Protein AF-0000000080715717 (afdb_homodimer)

InterPro domains:
  IPR001732 UDP-glucose/GDP-mannose dehydrogenase, N-terminal [PF03721] (61-166)
  IPR008927 6-phosphogluconate dehydrogenase-like, C-terminal domain superfamily [SSF48179] (192-290)
  IPR014026 UDP-glucose/GDP-mannose dehydrogenase, dimerisation [PF00984] (193-289)
  IPR036291 NAD(P)-binding domain superfamily [SSF51735] (10-169)

pLDDT: mean 89.58, std 15.0, range [27.06, 98.71]

Radius of gyration: 29.13 Å; Cα contacts (8 Å, |Δi|>4): 1159; chains: 2; bounding box: 49×92×68 Å

Organism: Ectocarpus siliculosus (NCBI:txid2880)

Secondary structure (DSSP, 8-state):
--PPPEEEEE--SHHHHHHHHHHHHTT-EEEEE-S-HHHHHHHHHTT-EEE-GGG--TT---SEEEE-----EETTTTEE--HHHHTTHHHHHHHHHH--SSPPEEEE-S---TTHHHHHHHHHHTT--S--EEEE------STTHHHHHHS-S-EEEE--TT-HHHHHHHHHHHHGGGTT-GGGEEEE-HHHHHHHHHHHHHHHHHHHHHHHHHHHHHHHH-TTS-HHHHHHHHHHHSTTTS-TTSS--TT----TTTHHHHHHHHHHHSPTT-HHHHHHHHHHHHHHHHHT-GGG-----S------GGGG--/--PPPEEEEE--SHHHHHHHHHHHHTT-EEEEE-S-HHHHHHHHHTT-EEE-GGG--TT---SEEEE-----EETTTTEE--HHHHTTHHHHHHHHHH--SSPPEEEE-S---TTHHHHHHHHHHTT--S--EEEE------STTHHHHHHS-S-EEEE--TT-HHHHHHHHHHHHGGGTT-GGGEEEE-HHHHHHHHHHHHHHHHHHHHHHHHHHHHHHHH-TTS-HHHHHHHHHHHSTTTS-TTSS--TT----TTTHHHHHHHHHHHSPTT-HHHHHHHHHHHHHHHHHT-GGG-----S------GGGG--

Solvent-accessible surface area (backbone atoms only — not comparable to full-atom values): 33068 Å² total; per-residue (Å²): 120,85,74,67,61,32,34,31,33,38,24,45,51,75,68,26,34,22,40,50,51,28,41,43,72,74,64,31,51,57,42,35,24,33,87,49,65,72,51,31,52,53,35,43,74,72,71,37,51,45,34,44,68,92,62,61,66,83,80,48,58,41,34,32,38,38,33,32,44,69,46,55,57,34,79,92,73,36,35,60,37,56,65,53,60,61,65,45,45,68,59,52,52,52,41,58,71,44,38,80,72,61,68,28,35,40,29,45,32,41,82,51,64,62,56,45,68,61,53,50,48,52,59,49,52,74,73,46,88,70,73,66,45,64,35,31,34,61,77,89,63,47,85,90,46,28,51,60,31,47,44,49,40,86,61,45,50,35,7,33,58,92,84,37,58,65,59,52,51,55,51,48,58,58,52,26,67,40,45,77,64,41,66,89,35,56,46,66,38,44,41,50,39,36,31,41,32,50,36,49,33,42,27,48,44,42,38,41,19,22,49,28,33,39,50,36,52,49,30,45,72,76,40,68,83,40,56,40,57,61,35,48,52,50,27,58,64,51,36,65,23,62,45,24,70,46,35,42,51,50,47,35,47,56,79,59,77,83,57,38,72,35,32,36,44,27,53,26,57,70,33,55,89,91,34,71,54,22,58,37,48,44,28,33,58,52,41,31,50,48,48,65,72,34,68,90,59,44,47,83,77,81,54,89,64,41,63,75,59,70,76,70,60,65,107,120,86,73,68,62,31,34,30,34,38,26,46,50,74,68,27,34,23,40,51,52,25,41,42,71,74,64,31,50,57,43,35,24,33,89,49,65,70,51,29,52,52,34,43,75,70,70,37,51,43,34,43,69,92,62,59,66,83,81,50,58,41,34,33,37,37,35,32,44,68,45,54,57,35,80,91,74,35,34,59,38,57,64,52,61,60,64,44,47,67,59,50,51,51,41,57,70,44,37,82,73,62,69,27,34,41,29,44,32,41,81,50,64,62,58,46,69,60,54,52,46,52,58,51,54,74,74,45,88,70,74,66,46,64,34,32,34,60,77,88,62,48,85,92,46,29,52,60,32,48,45,49,40,86,60,44,49,34,7,32,57,93,84,38,58,66,60,52,51,54,52,48,60,57,51,27,67,39,44,78,63,41,65,89,35,55,46,64,38,43,40,51,38,36,31,41,32,51,37,50,27,41,27,49,43,42,38,39,18,20,48,29,33,40,48,36,53,49,31,46,72,76,40,68,83,40,57,40,58,61,36,49,50,51,26,54,63,59,31,59,31,67,39,23,70,48,36,44,51,53,47,34,49,54,79,57,79,83,54,38,72,34,33,36,43,27,52,27,58,70,33,54,88,92,34,72,54,22,58,37,48,45,28,34,57,53,41,32,52,49,50,65,73,32,68,90,59,44,48,83,77,78,53,88,65,39,65,73,60,73,76,68,60,65,105

Sequence (630 aa):
MPGKENVVQIGCGVVGGAYAKAYVHHGFSLTGFDVVPAIIDKMNDAGVKCFHPDDCPSDLNADIVLLSVPTPLIKETQRLDMKYVWSTIPLVVKLIEQSSGLTPILVIRSTVPPGTTLKWEAEVRAKTDKPFQVAFQPEFLRAVSCEEDARAPWQIVFGCAKDADDTRARMSNCFLDFVGRDENKLTVLTIAEAEFMKLVHNYANGLKISFANCIYGLAHELDPSIDAQKVLYLVSSTAECFLSRKYGLRVGAPYGGVCLPKDVPELTSLAPEGSVFREFLSGTGKINEWITNTPSLKVELTESPNWVSPSELNVMPGKENVVQIGCGVVGGAYAKAYVHHGFSLTGFDVVPAIIDKMNDAGVKCFHPDDCPSDLNADIVLLSVPTPLIKETQRLDMKYVWSTIPLVVKLIEQSSGLTPILVIRSTVPPGTTLKWEAEVRAKTDKPFQVAFQPEFLRAVSCEEDARAPWQIVFGCAKDADDTRARMSNCFLDFVGRDENKLTVLTIAEAEFMKLVHNYANGLKISFANCIYGLAHELDPSIDAQKVLYLVSSTAECFLSRKYGLRVGAPYGGVCLPKDVPELTSLAPEGSVFREFLSGTGKINEWITNTPSLKVELTESPNWVSPSELNV

Foldseek 3Di:
DPAAFAEEFEDCPLQRVLLQVLLVVLPHHYEYEDQDVVSCVVSVVVVHHYDHLVPDDLQDAHQEYEYDDAQDADPVVRFTRCVRVLVCLVSVLSNQVNHDDHAHEYEYAYQDAFPVQVVSVVVSVVVDVGDHFYKYWYDDADSVCSNVCSNAPQATEMAGDPPPVVVVVSVLVSCCSSHVVPCLRYAYHHRRCNSVVVVVVVVVVVLVVVVLVLQQVLCCVQPVVDDSVVVVVVCVVPCVCPVHQFPDPDPLAADDDDDCVVVLVVSLVSDDPPDPSNVSSVVNVVVSVVSVVVNVSHDPCPDSPTDDDPVVSRD/DPAAFAEEFEDCPLQRVLLQVLLVVLPHHYEYEDQDVVSCVVSVVVVHHYDHLVPDDLQDAHQEYEYDDAQDADPVVRFTRCVRVLVCLVSVLSNQVNHDDHAHEYEYAYQDAFPVQVVSVVVSVVVDVGDHFYKYWYADADSVCSNVCSNAPQATEMAGDPPPVVVVVSVLVSCCSSHVVPCLRYAYHHRRCNSVVVVVVVVVVVLVVVVLVLQQVLCCVQPVVDDSVVVVVVCVVVCVCVPPQFPDPDPLAADDDDDCVVVLVVSLVSDDPPDPSNVSSVVNVVVSVVSVVVNVSHDPCPDSSTDDDSVVSRD

Nearest PDB structures (foldseek):
  2qg4-assembly1_B  TM=6.933E-01  e=2.776E-15  Homo sapiens
  5tjh-assembly1_D  TM=6.771E-01  e=3.969E-15  Homo sapiens
  2o3j-assembly1_A  TM=6.839E-01  e=1.161E-14  Caenorhabditis elegans
  6c4k-assembly1_A  TM=6.533E-01  e=1.660E-14  Homo sapiens
  6c4j-assembly1_A  TM=6.561E-01  e=2.031E-13  Homo sapiens

Structure (mmCIF, N/CA/C/O backbone):
data_AF-0000000080715717-model_v1
#
loop_
_entity.id
_entity.type
_entity.pdbx_description
1 polymer 'GDP-mannose 6-dehydrogenase'
#
loop_
_atom_site.group_PDB
_atom_site.id
_atom_site.type_symbol
_atom_site.label_atom_id
_atom_site.label_alt_id
_atom_site.label_comp_id
_atom_site.label_asym_id
_atom_site.label_entity_id
_atom_site.label_seq_id
_atom_site.pdbx_PDB_ins_code
_atom_site.Cartn_x
_atom_site.Cartn_y
_atom_site.Cartn_z
_atom_site.occupancy
_atom_site.B_iso_or_equiv
_atom_site.auth_seq_id
_atom_site.auth_comp_id
_atom_site.auth_asym_id
_atom_site.auth_atom_id
_atom_site.pdbx_PDB_model_num
ATOM 1 N N . MET A 1 1 ? -5.004 -22.735 -41.155 1 36.05 1 MET A N 1
ATOM 2 C CA . MET A 1 1 ? -4.404 -22.18 -39.945 1 36.05 1 MET A CA 1
ATOM 3 C C . MET A 1 1 ? -4.014 -23.288 -38.973 1 36.05 1 MET A C 1
ATOM 5 O O . MET A 1 1 ? -4.749 -24.263 -38.81 1 36.05 1 MET A O 1
ATOM 9 N N . PRO A 1 2 ? -2.777 -23.551 -38.878 1 49.92 2 PRO A N 1
ATOM 10 C CA . PRO A 1 2 ? -2.471 -24.694 -38.015 1 49.92 2 PRO A CA 1
ATOM 11 C C . PRO A 1 2 ? -3.409 -24.795 -36.814 1 49.92 2 PRO A C 1
ATOM 13 O O . PRO A 1 2 ? -3.905 -23.776 -36.326 1 49.92 2 PRO A O 1
ATOM 16 N N . GLY A 1 3 ? -4.011 -25.9 -36.706 1 66.18 3 GLY A N 1
ATOM 17 C CA . GLY A 1 3 ? -5.025 -26.138 -35.691 1 66.18 3 GLY A CA 1
ATOM 18 C C . GLY A 1 3 ? -4.562 -25.785 -34.291 1 66.18 3 GLY A C 1
ATOM 19 O O . GLY A 1 3 ? -3.36 -25.695 -34.033 1 66.18 3 GLY A O 1
ATOM 20 N N . LYS A 1 4 ? -5.432 -25.253 -33.471 1 84.87 4 LYS A N 1
ATOM 21 C CA . LYS A 1 4 ? -5.111 -24.894 -32.092 1 84.87 4 LYS A CA 1
ATOM 22 C C . LYS A 1 4 ? -4.582 -26.099 -31.319 1 84.87 4 LYS A C 1
ATOM 24 O O . LYS A 1 4 ? -4.929 -27.241 -31.625 1 84.87 4 LYS A O 1
ATOM 29 N N . GLU A 1 5 ? -3.689 -25.887 -30.528 1 90.13 5 GLU A N 1
ATOM 30 C CA . GLU A 1 5 ? -3.044 -26.908 -29.708 1 90.13 5 GLU A CA 1
ATOM 31 C C . GLU A 1 5 ? -4.054 -27.608 -28.803 1 90.13 5 GLU A C 1
ATOM 33 O O . GLU A 1 5 ? -5.048 -27.007 -28.391 1 90.13 5 GLU A O 1
ATOM 38 N N . ASN A 1 6 ? -3.834 -28.925 -28.641 1 94.94 6 ASN A N 1
ATOM 39 C CA . ASN A 1 6 ? -4.64 -29.703 -27.706 1 94.94 6 ASN A CA 1
ATOM 40 C C . ASN A 1 6 ? -4.272 -29.395 -26.257 1 94.94 6 ASN A C 1
ATOM 42 O O . ASN A 1 6 ? -3.121 -29.571 -25.854 1 94.94 6 ASN A O 1
ATOM 46 N N . VAL A 1 7 ? -5.285 -29 -25.454 1 97.04 7 VAL A N 1
ATOM 47 C CA . VAL A 1 7 ? -5.032 -28.571 -24.083 1 97.04 7 VAL A CA 1
ATOM 48 C C . VAL A 1 7 ? -5.626 -29.584 -23.107 1 97.04 7 VAL A C 1
ATOM 50 O O . VAL A 1 7 ? -6.722 -30.103 -23.331 1 97.04 7 VAL A O 1
ATOM 53 N N . VAL A 1 8 ? -4.919 -29.903 -22.108 1 98.02 8 VAL A N 1
ATOM 54 C CA . VAL A 1 8 ? -5.402 -30.732 -21.009 1 98.02 8 VAL A CA 1
ATOM 55 C C . VAL A 1 8 ? -5.417 -29.919 -19.717 1 98.02 8 VAL A C 1
ATOM 57 O O . VAL A 1 8 ? -4.454 -29.214 -19.408 1 98.02 8 VAL A O 1
ATOM 60 N N . GLN A 1 9 ? -6.495 -29.982 -19.016 1 98.39 9 GLN A N 1
ATOM 61 C CA . GLN A 1 9 ? -6.644 -29.315 -17.727 1 98.39 9 GLN A CA 1
ATOM 62 C C . GLN A 1 9 ? -6.703 -30.328 -16.587 1 98.39 9 GLN A C 1
ATOM 64 O O . GLN A 1 9 ? -7.609 -31.163 -16.537 1 98.39 9 GLN A O 1
ATOM 69 N N . ILE A 1 10 ? -5.718 -30.3 -15.726 1 98.6 10 ILE A N 1
ATOM 70 C CA . ILE A 1 10 ? -5.732 -31.121 -14.521 1 98.6 10 ILE A CA 1
ATOM 71 C C . ILE A 1 10 ? -6.19 -30.283 -13.33 1 98.6 10 ILE A C 1
ATOM 73 O O . ILE A 1 10 ? -5.507 -29.339 -12.927 1 98.6 10 ILE A O 1
ATOM 77 N N . GLY A 1 11 ? -7.224 -30.658 -12.65 1 98.17 11 GLY A N 1
ATOM 78 C CA . GLY A 1 11 ? -7.911 -29.815 -11.686 1 98.17 11 GLY A CA 1
ATOM 79 C C . GLY A 1 11 ? -8.941 -28.9 -12.321 1 98.17 11 GLY A C 1
ATOM 80 O O . GLY A 1 11 ? -8.587 -27.938 -13.006 1 98.17 11 GLY A O 1
ATOM 81 N N . CYS A 1 12 ? -10.188 -29.213 -12.103 1 97.31 12 CYS A N 1
ATOM 82 C CA . CYS A 1 12 ? -11.263 -28.462 -12.742 1 97.31 12 CYS A CA 1
ATOM 83 C C . CYS A 1 12 ? -12.17 -27.816 -11.701 1 97.31 12 CYS A C 1
ATOM 85 O O . CYS A 1 12 ? -13.384 -27.736 -11.894 1 97.31 12 CYS A O 1
ATOM 87 N N . GLY A 1 13 ? -11.522 -27.456 -10.607 1 92.39 13 GLY A N 1
ATOM 88 C CA . GLY A 1 13 ? -12.256 -26.677 -9.622 1 92.39 13 GLY A CA 1
ATOM 89 C C . GLY A 1 13 ? -12.621 -25.288 -10.112 1 92.39 13 GLY A C 1
ATOM 90 O O . GLY A 1 13 ? -12.811 -25.078 -11.312 1 92.39 13 GLY A O 1
ATOM 91 N N . VAL A 1 14 ? -12.715 -24.371 -9.257 1 87.81 14 VAL A N 1
ATOM 92 C CA . VAL A 1 14 ? -13.19 -23.028 -9.572 1 87.81 14 VAL A CA 1
ATOM 93 C C . VAL A 1 14 ? -12.285 -22.395 -10.627 1 87.81 14 VAL A C 1
ATOM 95 O O . VAL A 1 14 ? -12.755 -21.977 -11.688 1 87.81 14 VAL A O 1
ATOM 98 N N . VAL A 1 15 ? -11.009 -22.414 -10.302 1 89.89 15 VAL A N 1
ATOM 99 C CA . VAL A 1 15 ? -10.062 -21.774 -11.208 1 89.89 15 VAL A CA 1
ATOM 100 C C . VAL A 1 15 ? -9.874 -22.637 -12.454 1 89.89 15 VAL A C 1
ATOM 102 O O . VAL A 1 15 ? -10.012 -22.152 -13.579 1 89.89 15 VAL A O 1
ATOM 105 N N . GLY A 1 16 ? -9.611 -23.917 -12.254 1 94.67 16 GLY A N 1
ATOM 106 C CA . GLY A 1 16 ? -9.362 -24.812 -13.373 1 94.67 16 GLY A CA 1
ATOM 107 C C . GLY A 1 16 ? -10.562 -24.973 -14.287 1 94.67 16 GLY A C 1
ATOM 108 O O . GLY A 1 16 ? -10.413 -25.046 -15.508 1 94.67 16 GLY A O 1
ATOM 109 N N . GLY A 1 17 ? -11.711 -25.051 -13.655 1 94.68 17 GLY A N 1
ATOM 110 C CA . GLY A 1 17 ? -12.929 -25.151 -14.444 1 94.68 17 GLY A CA 1
ATOM 111 C C . GLY A 1 17 ? -13.205 -23.912 -15.274 1 94.68 17 GLY A C 1
ATOM 112 O O . GLY A 1 17 ? -13.627 -24.013 -16.428 1 94.68 17 GLY A O 1
ATOM 113 N N . ALA A 1 18 ? -12.982 -22.766 -14.703 1 93.26 18 ALA A N 1
ATOM 114 C CA . ALA A 1 18 ? -13.171 -21.51 -15.424 1 93.26 18 ALA A CA 1
ATOM 115 C C . ALA A 1 18 ? -12.244 -21.427 -16.634 1 93.26 18 ALA A C 1
ATOM 117 O O . ALA A 1 18 ? -12.674 -21.059 -17.729 1 93.26 18 ALA A O 1
ATOM 118 N N . TYR A 1 19 ? -11.051 -21.829 -16.4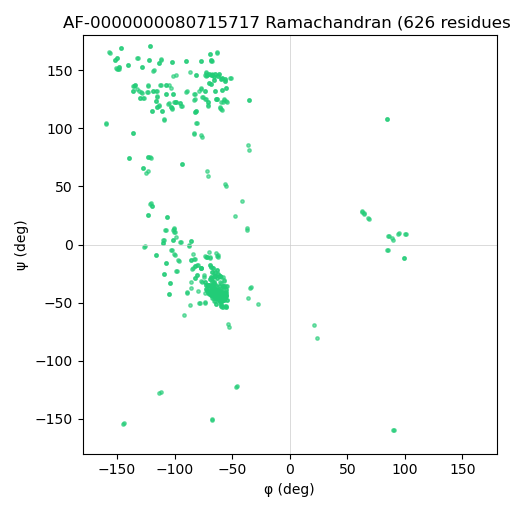43 1 93.67 19 TYR A N 1
ATOM 119 C CA . TYR A 1 19 ? -10.091 -21.757 -17.539 1 93.67 19 TYR A CA 1
ATOM 120 C C . TYR A 1 19 ? -10.384 -22.82 -18.592 1 93.67 19 TYR A C 1
ATOM 122 O O . TYR A 1 19 ? -10.198 -22.585 -19.788 1 93.67 19 TYR A O 1
ATOM 130 N N . ALA A 1 20 ? -10.772 -23.985 -18.167 1 95.92 20 ALA A N 1
ATOM 131 C CA . ALA A 1 20 ? -11.163 -25.019 -19.122 1 95.92 20 ALA A CA 1
ATOM 132 C C . ALA A 1 20 ? -12.25 -24.511 -20.065 1 95.92 20 ALA A C 1
ATOM 134 O O . ALA A 1 20 ? -12.132 -24.642 -21.286 1 95.92 20 ALA A O 1
ATOM 135 N N . LYS A 1 21 ? -13.229 -23.918 -19.489 1 95.05 21 LYS A N 1
ATOM 136 C CA . LYS A 1 21 ? -14.324 -23.368 -20.282 1 95.05 21 LYS A CA 1
ATOM 137 C C . LYS A 1 21 ? -13.833 -22.249 -21.196 1 95.05 21 LYS A C 1
ATOM 139 O O . LYS A 1 21 ? -14.288 -22.125 -22.335 1 95.05 21 LYS A O 1
ATOM 144 N N . ALA A 1 22 ? -12.95 -21.424 -20.691 1 94.19 22 ALA A N 1
ATOM 145 C CA . ALA A 1 22 ? -12.401 -20.326 -21.482 1 94.19 22 ALA A CA 1
ATOM 146 C C . ALA A 1 22 ? -11.642 -20.852 -22.697 1 94.19 22 ALA A C 1
ATOM 148 O O . ALA A 1 22 ? -11.756 -20.301 -23.795 1 94.19 22 ALA A O 1
ATOM 149 N N . TYR A 1 23 ? -10.843 -21.893 -22.499 1 95.12 23 TYR A N 1
ATOM 150 C CA . TYR A 1 23 ? -10.105 -22.486 -23.609 1 95.12 23 TYR A CA 1
ATOM 151 C C . TYR A 1 23 ? -11.056 -23.012 -24.677 1 95.12 23 TYR A C 1
ATOM 153 O O . TYR A 1 23 ? -10.852 -22.775 -25.87 1 95.12 23 TYR A O 1
ATOM 161 N N . VAL A 1 24 ? -12.063 -23.69 -24.262 1 94.76 24 VAL A N 1
ATOM 162 C CA . VAL A 1 24 ? -13.062 -24.197 -25.197 1 94.76 24 VAL A CA 1
ATOM 163 C C . VAL A 1 24 ? -13.719 -23.032 -25.934 1 94.76 24 VAL A C 1
ATOM 165 O O . VAL A 1 24 ? -13.897 -23.082 -27.153 1 94.76 24 VAL A O 1
ATOM 168 N N . HIS A 1 25 ? -14.064 -22.044 -25.19 1 92.96 25 HIS A N 1
ATOM 169 C CA . HIS A 1 25 ? -14.677 -20.855 -25.772 1 92.96 25 HIS A CA 1
ATOM 170 C C . HIS A 1 25 ? -13.801 -20.267 -26.873 1 92.96 25 HIS A C 1
ATOM 172 O O . HIS A 1 25 ? -14.311 -19.782 -27.885 1 92.96 25 HIS A O 1
ATOM 178 N N . HIS A 1 26 ? -12.53 -20.288 -26.665 1 93.7 26 HIS A N 1
ATOM 179 C CA . HIS A 1 26 ? -11.602 -19.698 -27.623 1 93.7 26 HIS A CA 1
ATOM 180 C C . HIS A 1 26 ? -11.239 -20.691 -28.722 1 93.7 26 HIS A C 1
ATOM 182 O O . HIS A 1 26 ? -10.339 -20.434 -29.524 1 93.7 26 HIS A O 1
ATOM 188 N N . GLY A 1 27 ? -11.814 -21.883 -28.731 1 93.42 27 GLY A N 1
ATOM 189 C CA . GLY A 1 27 ? -11.721 -22.789 -29.865 1 93.42 27 GLY A CA 1
ATOM 190 C C . GLY A 1 27 ? -10.684 -23.88 -29.673 1 93.42 27 GLY A C 1
ATOM 191 O O . GLY A 1 27 ? -10.369 -24.616 -30.611 1 93.42 27 GLY A O 1
ATOM 192 N N . PHE A 1 28 ? -10.15 -23.996 -28.485 1 94.99 28 PHE A N 1
ATOM 193 C CA . PHE A 1 28 ? -9.185 -25.058 -28.226 1 94.99 28 PHE A CA 1
ATOM 194 C C . PHE A 1 28 ? -9.895 -26.379 -27.953 1 94.99 28 PHE A C 1
ATOM 196 O O . PHE A 1 28 ? -11.01 -26.394 -27.428 1 94.99 28 PHE A O 1
ATOM 203 N N . SER A 1 29 ? -9.254 -27.437 -28.392 1 94.91 29 SER A N 1
ATOM 204 C CA . SER A 1 29 ? -9.659 -28.745 -27.886 1 94.91 29 SER A CA 1
ATOM 205 C C . SER A 1 29 ? -9.149 -28.971 -26.467 1 94.91 29 SER A C 1
ATOM 207 O O . SER A 1 29 ? -7.959 -28.796 -26.195 1 94.91 29 SER A O 1
ATOM 209 N N . LEU A 1 30 ? -10.08 -29.323 -25.578 1 96.74 30 LEU A N 1
ATOM 210 C CA . LEU A 1 30 ? -9.674 -29.425 -24.18 1 96.74 30 LEU A CA 1
ATOM 211 C C . LEU A 1 30 ? -10.249 -30.683 -23.538 1 96.74 30 LEU A C 1
ATOM 213 O O . LEU A 1 30 ? -11.419 -31.013 -23.747 1 96.74 30 LEU A O 1
ATOM 217 N N . THR A 1 31 ? -9.46 -31.427 -22.865 1 98.02 31 THR A N 1
ATOM 218 C CA . THR A 1 31 ? -9.859 -32.531 -21.998 1 98.02 31 THR A CA 1
ATOM 219 C C . THR A 1 31 ? -9.506 -32.231 -20.544 1 98.02 31 THR A C 1
ATOM 221 O O . THR A 1 31 ? -8.375 -31.844 -20.241 1 98.02 31 THR A O 1
ATOM 224 N N . GLY A 1 32 ? -10.454 -32.342 -19.675 1 98.49 32 GLY A N 1
ATOM 225 C CA . GLY A 1 32 ? -10.225 -32.075 -18.264 1 98.49 32 GLY A CA 1
ATOM 226 C C . GLY A 1 32 ? -10.079 -33.337 -17.434 1 98.49 32 GLY A C 1
ATOM 227 O O . GLY A 1 32 ? -10.545 -34.406 -17.833 1 98.49 32 GLY A O 1
ATOM 228 N N . PHE A 1 33 ? -9.428 -33.206 -16.318 1 98.71 33 PHE A N 1
ATOM 229 C CA . PHE A 1 33 ? -9.315 -34.274 -15.331 1 98.71 33 PHE A CA 1
ATOM 230 C C . PHE A 1 33 ? -9.57 -33.742 -13.926 1 98.71 33 PHE A C 1
ATOM 232 O O . PHE A 1 33 ? -9.107 -32.655 -13.574 1 98.71 33 PHE A O 1
ATOM 239 N N . ASP A 1 34 ? -10.306 -34.466 -13.138 1 98.49 34 ASP A N 1
ATOM 240 C CA . ASP A 1 34 ? -10.518 -34.176 -11.723 1 98.49 34 ASP A CA 1
ATOM 241 C C . ASP A 1 34 ? -10.79 -35.455 -10.935 1 98.49 34 ASP A C 1
ATOM 243 O O . ASP A 1 34 ? -11.173 -36.475 -11.51 1 98.49 34 ASP A O 1
ATOM 247 N N . VAL A 1 35 ? -10.566 -35.381 -9.649 1 97.78 35 VAL A N 1
ATOM 248 C CA . VAL A 1 35 ? -10.735 -36.574 -8.826 1 97.78 35 VAL A CA 1
ATOM 249 C C . VAL A 1 35 ? -12.119 -36.567 -8.183 1 97.78 35 VAL A C 1
ATOM 251 O O . VAL A 1 35 ? -12.57 -37.585 -7.652 1 97.78 35 VAL A O 1
ATOM 254 N N . VAL A 1 36 ? -12.795 -35.417 -8.222 1 97.62 36 VAL A N 1
ATOM 255 C CA . VAL A 1 36 ? -14.099 -35.267 -7.584 1 97.62 36 VAL A CA 1
ATOM 256 C C . VAL A 1 36 ? -15.206 -35.536 -8.601 1 97.62 36 VAL A C 1
ATOM 258 O O . VAL A 1 36 ? -15.407 -34.751 -9.531 1 97.62 36 VAL A O 1
ATOM 261 N N . PRO A 1 37 ? -16.024 -36.472 -8.418 1 97.8 37 PRO A N 1
ATOM 262 C CA . PRO A 1 37 ? -17.052 -36.85 -9.39 1 97.8 37 PRO A CA 1
ATOM 263 C C . PRO A 1 37 ? -18.025 -35.713 -9.693 1 97.8 37 PRO A C 1
ATOM 265 O O . PRO A 1 37 ? -18.398 -35.506 -10.85 1 97.8 37 PRO A O 1
ATOM 268 N N . ALA A 1 38 ? -18.388 -35.008 -8.636 1 97.85 38 ALA A N 1
ATOM 269 C CA . ALA A 1 38 ? -19.345 -33.922 -8.831 1 97.85 38 ALA A CA 1
ATOM 270 C C . ALA A 1 38 ? -18.79 -32.867 -9.784 1 97.85 38 ALA A C 1
ATOM 272 O O . ALA A 1 38 ? -19.539 -32.269 -10.561 1 97.85 38 ALA A O 1
ATOM 273 N N . ILE A 1 39 ? -17.522 -32.632 -9.722 1 97.61 39 ILE A N 1
ATOM 274 C CA . ILE A 1 39 ? -16.876 -31.666 -10.605 1 97.61 39 ILE A CA 1
ATOM 275 C C . ILE A 1 39 ? -16.835 -32.216 -12.029 1 97.61 39 ILE A C 1
ATOM 277 O O . ILE A 1 39 ? -17.118 -31.494 -12.988 1 97.61 39 ILE A O 1
ATOM 281 N N . ILE A 1 40 ? -16.536 -33.45 -12.199 1 97.9 40 ILE A N 1
ATOM 282 C CA . ILE A 1 40 ? -16.49 -34.106 -13.502 1 97.9 40 ILE A CA 1
ATOM 283 C C . ILE A 1 40 ? -17.854 -34.001 -14.181 1 97.9 40 ILE A C 1
ATOM 285 O O . ILE A 1 40 ? -17.945 -33.608 -15.346 1 97.9 40 ILE A O 1
ATOM 289 N N . ASP A 1 41 ? -18.888 -34.277 -13.4 1 97.79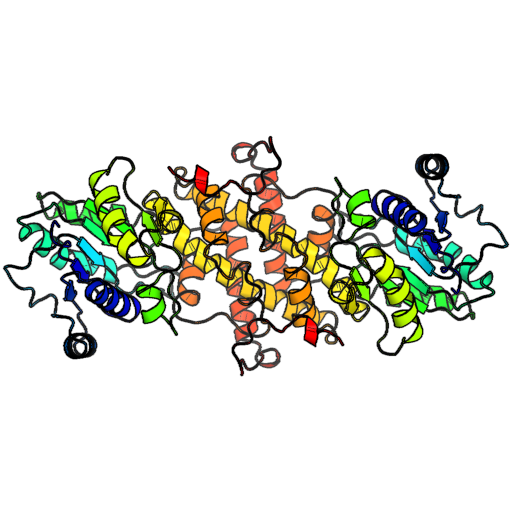 41 ASP A N 1
ATOM 290 C CA . ASP A 1 41 ? -20.245 -34.215 -13.935 1 97.79 41 ASP A CA 1
ATOM 291 C C . ASP A 1 41 ? -20.591 -32.799 -14.389 1 97.79 41 ASP A C 1
ATOM 293 O O . ASP A 1 41 ? -21.147 -32.607 -15.473 1 97.79 41 ASP A O 1
ATOM 297 N N . LYS A 1 42 ? -20.27 -31.874 -13.547 1 96.84 42 LYS A N 1
ATOM 298 C CA . LYS A 1 42 ? -20.556 -30.476 -13.858 1 96.84 42 LYS A CA 1
ATOM 299 C C . LYS A 1 42 ? -19.853 -30.043 -15.141 1 96.84 42 LYS A C 1
ATOM 301 O O . LYS A 1 42 ? -20.432 -29.329 -15.962 1 96.84 42 LYS A O 1
ATOM 306 N N . MET A 1 43 ? -18.63 -30.445 -15.313 1 97.33 43 MET A N 1
ATOM 307 C CA . MET A 1 43 ? -17.861 -30.091 -16.503 1 97.33 43 MET A CA 1
ATOM 308 C C . MET A 1 43 ? -18.458 -30.737 -17.749 1 97.33 43 MET A C 1
ATOM 310 O O . MET A 1 43 ? -18.614 -30.08 -18.78 1 97.33 43 MET A O 1
ATOM 314 N N . ASN A 1 44 ? -18.811 -31.954 -17.658 1 97.33 44 ASN A N 1
ATOM 315 C CA . ASN A 1 44 ? -19.413 -32.651 -18.79 1 97.33 44 ASN A CA 1
ATOM 316 C C . ASN A 1 44 ? -20.756 -32.038 -19.176 1 97.33 44 ASN A C 1
ATOM 318 O O . ASN A 1 44 ? -21.057 -31.889 -20.361 1 97.33 44 ASN A O 1
ATOM 322 N N . ASP A 1 45 ? -21.481 -31.674 -18.17 1 96.74 45 ASP A N 1
ATOM 323 C CA . ASP A 1 45 ? -22.762 -31.016 -18.413 1 96.74 45 ASP A CA 1
ATOM 324 C C . ASP A 1 45 ? -22.565 -29.678 -19.121 1 96.74 45 ASP A C 1
ATOM 326 O O . ASP A 1 45 ? -23.427 -29.244 -19.889 1 96.74 45 ASP A O 1
ATOM 330 N N . ALA A 1 46 ? -21.414 -29.099 -18.85 1 94.44 46 ALA A N 1
ATOM 331 C CA . ALA A 1 46 ? -21.119 -27.792 -19.431 1 94.44 46 ALA A CA 1
ATOM 332 C C . ALA A 1 46 ? -20.474 -27.936 -20.806 1 94.44 46 ALA A C 1
ATOM 334 O O . ALA A 1 46 ? -20.086 -26.941 -21.424 1 94.44 46 ALA A O 1
ATOM 335 N N . GLY A 1 47 ? -20.257 -29.214 -21.256 1 94.17 47 GLY A N 1
ATOM 336 C CA . GLY A 1 47 ? -19.736 -29.445 -22.594 1 94.17 47 GLY A CA 1
ATOM 337 C C . GLY A 1 47 ? -18.229 -29.608 -22.628 1 94.17 47 GLY A C 1
ATOM 338 O O . GLY A 1 47 ? -17.622 -29.602 -23.701 1 94.17 47 GLY A O 1
ATOM 339 N N . VAL A 1 48 ? -17.59 -29.72 -21.508 1 95.33 48 VAL A N 1
ATOM 340 C CA . VAL A 1 48 ? -16.153 -29.957 -21.428 1 95.33 48 VAL A CA 1
ATOM 341 C C . VAL A 1 48 ? -15.888 -31.424 -21.096 1 95.33 48 VAL A C 1
ATOM 343 O O . VAL A 1 48 ? -16.321 -31.918 -20.052 1 95.33 48 VAL A O 1
ATOM 346 N N . LYS A 1 49 ? -15.242 -32.139 -21.973 1 96.77 49 LYS A N 1
ATOM 347 C CA . LYS A 1 49 ? -14.897 -33.534 -21.716 1 96.77 49 LYS A CA 1
ATOM 348 C C . LYS A 1 49 ? -14.009 -33.662 -20.482 1 96.77 49 LYS A C 1
ATOM 350 O O . LYS A 1 49 ? -12.901 -33.122 -20.449 1 96.77 49 LYS A O 1
ATOM 355 N N . CYS A 1 50 ? -14.463 -34.305 -19.481 1 98.08 50 CYS A N 1
ATOM 356 C CA . CYS A 1 50 ? -13.732 -34.407 -18.223 1 98.08 50 CYS A CA 1
ATOM 357 C C . CYS A 1 50 ? -13.767 -35.832 -17.686 1 98.08 50 CYS A C 1
ATOM 359 O O . CYS A 1 50 ? -14.808 -36.49 -17.727 1 98.08 50 CYS A O 1
ATOM 361 N N . PHE A 1 51 ? -12.65 -36.295 -17.216 1 98.34 51 PHE A N 1
ATOM 362 C CA . PHE A 1 51 ? -12.499 -37.669 -16.752 1 98.34 51 PHE A CA 1
ATOM 363 C C . PHE A 1 51 ? -11.8 -37.711 -15.399 1 98.34 51 PHE A C 1
ATOM 365 O O . PHE A 1 51 ? -11.215 -36.716 -14.966 1 98.34 51 PHE A O 1
ATOM 372 N N . HIS A 1 52 ? -11.998 -38.838 -14.766 1 98.39 52 HIS A N 1
ATOM 373 C CA . HIS A 1 52 ? -11.068 -39.169 -13.693 1 98.39 52 HIS A CA 1
ATOM 374 C C . HIS A 1 52 ? -9.689 -39.513 -14.245 1 98.39 52 HIS A C 1
ATOM 376 O O . HIS A 1 52 ? -9.577 -40.144 -15.298 1 98.39 52 HIS A O 1
ATOM 382 N N . PRO A 1 53 ? -8.609 -39.175 -13.472 1 97.78 53 PRO A N 1
ATOM 383 C CA . PRO A 1 53 ? -7.261 -39.464 -13.967 1 97.78 53 PRO A CA 1
ATOM 384 C C . PRO A 1 53 ? -7.054 -40.943 -14.285 1 97.78 53 PRO A C 1
ATOM 386 O O . PRO A 1 53 ? -6.319 -41.28 -15.216 1 97.78 53 PRO A O 1
ATOM 389 N N . ASP A 1 54 ? -7.696 -41.812 -13.605 1 96.45 54 ASP A N 1
ATOM 390 C CA . ASP A 1 54 ? -7.58 -43.252 -13.811 1 96.45 54 ASP A CA 1
ATOM 391 C C . ASP A 1 54 ? -8.207 -43.668 -15.14 1 96.45 54 ASP A C 1
ATOM 393 O O . ASP A 1 54 ? -7.961 -44.773 -15.629 1 96.45 54 ASP A O 1
ATOM 397 N N . ASP A 1 55 ? -9.025 -42.816 -15.694 1 96.93 55 ASP A N 1
ATOM 398 C CA . ASP A 1 55 ? -9.741 -43.133 -16.926 1 96.93 55 ASP A CA 1
ATOM 399 C C . ASP A 1 55 ? -9.162 -42.365 -18.112 1 96.93 55 ASP A C 1
ATOM 401 O O . ASP A 1 55 ? -9.874 -42.066 -19.072 1 96.93 55 ASP A O 1
ATOM 405 N N . CYS A 1 56 ? -7.963 -41.981 -18.017 1 96.84 56 CYS A N 1
ATOM 406 C CA . CYS A 1 56 ? -7.3 -41.24 -19.084 1 96.84 56 CYS A CA 1
ATOM 407 C C . CYS A 1 56 ? -7.329 -42.023 -20.391 1 96.84 56 CYS A C 1
ATOM 409 O O . CYS A 1 56 ? -6.844 -43.155 -20.453 1 96.84 56 CYS A O 1
ATOM 411 N N . PRO A 1 57 ? -7.86 -41.39 -21.441 1 96.05 57 PRO A N 1
ATOM 412 C CA . PRO A 1 57 ? -7.867 -42.078 -22.735 1 96.05 57 PRO A CA 1
ATOM 413 C C . PRO A 1 57 ? -6.462 -42.39 -23.244 1 96.05 57 PRO A C 1
ATOM 415 O O . PRO A 1 57 ? -5.55 -41.575 -23.089 1 96.05 57 PRO A O 1
ATOM 418 N N . SER A 1 58 ? -6.258 -43.471 -23.94 1 92.37 58 SER A N 1
ATOM 419 C CA . SER A 1 58 ? -4.954 -43.949 -24.386 1 92.37 58 SER A CA 1
ATOM 420 C C . SER A 1 58 ? -4.451 -43.147 -25.582 1 92.37 58 SER A C 1
ATOM 422 O O . SER A 1 58 ? -3.249 -43.115 -25.853 1 92.37 58 SER A O 1
ATOM 424 N N . ASP A 1 59 ? -5.318 -42.468 -26.29 1 91.93 59 ASP A N 1
ATOM 425 C CA . ASP A 1 59 ? -4.918 -41.774 -27.51 1 91.93 59 ASP A CA 1
ATOM 426 C C . ASP A 1 59 ? -4.915 -40.261 -27.305 1 91.93 59 ASP A C 1
ATOM 428 O O . ASP A 1 59 ? -4.88 -39.498 -28.273 1 91.93 59 ASP A O 1
ATOM 432 N N . LEU A 1 60 ? -5.009 -39.93 -26.072 1 94.61 60 LEU A N 1
ATOM 433 C CA . LEU A 1 60 ? -5.054 -38.496 -25.805 1 94.61 60 LEU A CA 1
ATOM 434 C C . LEU A 1 60 ? -3.695 -37.853 -26.064 1 94.61 60 LEU A C 1
ATOM 436 O O . LEU A 1 60 ? -2.689 -38.26 -25.478 1 94.61 60 LEU A O 1
ATOM 440 N N . ASN A 1 61 ? -3.652 -36.918 -26.986 1 94.63 61 ASN A N 1
ATOM 441 C CA . ASN A 1 61 ? -2.466 -36.112 -27.256 1 94.63 61 ASN A CA 1
ATOM 442 C C . ASN A 1 61 ? -2.557 -34.741 -26.593 1 94.63 61 ASN A C 1
ATOM 444 O O . ASN A 1 61 ? -3.492 -33.982 -26.853 1 94.63 61 ASN A O 1
ATOM 448 N N . ALA A 1 62 ? -1.601 -34.441 -25.766 1 95.23 62 ALA A N 1
ATOM 449 C CA . ALA A 1 62 ? -1.596 -33.179 -25.031 1 95.23 62 ALA A CA 1
ATOM 450 C C . ALA A 1 62 ? -0.441 -32.288 -25.478 1 95.23 62 ALA A C 1
ATOM 452 O O . ALA A 1 62 ? 0.727 -32.664 -25.353 1 95.23 62 ALA A O 1
ATOM 453 N N . ASP A 1 63 ? -0.776 -31.148 -25.983 1 96.82 63 ASP A N 1
ATOM 454 C CA . ASP A 1 63 ? 0.244 -30.173 -26.356 1 96.82 63 ASP A CA 1
ATOM 455 C C . ASP A 1 63 ? 0.588 -29.261 -25.181 1 96.82 63 ASP A C 1
ATOM 457 O O . ASP A 1 63 ? 1.755 -28.92 -24.974 1 96.82 63 ASP A O 1
ATOM 461 N N . ILE A 1 64 ? -0.429 -28.862 -24.468 1 97.32 64 ILE A N 1
ATOM 462 C CA . ILE A 1 64 ? -0.296 -28.027 -23.279 1 97.32 64 ILE A CA 1
ATOM 463 C C . ILE A 1 64 ? -1.084 -28.644 -22.125 1 97.32 64 ILE A C 1
ATOM 465 O O . ILE A 1 64 ? -2.259 -28.983 -22.278 1 97.32 64 ILE A O 1
ATOM 469 N N . VAL A 1 65 ? -0.42 -28.852 -21.006 1 98.17 65 VAL A N 1
ATOM 470 C CA . VAL A 1 65 ? -1.049 -29.416 -19.817 1 98.17 65 VAL A CA 1
ATOM 471 C C . VAL A 1 65 ? -1.052 -28.382 -18.694 1 98.17 65 VAL A C 1
ATOM 473 O O . VAL A 1 65 ? 0.008 -27.963 -18.224 1 98.17 65 VAL A O 1
ATOM 476 N N . LEU A 1 66 ? -2.222 -28.008 -18.263 1 97.99 66 LEU A N 1
ATOM 477 C CA . LEU A 1 66 ? -2.398 -27.021 -17.203 1 97.99 66 LEU A CA 1
ATOM 478 C C . LEU A 1 66 ? -2.722 -27.699 -15.877 1 97.99 66 LEU A C 1
ATOM 480 O O . LEU A 1 66 ? -3.599 -28.563 -15.814 1 97.99 66 LEU A O 1
ATOM 484 N N . LEU A 1 67 ? -2.026 -27.358 -14.87 1 98.31 67 LEU A N 1
ATOM 485 C CA . LEU A 1 67 ? -2.247 -27.914 -13.54 1 98.31 67 LEU A CA 1
ATOM 486 C C . LEU A 1 67 ? -2.843 -26.867 -12.605 1 98.31 67 LEU A C 1
ATOM 488 O O . LEU A 1 67 ? -2.171 -25.901 -12.238 1 98.31 67 LEU A O 1
ATOM 492 N N . SER A 1 68 ? -4.07 -26.98 -12.266 1 96.93 68 SER A N 1
ATOM 493 C CA . SER A 1 68 ? -4.78 -26.12 -11.326 1 96.93 68 SER A CA 1
ATOM 494 C C . SER A 1 68 ? -5.342 -26.922 -10.157 1 96.93 68 SER A C 1
ATOM 496 O O . SER A 1 68 ? -6.551 -27.149 -10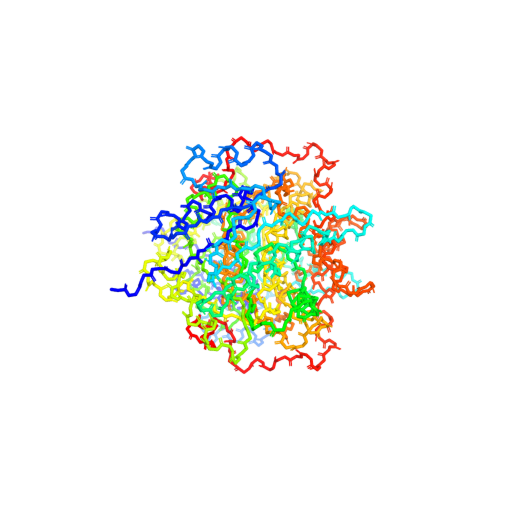.077 1 96.93 68 SER A O 1
ATOM 498 N N . VAL A 1 69 ? -4.518 -27.321 -9.238 1 97.11 69 VAL A N 1
ATOM 499 C CA . VAL A 1 69 ? -4.921 -28.113 -8.081 1 97.11 69 VAL A CA 1
ATOM 500 C C . VAL A 1 69 ? -4.779 -27.28 -6.809 1 97.11 69 VAL A C 1
ATOM 502 O O . VAL A 1 69 ? -4.098 -26.251 -6.807 1 97.11 69 VAL A O 1
ATOM 505 N N . PRO A 1 70 ? -5.45 -27.641 -5.771 1 95.4 70 PRO A N 1
ATOM 506 C CA . PRO A 1 70 ? -5.423 -26.829 -4.553 1 95.4 70 PRO A CA 1
ATOM 507 C C . PRO A 1 70 ? -4.056 -26.833 -3.872 1 95.4 70 PRO A C 1
ATOM 509 O O . PRO A 1 70 ? -3.325 -27.823 -3.953 1 95.4 70 PRO A O 1
ATOM 512 N N . THR A 1 71 ? -3.713 -25.779 -3.285 1 96.7 71 THR A N 1
ATOM 513 C CA . THR A 1 71 ? -2.565 -25.618 -2.399 1 96.7 71 THR A CA 1
ATOM 514 C C . THR A 1 71 ? -2.991 -25.004 -1.069 1 96.7 71 THR A C 1
ATOM 516 O O . THR A 1 71 ? -2.592 -23.885 -0.74 1 96.7 71 THR A O 1
ATOM 519 N N . PRO A 1 72 ? -3.778 -25.737 -0.31 1 96.41 72 PRO A N 1
ATOM 520 C CA . PRO A 1 72 ? -4.302 -25.201 0.949 1 96.41 72 PRO A CA 1
ATOM 521 C C . PRO A 1 72 ? -3.201 -24.891 1.961 1 96.41 72 PRO A C 1
ATOM 523 O O . PRO A 1 72 ? -2.061 -25.33 1.793 1 96.41 72 PRO A O 1
ATOM 526 N N . LEU A 1 73 ? -3.546 -24.15 2.957 1 96.44 73 LEU A N 1
ATOM 527 C CA . LEU A 1 73 ? -2.612 -23.791 4.018 1 96.44 73 LEU A CA 1
ATOM 528 C C . LEU A 1 73 ? -2.515 -24.904 5.056 1 96.44 73 LEU A C 1
ATOM 530 O O . LEU A 1 73 ? -3.536 -25.431 5.505 1 96.44 73 LEU A O 1
ATOM 534 N N . ILE A 1 74 ? -1.324 -25.276 5.353 1 97.12 74 ILE A N 1
ATOM 535 C CA . ILE A 1 74 ? -1.095 -26.119 6.521 1 97.12 74 ILE A CA 1
ATOM 536 C C . ILE A 1 74 ? -1.046 -25.256 7.779 1 97.12 74 ILE A C 1
ATOM 538 O O . ILE A 1 74 ? -0.108 -24.477 7.969 1 97.12 74 ILE A O 1
ATOM 542 N N . LYS A 1 75 ? -1.949 -25.393 8.648 1 93.28 75 LYS A N 1
ATOM 543 C CA . LYS A 1 75 ? -2.127 -24.512 9.798 1 93.28 75 LYS A CA 1
ATOM 544 C C . LYS A 1 75 ? -0.898 -24.533 10.702 1 93.28 75 LYS A C 1
ATOM 546 O O . LYS A 1 75 ? -0.467 -23.489 11.197 1 93.28 75 LYS A O 1
ATOM 551 N N . GLU A 1 76 ? -0.308 -25.69 10.869 1 94.45 76 GLU A N 1
ATOM 552 C CA . GLU A 1 76 ? 0.794 -25.872 11.81 1 94.45 76 GLU A CA 1
ATOM 553 C C . GLU A 1 76 ? 2.048 -25.141 11.339 1 94.45 76 GLU A C 1
ATOM 555 O O . GLU A 1 76 ? 2.767 -24.549 12.145 1 94.45 76 GLU A O 1
ATOM 560 N N . THR A 1 77 ? 2.259 -25.12 10.059 1 94.83 77 THR A N 1
ATOM 561 C CA . THR A 1 77 ? 3.508 -24.569 9.547 1 94.83 77 THR A CA 1
ATOM 562 C C . THR A 1 77 ? 3.27 -23.215 8.883 1 94.83 77 THR A C 1
ATOM 564 O O . THR A 1 77 ? 4.219 -22.476 8.612 1 94.83 77 THR A O 1
ATOM 567 N N . GLN A 1 78 ? 2.027 -22.906 8.585 1 96.09 78 GLN A N 1
ATOM 568 C CA . GLN A 1 78 ? 1.656 -21.679 7.888 1 96.09 78 GLN A CA 1
ATOM 569 C C . GLN A 1 78 ? 2.262 -21.636 6.488 1 96.09 78 GLN A C 1
ATOM 571 O O . GLN A 1 78 ? 2.641 -20.569 6.002 1 96.09 78 GLN A O 1
ATOM 576 N N . ARG A 1 79 ? 2.465 -22.9 5.953 1 97.62 79 ARG A N 1
ATOM 577 C CA . ARG A 1 79 ? 2.963 -23.071 4.592 1 97.62 79 ARG A CA 1
ATOM 578 C C . ARG A 1 79 ? 1.903 -23.702 3.697 1 97.62 79 ARG A C 1
ATOM 580 O O . ARG A 1 79 ? 0.979 -24.357 4.185 1 97.62 79 ARG A O 1
ATOM 587 N N . LEU A 1 80 ? 2.036 -23.467 2.384 1 98.06 80 LEU A N 1
ATOM 588 C CA . LEU A 1 80 ? 1.134 -24.113 1.436 1 98.06 80 LEU A CA 1
ATOM 589 C C . LEU A 1 80 ? 1.392 -25.614 1.376 1 98.06 80 LEU A C 1
ATOM 591 O O . LEU A 1 80 ? 2.545 -26.052 1.397 1 98.06 80 LEU A O 1
ATOM 595 N N . ASP A 1 81 ? 0.362 -26.368 1.336 1 97.61 81 ASP A N 1
ATOM 596 C CA . ASP A 1 81 ? 0.441 -27.814 1.157 1 97.61 81 ASP A CA 1
ATOM 597 C C . ASP A 1 81 ? 0.62 -28.176 -0.315 1 97.61 81 ASP A C 1
ATOM 599 O O . ASP A 1 81 ? -0.311 -28.037 -1.112 1 97.61 81 ASP A O 1
ATOM 603 N N . MET A 1 82 ? 1.766 -28.761 -0.663 1 97.52 82 MET A N 1
ATOM 604 C CA . MET A 1 82 ? 2.111 -29.022 -2.057 1 97.52 82 MET A CA 1
ATOM 605 C C . MET A 1 82 ? 1.724 -30.442 -2.457 1 97.52 82 MET A C 1
ATOM 607 O O . MET A 1 82 ? 1.929 -30.846 -3.603 1 97.52 82 MET A O 1
ATOM 611 N N . LYS A 1 83 ? 1.125 -31.192 -1.596 1 97.77 83 LYS A N 1
ATOM 612 C CA . LYS A 1 83 ? 0.851 -32.604 -1.844 1 97.77 83 LYS A CA 1
ATOM 613 C C . LYS A 1 83 ? 0.006 -32.787 -3.102 1 97.77 83 LYS A C 1
ATOM 615 O O . LYS A 1 83 ? 0.202 -33.743 -3.854 1 97.77 83 LYS A O 1
ATOM 620 N N . TYR A 1 84 ? -0.911 -31.908 -3.354 1 97.64 84 TYR A N 1
ATOM 621 C CA . TYR A 1 84 ? -1.794 -32.051 -4.506 1 97.64 84 TYR A CA 1
ATOM 622 C C . TYR A 1 84 ? -1.051 -31.751 -5.803 1 97.64 84 TYR A C 1
ATOM 624 O O . TYR A 1 84 ? -1.346 -32.34 -6.845 1 97.64 84 TYR A O 1
ATOM 632 N N . VAL A 1 85 ? -0.097 -30.847 -5.741 1 98.42 85 VAL A N 1
ATOM 633 C CA . VAL A 1 85 ? 0.746 -30.56 -6.898 1 98.42 85 VAL A CA 1
ATOM 634 C C . VAL A 1 85 ? 1.574 -31.793 -7.253 1 98.42 85 VAL A C 1
ATOM 636 O O . VAL A 1 85 ? 1.629 -32.197 -8.417 1 98.42 85 VAL A O 1
ATOM 639 N N . TRP A 1 86 ? 2.129 -32.437 -6.251 1 98.42 86 TRP A N 1
ATOM 640 C CA . TRP A 1 86 ? 2.947 -33.626 -6.459 1 98.42 86 TRP A CA 1
ATOM 641 C C . TRP A 1 86 ? 2.099 -34.79 -6.96 1 98.42 86 TRP A C 1
ATOM 643 O O . TRP A 1 86 ? 2.566 -35.61 -7.754 1 98.42 86 TR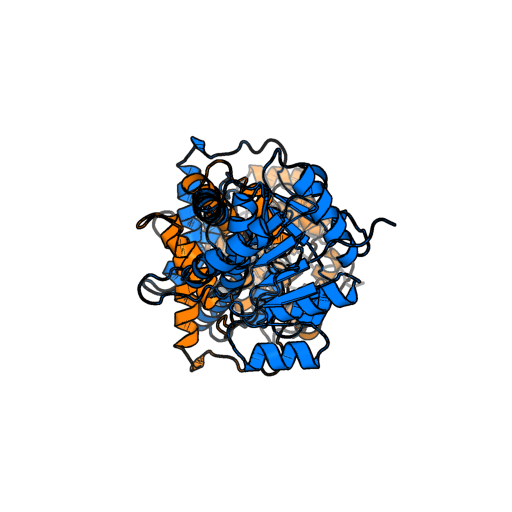P A O 1
ATOM 653 N N . SER A 1 87 ? 0.904 -34.847 -6.564 1 98.18 87 SER A N 1
ATOM 654 C CA . SER A 1 87 ? 0.022 -35.961 -6.899 1 98.18 87 SER A CA 1
ATOM 655 C C . SER A 1 87 ? -0.332 -35.96 -8.382 1 98.18 87 SER A C 1
ATOM 657 O O . SER A 1 87 ? -0.864 -36.944 -8.9 1 98.18 87 SER A O 1
ATOM 659 N N . THR A 1 88 ? -0.042 -34.936 -9.096 1 98.45 88 THR A N 1
ATOM 660 C CA . THR A 1 88 ? -0.37 -34.841 -10.514 1 98.45 88 THR A CA 1
ATOM 661 C C . THR A 1 88 ? 0.643 -35.61 -11.356 1 98.45 88 THR A C 1
ATOM 663 O O . THR A 1 88 ? 0.402 -35.878 -12.535 1 98.45 88 THR A O 1
ATOM 666 N N . ILE A 1 89 ? 1.804 -35.944 -10.842 1 98.58 89 ILE A N 1
ATOM 667 C CA . ILE A 1 89 ? 2.982 -36.401 -11.57 1 98.58 89 ILE A CA 1
ATOM 668 C C . ILE A 1 89 ? 2.66 -37.693 -12.317 1 98.58 89 ILE A C 1
ATOM 670 O O . ILE A 1 89 ? 2.977 -37.829 -13.501 1 98.58 89 ILE A O 1
ATOM 674 N N . PRO A 1 90 ? 1.93 -38.698 -11.738 1 98.15 90 PRO A N 1
ATOM 675 C CA . PRO A 1 90 ? 1.657 -39.924 -12.491 1 98.15 90 PRO A CA 1
ATOM 676 C C . PRO A 1 90 ? 0.863 -39.666 -13.769 1 98.15 90 PRO A C 1
ATOM 678 O O . PRO A 1 90 ? 1.188 -40.218 -14.824 1 98.15 90 PRO A O 1
ATOM 681 N N . LEU A 1 91 ? -0.156 -38.846 -13.669 1 98.51 91 LEU A N 1
ATOM 682 C CA . LEU A 1 91 ? -0.952 -38.536 -14.851 1 98.51 91 LEU A CA 1
ATOM 683 C C . LEU A 1 91 ? -0.122 -37.778 -15.882 1 98.51 91 LEU A C 1
ATOM 685 O O . LEU A 1 91 ? -0.215 -38.048 -17.081 1 98.51 91 LEU A O 1
ATOM 689 N N . VAL A 1 92 ? 0.68 -36.834 -15.46 1 98.54 92 VAL A N 1
ATOM 690 C CA . VAL A 1 92 ? 1.507 -36.016 -16.342 1 98.54 92 VAL A CA 1
ATOM 691 C C . VAL A 1 92 ? 2.492 -36.904 -17.098 1 98.54 92 VAL A C 1
ATOM 693 O O . VAL A 1 92 ? 2.669 -36.754 -18.309 1 98.54 92 VAL A O 1
ATOM 696 N N . VAL A 1 93 ? 3.136 -37.836 -16.384 1 98.28 93 VAL A N 1
ATOM 697 C CA . VAL A 1 93 ? 4.085 -38.754 -17.006 1 98.28 93 VAL A CA 1
ATOM 698 C C . VAL A 1 93 ? 3.377 -39.586 -18.072 1 98.28 93 VAL A C 1
ATOM 700 O O . VAL A 1 93 ? 3.9 -39.77 -19.174 1 98.28 93 VAL A O 1
ATOM 703 N N . LYS A 1 94 ? 2.193 -40.054 -17.721 1 97.98 94 LYS A N 1
ATOM 704 C CA . LYS A 1 94 ? 1.403 -40.818 -18.682 1 97.98 94 LYS A CA 1
ATOM 705 C C . LYS A 1 94 ? 1.125 -39.999 -19.939 1 97.98 94 LYS A C 1
ATOM 707 O O . LYS A 1 94 ? 1.274 -40.497 -21.057 1 97.98 94 LYS A O 1
ATOM 712 N N . LEU A 1 95 ? 0.733 -38.758 -19.797 1 97.89 95 LEU A N 1
ATOM 713 C CA . LEU A 1 95 ? 0.42 -37.879 -20.919 1 97.89 95 LEU A CA 1
ATOM 714 C C . LEU A 1 95 ? 1.656 -37.632 -21.777 1 97.89 95 LEU A C 1
ATOM 716 O O . LEU A 1 95 ? 1.562 -37.567 -23.005 1 97.89 95 LEU A O 1
ATOM 720 N N . ILE A 1 96 ? 2.833 -37.414 -21.112 1 97.89 96 ILE A N 1
ATOM 721 C CA . ILE A 1 96 ? 4.087 -37.22 -21.831 1 97.89 96 ILE A CA 1
ATOM 722 C C . ILE A 1 96 ? 4.399 -38.458 -22.668 1 97.89 96 ILE A C 1
ATOM 724 O O . ILE A 1 96 ? 4.732 -38.349 -23.851 1 97.89 96 ILE A O 1
ATOM 728 N N . GLU A 1 97 ? 4.169 -39.638 -22.057 1 96.62 97 GLU A N 1
ATOM 729 C CA . GLU A 1 97 ? 4.484 -40.898 -22.723 1 96.62 97 GLU A CA 1
ATOM 730 C C . GLU A 1 97 ? 3.573 -41.13 -23.925 1 96.62 97 GLU A C 1
ATOM 732 O O . GLU A 1 97 ? 3.987 -41.733 -24.917 1 96.62 97 GLU A O 1
ATOM 737 N N . GLN A 1 98 ? 2.4 -40.595 -23.85 1 95.24 98 GLN A N 1
ATOM 738 C CA . GLN A 1 98 ? 1.416 -40.775 -24.913 1 95.24 98 GLN A CA 1
ATOM 739 C C . GLN A 1 98 ? 1.598 -39.735 -26.014 1 95.24 98 GLN A C 1
ATOM 741 O O . GLN A 1 98 ? 1.037 -39.872 -27.103 1 95.24 98 GLN A O 1
ATOM 746 N N . SER A 1 99 ? 2.364 -38.735 -25.729 1 91.77 99 SER A N 1
ATOM 747 C CA . SER A 1 99 ? 2.483 -37.623 -26.667 1 91.77 99 SER A CA 1
ATOM 748 C C . SER A 1 99 ? 3.131 -38.069 -27.973 1 91.77 99 SER A C 1
ATOM 750 O O . SER A 1 99 ? 4.131 -38.789 -27.962 1 91.77 99 SER A O 1
ATOM 752 N N . SER A 1 100 ? 2.605 -37.737 -29.113 1 87.75 100 SER A N 1
ATOM 753 C CA . SER A 1 100 ? 3.134 -38.095 -30.424 1 87.75 100 SER A CA 1
ATOM 754 C C . SER A 1 100 ? 3.324 -36.861 -31.3 1 87.75 100 SER A C 1
ATOM 756 O O . SER A 1 100 ? 3.895 -36.949 -32.389 1 87.75 100 SER A O 1
ATOM 758 N N . GLY A 1 101 ? 3.01 -35.696 -30.919 1 85.22 101 GLY A N 1
ATOM 759 C CA . GLY A 1 101 ? 3.118 -34.452 -31.664 1 85.22 101 GLY A CA 1
ATOM 760 C C . GLY A 1 101 ? 4.161 -33.506 -31.099 1 85.22 101 GLY A C 1
ATOM 761 O O . GLY A 1 101 ? 5.315 -33.892 -30.904 1 85.22 101 GLY A O 1
ATOM 762 N N . LEU A 1 102 ? 3.76 -32.38 -30.867 1 90.17 102 LEU A N 1
ATOM 763 C CA . LEU A 1 102 ? 4.615 -31.354 -30.28 1 90.17 102 LEU A CA 1
ATOM 764 C C . LEU A 1 102 ? 5.078 -31.764 -28.886 1 90.17 102 LEU A C 1
ATOM 766 O O . LEU A 1 102 ? 4.379 -32.502 -28.187 1 90.17 102 LEU A O 1
ATOM 770 N N . THR A 1 103 ? 6.299 -31.373 -28.576 1 95.64 103 THR A N 1
ATOM 771 C CA . THR A 1 103 ? 6.753 -31.561 -27.202 1 95.64 103 THR A CA 1
ATOM 772 C C . THR A 1 103 ? 5.789 -30.903 -26.22 1 95.64 103 THR A C 1
ATOM 774 O O . THR A 1 103 ? 5.504 -29.708 -26.327 1 95.64 103 THR A O 1
ATOM 777 N N . PRO A 1 104 ? 5.257 -31.625 -25.294 1 97.71 104 PRO A N 1
ATOM 778 C CA . PRO A 1 104 ? 4.273 -31.044 -24.378 1 97.71 104 PRO A CA 1
ATOM 779 C C . PRO A 1 104 ? 4.87 -29.964 -23.479 1 97.71 104 PRO A C 1
ATOM 781 O O . PRO A 1 104 ? 6.024 -30.073 -23.059 1 97.71 104 PRO A O 1
ATOM 784 N N . ILE A 1 105 ? 4.091 -28.948 -23.264 1 98.25 105 ILE A N 1
ATOM 785 C CA . ILE A 1 105 ? 4.402 -27.929 -22.268 1 98.25 105 ILE A CA 1
ATOM 786 C C . ILE A 1 105 ? 3.544 -28.145 -21.023 1 98.25 105 ILE A C 1
ATOM 788 O O . ILE A 1 105 ? 2.314 -28.134 -21.101 1 98.25 105 ILE A O 1
ATOM 792 N N . LEU A 1 106 ? 4.186 -28.396 -19.92 1 98.55 106 LEU A N 1
ATOM 793 C CA . LEU A 1 106 ? 3.518 -28.573 -18.635 1 98.55 106 LEU A CA 1
ATOM 794 C C . LEU A 1 106 ? 3.503 -27.268 -17.846 1 98.55 106 LEU A C 1
ATOM 796 O O . LEU A 1 106 ? 4.56 -26.705 -17.55 1 98.55 106 LEU A O 1
ATOM 800 N N . VAL A 1 107 ? 2.315 -26.775 -17.484 1 98.46 107 VAL A N 1
ATOM 801 C CA . VAL A 1 107 ? 2.17 -25.451 -16.888 1 98.46 107 VAL A CA 1
ATOM 802 C C . VAL A 1 107 ? 1.558 -25.575 -15.495 1 98.46 107 VAL A C 1
ATOM 804 O O . VAL A 1 107 ? 0.405 -25.987 -15.351 1 98.46 107 VAL A O 1
ATOM 807 N N . ILE A 1 108 ? 2.284 -25.23 -14.503 1 98.5 108 ILE A N 1
ATOM 808 C CA . ILE A 1 108 ? 1.706 -25.133 -13.168 1 98.5 108 ILE A CA 1
ATOM 809 C C . ILE A 1 108 ? 1.02 -23.779 -12.999 1 98.5 108 ILE A C 1
ATOM 811 O O . ILE A 1 108 ? 1.637 -22.733 -13.214 1 98.5 108 ILE A O 1
ATOM 815 N N . ARG A 1 109 ? -0.227 -23.818 -12.643 1 96.61 109 ARG A N 1
ATOM 816 C CA . ARG A 1 109 ? -1.009 -22.604 -12.429 1 96.61 109 ARG A CA 1
ATOM 817 C C . ARG A 1 109 ? -1.3 -22.396 -10.946 1 96.61 109 ARG A C 1
ATOM 819 O O . ARG A 1 109 ? -1.561 -21.272 -10.512 1 96.61 109 ARG A O 1
ATOM 826 N N . SER A 1 110 ? -1.3 -23.459 -10.206 1 96.64 110 SER A N 1
ATOM 827 C CA . SER A 1 110 ? -1.496 -23.373 -8.763 1 96.64 110 SER A CA 1
ATOM 828 C C . SER A 1 110 ? -0.469 -22.448 -8.12 1 96.64 110 SER A C 1
ATOM 830 O O . SER A 1 110 ? 0.684 -22.395 -8.552 1 96.64 110 SER A O 1
ATOM 832 N N . THR A 1 111 ? -0.938 -21.681 -7.15 1 96.06 111 THR A N 1
ATOM 833 C CA . THR A 1 111 ? 0.001 -20.84 -6.416 1 96.06 111 THR A CA 1
ATOM 834 C C . THR A 1 111 ? 1.016 -21.694 -5.662 1 96.06 111 THR A C 1
ATOM 836 O O . THR A 1 111 ? 0.64 -22.564 -4.874 1 96.06 111 THR A O 1
ATOM 839 N N . VAL A 1 112 ? 2.286 -21.454 -5.883 1 97.85 112 VAL A N 1
ATOM 840 C CA . VAL A 1 112 ? 3.353 -22.227 -5.254 1 97.85 112 VAL A CA 1
ATOM 841 C C . VAL A 1 112 ? 4.501 -21.299 -4.863 1 97.85 112 VAL A C 1
ATOM 843 O O . VAL A 1 112 ? 4.646 -20.21 -5.423 1 97.85 112 VAL A O 1
ATOM 846 N N . PRO A 1 113 ? 5.297 -21.668 -3.863 1 97.37 113 PRO A N 1
ATOM 847 C CA . PRO A 1 113 ? 6.488 -20.877 -3.548 1 97.37 113 PRO A CA 1
ATOM 848 C C . PRO A 1 113 ? 7.553 -20.953 -4.64 1 97.37 113 PRO A C 1
ATOM 850 O O . PRO A 1 113 ? 7.578 -21.911 -5.417 1 97.37 113 PRO A O 1
ATOM 853 N N . PRO A 1 114 ? 8.435 -19.972 -4.676 1 97.31 114 PRO A N 1
ATOM 854 C CA . PRO A 1 114 ? 9.504 -19.982 -5.678 1 97.31 114 PRO A CA 1
ATOM 855 C C . PRO A 1 114 ? 10.334 -21.263 -5.643 1 97.31 114 PRO A C 1
ATOM 857 O O . PRO A 1 114 ? 10.681 -21.749 -4.564 1 97.31 114 PRO A O 1
ATOM 860 N N . GLY A 1 115 ? 10.598 -21.826 -6.827 1 96.79 115 GLY A N 1
ATOM 861 C CA . GLY A 1 115 ? 11.416 -23.022 -6.943 1 96.79 115 GLY A CA 1
ATOM 862 C C . GLY A 1 115 ? 10.6 -24.293 -7.082 1 96.79 115 GLY A C 1
ATOM 863 O O . GLY A 1 115 ? 11.137 -25.348 -7.426 1 96.79 115 GLY A O 1
ATOM 864 N N . THR A 1 116 ? 9.347 -24.236 -6.864 1 97.83 116 THR A N 1
ATOM 865 C CA . THR A 1 116 ? 8.497 -25.422 -6.853 1 97.83 116 THR A CA 1
ATOM 866 C C . THR A 1 116 ? 8.376 -26.013 -8.254 1 97.83 116 THR A C 1
ATOM 86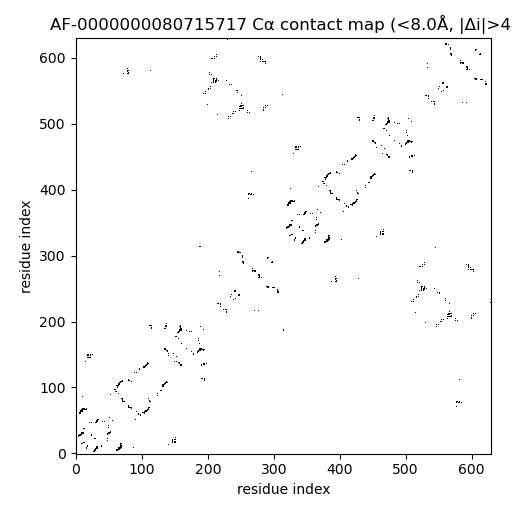8 O O . THR A 1 116 ? 8.469 -27.229 -8.431 1 97.83 116 THR A O 1
ATOM 871 N N . THR A 1 117 ? 8.186 -25.182 -9.217 1 98.22 117 THR A N 1
ATOM 872 C CA . THR A 1 117 ? 8.019 -25.665 -10.583 1 98.22 117 THR A CA 1
ATOM 873 C C . THR A 1 117 ? 9.249 -26.45 -11.033 1 98.22 117 THR A C 1
ATOM 875 O O . THR A 1 117 ? 9.124 -27.526 -11.622 1 98.22 117 THR A O 1
ATOM 878 N N . LEU A 1 118 ? 10.407 -25.954 -10.735 1 97.64 118 LEU A N 1
ATOM 879 C CA . LEU A 1 118 ? 11.638 -26.617 -11.152 1 97.64 118 LEU A CA 1
ATOM 880 C C . LEU A 1 118 ? 11.842 -27.917 -10.382 1 97.64 118 LEU A C 1
ATOM 882 O O . LEU A 1 118 ? 12.335 -28.902 -10.937 1 97.64 118 LEU A O 1
ATOM 886 N N . LYS A 1 119 ? 11.507 -27.906 -9.1 1 98.23 119 LYS A N 1
ATOM 887 C CA . LYS A 1 119 ? 11.574 -29.142 -8.325 1 98.23 119 LYS A CA 1
ATOM 888 C C . LYS A 1 119 ? 10.6 -30.184 -8.867 1 98.23 119 LYS A C 1
ATOM 890 O O . LYS A 1 119 ? 10.932 -31.368 -8.952 1 98.23 119 LYS A O 1
ATOM 895 N N . TRP A 1 120 ? 9.426 -29.731 -9.151 1 98.68 120 TRP A N 1
ATOM 896 C CA . TRP A 1 120 ? 8.403 -30.589 -9.738 1 98.68 120 TRP A CA 1
ATOM 897 C C . TRP A 1 120 ? 8.87 -31.159 -11.073 1 98.68 120 TRP A C 1
ATOM 899 O O . TRP A 1 120 ? 8.713 -32.354 -11.334 1 98.68 120 TRP A O 1
ATOM 909 N N . GLU A 1 121 ? 9.454 -30.342 -11.905 1 98.53 121 GLU A N 1
ATOM 910 C CA . GLU A 1 121 ? 10.023 -30.773 -13.179 1 98.53 121 GLU A CA 1
ATOM 911 C C . GLU A 1 121 ? 11.048 -31.885 -12.977 1 98.53 121 GLU A C 1
ATOM 913 O O . GLU A 1 121 ? 11.074 -32.858 -13.735 1 98.53 121 GLU A O 1
ATOM 918 N N . ALA A 1 122 ? 11.926 -31.691 -12.003 1 98.57 122 ALA A N 1
ATOM 919 C CA . ALA A 1 122 ? 12.971 -32.674 -11.731 1 98.57 122 ALA A CA 1
ATOM 920 C C . ALA A 1 122 ? 12.37 -34.034 -11.389 1 98.57 122 ALA A C 1
ATOM 922 O O . ALA A 1 122 ? 12.89 -35.073 -11.804 1 98.57 122 ALA A O 1
ATOM 923 N N . GLU A 1 123 ? 11.325 -34.02 -10.651 1 98.64 123 GLU A N 1
ATOM 924 C CA . GLU A 1 123 ? 10.653 -35.265 -10.288 1 98.64 123 GLU A CA 1
ATOM 925 C C . GLU A 1 123 ? 10.049 -35.944 -11.513 1 98.64 123 GLU A C 1
ATOM 927 O O . GLU A 1 123 ? 10.067 -37.172 -11.62 1 98.64 123 GLU A O 1
ATOM 932 N N . VAL A 1 124 ? 9.45 -35.163 -12.418 1 98.71 124 VAL A N 1
ATOM 933 C CA . VAL A 1 124 ? 8.885 -35.702 -13.651 1 98.71 124 VAL A CA 1
ATOM 934 C C . VAL A 1 124 ? 9.999 -36.278 -14.522 1 98.71 124 VAL A C 1
ATOM 936 O O . VAL A 1 124 ? 9.863 -37.375 -15.069 1 98.71 124 VAL A O 1
ATOM 939 N N . ARG A 1 125 ? 11.09 -35.547 -14.648 1 98.42 125 ARG A N 1
ATOM 940 C CA . ARG A 1 125 ? 12.214 -35.963 -15.479 1 98.42 125 ARG A CA 1
ATOM 941 C C . ARG A 1 125 ? 12.798 -37.284 -14.99 1 98.42 125 ARG A C 1
ATOM 943 O O . ARG A 1 125 ? 13.323 -38.068 -15.783 1 98.42 125 ARG A O 1
ATOM 950 N N . ALA A 1 126 ? 12.664 -37.558 -13.741 1 98.45 126 ALA A N 1
ATOM 951 C CA . ALA A 1 126 ? 13.174 -38.798 -13.16 1 98.45 126 ALA A CA 1
ATOM 952 C C . ALA A 1 126 ? 12.321 -39.992 -13.58 1 98.45 126 ALA A C 1
ATOM 954 O O . ALA A 1 126 ? 12.739 -41.143 -13.434 1 98.45 126 ALA A O 1
ATOM 955 N N . LYS A 1 127 ? 11.195 -39.738 -14.183 1 98.35 127 LYS A N 1
ATOM 956 C CA . LYS A 1 127 ? 10.242 -40.819 -14.423 1 98.35 127 LYS A CA 1
ATOM 957 C C . LYS A 1 127 ? 10.04 -41.051 -15.918 1 98.35 127 LYS A C 1
ATOM 959 O O . LYS A 1 127 ? 9.338 -41.983 -16.317 1 98.35 127 LYS A O 1
ATOM 964 N N . THR A 1 128 ? 10.576 -40.16 -16.734 1 97.84 128 THR A N 1
ATOM 965 C CA . THR A 1 128 ? 10.436 -40.323 -18.177 1 97.84 128 THR A CA 1
ATOM 966 C C . THR A 1 128 ? 11.649 -39.752 -18.906 1 97.84 128 THR A C 1
ATOM 968 O O . THR A 1 128 ? 12.25 -38.776 -18.452 1 97.84 128 THR A O 1
ATOM 971 N N . ASP A 1 129 ? 11.979 -40.292 -20.069 1 96.57 129 ASP A N 1
ATOM 972 C CA . ASP A 1 129 ? 13.073 -39.809 -20.907 1 96.57 129 ASP A CA 1
ATOM 973 C C . ASP A 1 129 ? 12.544 -38.985 -22.079 1 96.57 129 ASP A C 1
ATOM 975 O O . ASP A 1 129 ? 13.322 -38.387 -22.825 1 96.57 129 ASP A O 1
ATOM 979 N N . LYS A 1 130 ? 11.268 -38.942 -22.183 1 97.2 130 LYS A N 1
ATOM 980 C CA . LYS A 1 130 ? 10.679 -38.164 -23.268 1 97.2 130 LYS A CA 1
ATOM 981 C C . LYS A 1 130 ? 10.796 -36.666 -22.997 1 97.2 130 LYS A C 1
ATOM 983 O O . LYS A 1 130 ? 10.688 -36.228 -21.85 1 97.2 130 LYS A O 1
ATOM 988 N N . PRO A 1 131 ? 10.973 -35.954 -24.04 1 96.9 131 PRO A N 1
ATOM 989 C CA . PRO A 1 131 ? 11.145 -34.513 -23.845 1 96.9 131 PRO A CA 1
ATOM 990 C C . PRO A 1 131 ? 9.848 -33.811 -23.45 1 96.9 131 PRO A C 1
ATOM 992 O O . PRO A 1 131 ? 8.769 -34.199 -23.906 1 96.9 131 PRO A O 1
ATOM 995 N N . PHE A 1 132 ? 9.957 -32.854 -22.684 1 97.9 132 PHE A N 1
ATOM 996 C CA . PHE A 1 132 ? 8.882 -31.937 -22.323 1 97.9 132 PHE A CA 1
ATOM 997 C C . PHE A 1 132 ? 9.445 -30.601 -21.854 1 97.9 132 PHE A C 1
ATOM 999 O O . PHE A 1 132 ? 10.652 -30.473 -21.634 1 97.9 132 PHE A O 1
ATOM 1006 N N . GLN A 1 133 ? 8.58 -29.59 -21.782 1 97.71 133 GLN A N 1
ATOM 1007 C CA . GLN A 1 133 ? 8.913 -28.26 -21.281 1 97.71 133 GLN A CA 1
ATOM 1008 C C . GLN A 1 133 ? 8.013 -27.872 -20.111 1 97.71 133 GLN A C 1
ATOM 1010 O O . GLN A 1 133 ? 6.957 -28.475 -19.907 1 97.71 133 GLN A O 1
ATOM 1015 N N . VAL A 1 134 ? 8.519 -26.904 -19.328 1 98.33 134 VAL A N 1
ATOM 1016 C CA . VAL A 1 134 ? 7.71 -26.486 -18.189 1 98.33 134 VAL A CA 1
ATOM 1017 C C . VAL A 1 134 ? 7.551 -24.967 -18.196 1 98.33 134 VAL A C 1
ATOM 1019 O O . VAL A 1 134 ? 8.396 -24.251 -18.737 1 98.33 134 VAL A O 1
ATOM 1022 N N . ALA A 1 135 ? 6.484 -24.509 -17.629 1 98.42 135 ALA A N 1
ATOM 1023 C CA . ALA A 1 135 ? 6.187 -23.095 -17.413 1 98.42 135 ALA A CA 1
ATOM 1024 C C . ALA A 1 135 ? 5.332 -22.898 -16.165 1 98.42 135 ALA A C 1
ATOM 1026 O O . ALA A 1 135 ? 4.827 -23.867 -15.591 1 98.42 135 ALA A O 1
ATOM 1027 N N . PHE A 1 136 ? 5.337 -21.739 -15.67 1 98.35 136 PHE A N 1
ATOM 1028 C CA . PHE A 1 136 ? 4.463 -21.335 -14.575 1 98.35 136 PHE A CA 1
ATOM 1029 C C . PHE A 1 136 ? 3.55 -20.193 -15.005 1 98.35 136 PHE A C 1
ATOM 1031 O O . PHE A 1 136 ? 4.005 -19.221 -15.611 1 98.35 136 PHE A O 1
ATOM 1038 N N . GLN A 1 137 ? 2.26 -20.33 -14.714 1 96.57 137 GLN A N 1
ATOM 1039 C CA . GLN A 1 137 ? 1.304 -19.299 -15.103 1 96.57 137 GLN A CA 1
ATOM 1040 C C . GLN A 1 137 ? 0.326 -19 -13.97 1 96.57 137 GLN A C 1
ATOM 1042 O O . GLN A 1 137 ? -0.734 -19.623 -13.879 1 96.57 137 GLN A O 1
ATOM 1047 N N . PRO A 1 138 ? 0.639 -17.972 -13.221 1 93.19 138 PRO A N 1
ATOM 1048 C CA . PRO A 1 138 ? -0.321 -17.592 -12.183 1 93.19 138 PRO A CA 1
ATOM 1049 C C . PRO A 1 138 ? -1.616 -17.022 -12.756 1 93.19 138 PRO A C 1
ATOM 1051 O O . PRO A 1 138 ? -1.652 -16.61 -13.919 1 93.19 138 PRO A O 1
ATOM 1054 N N . GLU A 1 139 ? -2.631 -17.067 -11.991 1 84.71 139 GLU A N 1
ATOM 1055 C CA . GLU A 1 139 ? -3.923 -16.519 -12.391 1 84.71 139 GLU A CA 1
ATOM 1056 C C . GLU A 1 139 ? -4.35 -15.382 -11.468 1 84.71 139 GLU A C 1
ATOM 1058 O O . GLU A 1 139 ? -3.939 -15.33 -10.307 1 84.71 139 GLU A O 1
ATOM 1063 N N . PHE A 1 140 ? -5.108 -14.451 -12.041 1 79.27 140 PHE A N 1
ATOM 1064 C CA . PHE A 1 140 ? -5.62 -13.308 -11.296 1 79.27 140 PHE A CA 1
ATOM 1065 C C . PHE A 1 140 ? -7.138 -13.225 -11.407 1 79.27 140 PHE A C 1
ATOM 1067 O O . PHE A 1 140 ? -7.672 -12.279 -11.991 1 79.27 140 PHE A O 1
ATOM 1074 N N . LEU A 1 141 ? -7.742 -14.254 -10.927 1 73.56 141 LEU A N 1
ATOM 1075 C CA . LEU A 1 141 ? -9.195 -14.273 -11.048 1 73.56 141 LEU A CA 1
ATOM 1076 C C . LEU A 1 141 ? -9.855 -13.832 -9.746 1 73.56 141 LEU A C 1
ATOM 1078 O O . LEU A 1 141 ? -9.325 -14.082 -8.661 1 73.56 141 LEU A O 1
ATOM 1082 N N . ARG A 1 142 ? -10.975 -13.163 -9.918 1 67.57 142 ARG A N 1
ATOM 1083 C CA . ARG A 1 142 ? -11.875 -12.903 -8.798 1 67.57 142 ARG A CA 1
ATOM 1084 C C . ARG A 1 142 ? -12.904 -14.019 -8.653 1 67.57 142 ARG A C 1
ATOM 1086 O O . ARG A 1 142 ? -13.488 -14.465 -9.643 1 67.57 142 ARG A O 1
ATOM 1093 N N . ALA A 1 143 ? -13.075 -14.514 -7.496 1 62.3 143 ALA A N 1
ATOM 1094 C CA . ALA A 1 143 ? -13.927 -15.677 -7.26 1 62.3 143 ALA A CA 1
ATOM 1095 C C . ALA A 1 143 ? -15.332 -15.45 -7.811 1 62.3 143 ALA A C 1
ATOM 1097 O O . ALA A 1 143 ? -15.909 -16.338 -8.442 1 62.3 143 ALA A O 1
ATOM 1098 N N . VAL A 1 144 ? -15.84 -14.201 -7.722 1 62.82 144 VAL A N 1
ATOM 1099 C CA . VAL A 1 144 ? -17.215 -13.892 -8.1 1 62.82 144 VAL A CA 1
ATOM 1100 C C . VAL A 1 144 ? -17.333 -13.834 -9.622 1 62.82 144 VAL A C 1
ATOM 1102 O O . VAL A 1 144 ? -18.348 -14.245 -10.188 1 62.82 144 VAL A O 1
ATOM 1105 N N . SER A 1 145 ? -16.323 -13.436 -10.311 1 71.49 145 SER A N 1
ATOM 1106 C CA . SER A 1 145 ? -16.367 -13.25 -11.757 1 71.49 145 SER A CA 1
ATOM 1107 C C . SER A 1 145 ? -15.329 -14.119 -12.458 1 71.49 145 SER A C 1
ATOM 1109 O O . SER A 1 145 ? -14.807 -13.744 -13.511 1 71.49 145 SER A O 1
ATOM 1111 N N . CYS A 1 146 ? -15.117 -15.294 -11.903 1 77.5 146 CYS A N 1
ATOM 1112 C CA . CYS A 1 146 ? -13.973 -16.096 -12.319 1 77.5 146 CYS A CA 1
ATOM 1113 C C . CYS A 1 146 ? -14.092 -16.496 -13.785 1 77.5 146 CYS A C 1
ATOM 1115 O O . CYS A 1 146 ? -13.098 -16.502 -14.514 1 77.5 146 CYS A O 1
ATOM 1117 N N . GLU A 1 147 ? -15.291 -16.838 -14.283 1 84.46 147 GLU A N 1
ATOM 1118 C CA . GLU A 1 147 ? -15.433 -17.28 -15.667 1 84.46 147 GLU A CA 1
ATOM 1119 C C . GLU A 1 147 ? -15.213 -16.126 -16.641 1 84.46 147 GLU A C 1
ATOM 1121 O O . GLU A 1 147 ? -14.553 -16.292 -17.668 1 84.46 147 GLU A O 1
ATOM 1126 N N . GLU A 1 148 ? -15.758 -15.004 -16.302 1 84.71 148 GLU A N 1
ATOM 1127 C CA . GLU A 1 148 ? -15.555 -13.821 -17.133 1 84.71 148 GLU A CA 1
ATOM 1128 C C . GLU A 1 148 ? -14.089 -13.395 -17.139 1 84.71 148 GLU A C 1
ATOM 1130 O O . GLU A 1 148 ? -13.535 -13.076 -18.193 1 84.71 148 GLU A O 1
ATOM 1135 N N . ASP A 1 149 ? -13.461 -13.477 -15.98 1 84 149 ASP A N 1
ATOM 1136 C CA . ASP A 1 149 ? -12.06 -13.089 -15.851 1 84 149 ASP A CA 1
ATOM 1137 C C . ASP A 1 149 ? -11.153 -14.036 -16.635 1 84 149 ASP A C 1
ATOM 1139 O O . ASP A 1 149 ? -10.16 -13.606 -17.224 1 84 149 ASP A O 1
ATOM 1143 N N . ALA A 1 150 ? -11.542 -15.296 -16.622 1 88.71 150 ALA A N 1
ATOM 1144 C CA . ALA A 1 150 ? -10.733 -16.287 -17.326 1 88.71 150 ALA A CA 1
ATOM 1145 C C . ALA A 1 150 ? -10.857 -16.123 -18.838 1 88.71 150 ALA A C 1
ATOM 1147 O O . ALA A 1 150 ? -9.887 -16.326 -19.573 1 88.71 150 ALA A O 1
ATOM 1148 N N . ARG A 1 151 ? -12.015 -15.754 -19.274 1 90.42 151 ARG A N 1
ATOM 1149 C CA . ARG A 1 151 ? -12.281 -15.614 -20.702 1 90.42 151 ARG A CA 1
ATOM 1150 C C . ARG A 1 151 ? -11.585 -14.382 -21.27 1 90.42 151 ARG A C 1
ATOM 1152 O O . ARG A 1 151 ? -11.182 -14.372 -22.435 1 90.42 151 ARG A O 1
ATOM 1159 N N . ALA A 1 152 ? -11.567 -13.394 -20.388 1 88.71 152 ALA A N 1
ATOM 1160 C CA . ALA A 1 152 ? -10.976 -12.133 -20.83 1 88.71 152 ALA A CA 1
ATOM 1161 C C . ALA A 1 152 ? -10.125 -11.51 -19.727 1 88.71 152 ALA A C 1
ATOM 1163 O O . ALA A 1 152 ? -10.501 -10.49 -19.146 1 88.71 152 ALA A O 1
ATOM 1164 N N . PRO A 1 153 ? -8.965 -12.146 -19.567 1 86.79 153 PRO A N 1
ATOM 1165 C CA . PRO A 1 153 ? -8.106 -11.608 -18.509 1 86.79 153 PRO A CA 1
ATOM 1166 C C . PRO A 1 153 ? -7.579 -10.211 -18.83 1 86.79 153 PRO A C 1
ATOM 1168 O O . PRO A 1 153 ? -7.363 -9.882 -19.999 1 86.79 153 PRO A O 1
ATOM 1171 N N . TRP A 1 154 ? -7.442 -9.42 -17.798 1 80.05 154 TRP A N 1
ATOM 1172 C CA . TRP A 1 154 ? -6.933 -8.067 -17.998 1 80.05 154 TRP A CA 1
ATOM 1173 C C . TRP A 1 154 ? -5.432 -8.084 -18.265 1 80.05 154 TRP A C 1
ATOM 1175 O O . TRP A 1 154 ? -4.897 -7.171 -18.898 1 80.05 154 TRP A O 1
ATOM 1185 N N . GLN A 1 155 ? -4.82 -9.111 -17.719 1 84.33 155 GLN A N 1
ATOM 1186 C CA . GLN A 1 155 ? -3.39 -9.321 -17.921 1 84.33 155 GLN A CA 1
ATOM 1187 C C . GLN A 1 155 ? -3.039 -10.805 -17.867 1 84.33 155 GLN A C 1
ATOM 1189 O O . GLN A 1 155 ? -3.698 -11.58 -17.171 1 84.33 155 GLN A O 1
ATOM 1194 N N . ILE A 1 156 ? -1.985 -11.156 -18.589 1 90.4 156 ILE A N 1
ATOM 1195 C CA . ILE A 1 156 ? -1.47 -12.52 -18.577 1 90.4 156 ILE A CA 1
ATOM 1196 C C . ILE A 1 156 ? 0.022 -12.506 -18.253 1 90.4 156 ILE A C 1
ATOM 1198 O O . ILE A 1 156 ? 0.785 -11.739 -18.845 1 90.4 156 ILE A O 1
ATOM 1202 N N . VAL A 1 157 ? 0.344 -13.254 -17.269 1 92.71 157 VAL A N 1
ATOM 1203 C CA . VAL A 1 157 ? 1.743 -13.429 -16.892 1 92.71 157 VAL A CA 1
ATOM 1204 C C . VAL A 1 157 ? 2.102 -14.913 -16.914 1 92.71 157 VAL A C 1
ATOM 1206 O O . VAL A 1 157 ? 1.31 -15.756 -16.488 1 92.71 157 VAL A O 1
ATOM 1209 N N . PHE A 1 158 ? 3.274 -15.251 -17.465 1 95.62 158 PHE A N 1
ATOM 1210 C CA . PHE A 1 158 ? 3.769 -16.608 -17.271 1 95.62 158 PHE A CA 1
ATOM 1211 C C . PHE A 1 158 ? 5.293 -16.629 -17.232 1 95.62 158 PHE A C 1
ATOM 1213 O O . PHE A 1 158 ? 5.943 -15.682 -17.681 1 95.62 158 PHE A O 1
ATOM 1220 N N . GLY A 1 159 ? 5.762 -17.606 -16.543 1 97.26 159 GLY A N 1
ATOM 1221 C CA . GLY A 1 159 ? 7.197 -17.811 -16.427 1 97.26 159 GLY A CA 1
ATOM 1222 C C . GLY A 1 159 ? 7.696 -19.001 -17.225 1 97.26 159 GLY A C 1
ATOM 1223 O O . GLY A 1 159 ? 7.042 -20.045 -17.268 1 97.26 159 GLY A O 1
ATOM 1224 N N . CYS A 1 160 ? 8.826 -18.868 -17.919 1 97.22 160 CYS A N 1
ATOM 1225 C CA . CYS A 1 160 ? 9.521 -19.97 -18.575 1 97.22 160 CYS A CA 1
ATOM 1226 C C . CYS A 1 160 ? 11.029 -19.75 -18.558 1 97.22 160 CYS A C 1
ATOM 1228 O O . CYS A 1 160 ? 11.504 -18.706 -18.107 1 97.22 160 CYS A O 1
ATOM 1230 N N . ALA A 1 161 ? 11.751 -20.761 -18.922 1 94.15 161 ALA A N 1
ATOM 1231 C CA . ALA A 1 161 ? 13.207 -20.648 -18.969 1 94.15 161 ALA A CA 1
ATOM 1232 C C . ALA A 1 161 ? 13.645 -19.646 -20.034 1 94.15 161 ALA A C 1
ATOM 1234 O O . ALA A 1 161 ? 12.981 -19.494 -21.062 1 94.15 161 ALA A O 1
ATOM 1235 N N . LYS A 1 162 ? 14.766 -18.95 -19.742 1 88.32 162 LYS A N 1
ATOM 1236 C CA . LYS A 1 162 ? 15.264 -17.899 -20.624 1 88.32 162 LYS A CA 1
ATOM 1237 C C . LYS A 1 162 ? 15.525 -18.437 -22.028 1 88.32 162 LYS A C 1
ATOM 1239 O O . LYS A 1 162 ? 15.285 -17.743 -23.018 1 88.32 162 LYS A O 1
ATOM 1244 N N . ASP A 1 163 ? 15.96 -19.612 -22.175 1 90.26 163 ASP A N 1
ATOM 1245 C CA . ASP A 1 163 ? 16.34 -20.16 -23.474 1 90.26 163 ASP A CA 1
ATOM 1246 C C . ASP A 1 163 ? 15.24 -21.059 -24.034 1 90.26 163 ASP A C 1
ATOM 1248 O O . ASP A 1 163 ? 15.465 -21.799 -24.993 1 90.26 163 ASP A O 1
ATOM 1252 N N . ALA A 1 164 ? 14.09 -20.96 -23.437 1 93.37 164 ALA A N 1
ATOM 1253 C CA . ALA A 1 164 ? 12.979 -21.795 -23.887 1 93.37 164 ALA A CA 1
ATOM 1254 C C . ALA A 1 164 ? 12.117 -21.057 -24.907 1 93.37 164 ALA A C 1
ATOM 1256 O O . ALA A 1 164 ? 10.928 -20.827 -24.674 1 93.37 164 ALA A O 1
ATOM 1257 N N . ASP A 1 165 ? 12.618 -20.818 -26.067 1 94.83 165 ASP A N 1
ATOM 1258 C CA . ASP A 1 165 ? 11.973 -20.013 -27.1 1 94.83 165 ASP A CA 1
ATOM 1259 C C . ASP A 1 165 ? 10.678 -20.667 -27.577 1 94.83 165 ASP A C 1
ATOM 1261 O O . ASP A 1 165 ? 9.683 -19.982 -27.822 1 94.83 165 ASP A O 1
ATOM 1265 N N . ASP A 1 166 ? 10.77 -21.952 -27.722 1 95.65 166 ASP A N 1
ATOM 1266 C CA . ASP A 1 166 ? 9.587 -22.677 -28.176 1 95.65 166 ASP A CA 1
ATOM 1267 C C . ASP A 1 166 ? 8.44 -22.537 -27.177 1 95.65 166 ASP A C 1
ATOM 1269 O O . ASP A 1 166 ? 7.305 -22.252 -27.564 1 95.65 166 ASP A O 1
ATOM 1273 N N . THR A 1 167 ? 8.746 -22.746 -25.923 1 96.61 167 THR A N 1
ATOM 1274 C CA . THR A 1 167 ? 7.752 -22.581 -24.869 1 96.61 167 THR A CA 1
ATOM 1275 C C . THR A 1 167 ? 7.17 -21.17 -24.89 1 96.61 167 THR A C 1
ATOM 1277 O O . THR A 1 167 ? 5.951 -20.995 -24.833 1 96.61 167 THR A O 1
ATOM 1280 N N . ARG A 1 168 ? 8.023 -20.218 -24.968 1 96.56 168 ARG A N 1
ATOM 1281 C CA . ARG A 1 168 ? 7.614 -18.817 -24.997 1 96.56 168 ARG A CA 1
ATOM 1282 C C . ARG A 1 168 ? 6.677 -18.545 -26.169 1 96.56 168 ARG A C 1
ATOM 1284 O O . ARG A 1 168 ? 5.626 -17.923 -25.999 1 96.56 168 ARG A O 1
ATOM 1291 N N . ALA A 1 169 ? 7.042 -18.994 -27.31 1 95.89 169 ALA A N 1
ATOM 1292 C CA . ALA A 1 169 ? 6.268 -18.742 -28.522 1 95.89 169 ALA A CA 1
ATOM 1293 C C . ALA A 1 169 ? 4.901 -19.417 -28.451 1 95.89 169 ALA A C 1
ATOM 1295 O O . ALA A 1 169 ? 3.876 -18.79 -28.727 1 95.89 169 ALA A O 1
ATOM 1296 N N . ARG A 1 170 ? 4.905 -20.64 -28.093 1 95.66 170 ARG A N 1
ATOM 1297 C CA . ARG A 1 170 ? 3.67 -21.418 -28.079 1 95.66 170 ARG A CA 1
ATOM 1298 C C . ARG A 1 170 ? 2.709 -20.9 -27.014 1 95.66 170 ARG A C 1
ATOM 1300 O O . ARG A 1 170 ? 1.519 -20.718 -27.28 1 95.66 170 ARG A O 1
ATOM 1307 N N . MET A 1 171 ? 3.198 -20.589 -25.839 1 95.36 171 MET A N 1
ATOM 1308 C CA . MET A 1 171 ? 2.351 -20.051 -24.778 1 95.36 171 MET A CA 1
ATOM 1309 C C . MET A 1 171 ? 1.842 -18.66 -25.141 1 95.36 171 MET A C 1
ATOM 1311 O O . MET A 1 171 ? 0.671 -18.347 -24.924 1 95.36 171 MET A O 1
ATOM 1315 N N . SER A 1 172 ? 2.711 -17.847 -25.679 1 94.39 172 SER A N 1
ATOM 1316 C CA . SER A 1 172 ? 2.3 -16.511 -26.096 1 94.39 172 SER A CA 1
ATOM 1317 C C . SER A 1 172 ? 1.182 -16.574 -27.132 1 94.39 172 SER A C 1
ATOM 1319 O O . SER A 1 172 ? 0.191 -15.849 -27.028 1 94.39 172 SER A O 1
ATOM 1321 N N . ASN A 1 173 ? 1.376 -17.476 -28.058 1 93.58 173 ASN A N 1
ATOM 1322 C CA . ASN A 1 173 ? 0.368 -17.61 -29.104 1 93.58 173 ASN A CA 1
ATOM 1323 C C . ASN A 1 173 ? -0.978 -18.046 -28.533 1 93.58 173 ASN A C 1
ATOM 1325 O O . ASN A 1 173 ? -2.025 -17.543 -28.947 1 93.58 173 ASN A O 1
ATOM 1329 N N . CYS A 1 174 ? -0.941 -18.898 -27.67 1 92.13 174 CYS A N 1
ATOM 1330 C CA . CYS A 1 174 ? -2.152 -19.388 -27.022 1 92.13 174 CYS A CA 1
ATOM 1331 C C . CYS A 1 174 ? -2.836 -18.279 -26.232 1 92.13 174 CYS A C 1
ATOM 1333 O O . CYS A 1 174 ? -4.035 -18.043 -26.394 1 92.13 174 CYS A O 1
ATOM 1335 N N . PHE A 1 175 ? -2.079 -17.516 -25.445 1 90.59 175 PHE A N 1
ATOM 1336 C CA . PHE A 1 175 ? -2.653 -16.571 -24.495 1 90.59 175 PHE A CA 1
ATOM 1337 C C . PHE A 1 175 ? -3.055 -15.278 -25.193 1 90.59 175 PHE A C 1
ATOM 1339 O O . PHE A 1 175 ? -3.927 -14.551 -24.712 1 90.59 175 PHE A O 1
ATOM 1346 N N . LEU A 1 176 ? -2.417 -14.997 -26.25 1 90.68 176 LEU A N 1
ATOM 1347 C CA . LEU A 1 176 ? -2.795 -13.802 -26.995 1 90.68 176 LEU A CA 1
ATOM 1348 C C . LEU A 1 176 ? -4.231 -13.909 -27.5 1 90.68 176 LEU A C 1
ATOM 1350 O O . LEU A 1 176 ? -4.909 -12.894 -27.673 1 90.68 176 LEU A O 1
ATOM 1354 N N . ASP A 1 177 ? -4.712 -15.099 -27.671 1 89.06 177 ASP A N 1
ATOM 1355 C CA . ASP A 1 177 ? -6.104 -15.305 -28.057 1 89.06 177 ASP A CA 1
ATOM 1356 C C . ASP A 1 177 ? -7.054 -14.822 -26.963 1 89.06 177 ASP A C 1
ATOM 1358 O O . ASP A 1 177 ? -8.188 -14.43 -27.247 1 89.06 177 ASP A O 1
ATOM 1362 N N . PHE A 1 178 ? -6.567 -14.853 -25.788 1 90.55 178 PHE A N 1
ATOM 1363 C CA . PHE A 1 178 ? -7.407 -14.519 -24.644 1 90.55 178 PHE A CA 1
ATOM 1364 C C . PHE A 1 178 ? -7.498 -13.008 -24.462 1 90.55 178 PHE A C 1
ATOM 1366 O O . PHE A 1 178 ? -8.39 -12.514 -23.77 1 90.55 178 PHE A O 1
ATOM 1373 N N . VAL A 1 179 ? -6.556 -12.295 -25.074 1 88.36 179 VAL A N 1
ATOM 1374 C CA . VAL A 1 179 ? -6.501 -10.859 -24.818 1 88.36 179 VAL A CA 1
ATOM 1375 C C . VAL A 1 179 ? -6.617 -10.095 -26.135 1 88.36 179 VAL A C 1
ATOM 1377 O O . VAL A 1 179 ? -6.042 -9.014 -26.285 1 88.36 179 VAL A O 1
ATOM 1380 N N . GLY A 1 180 ? -7.226 -10.683 -27.109 1 87.99 180 GLY A N 1
ATOM 1381 C CA . GLY A 1 180 ? -7.473 -10.036 -28.388 1 87.99 180 GLY A CA 1
ATOM 1382 C C . GLY A 1 180 ? -6.2 -9.704 -29.144 1 87.99 180 GLY A C 1
ATOM 1383 O O . GLY A 1 180 ? -6.118 -8.669 -29.808 1 87.99 180 GLY A O 1
ATOM 1384 N N . ARG A 1 181 ? -5.216 -10.43 -28.888 1 85.92 181 ARG A N 1
ATOM 1385 C CA . ARG A 1 181 ? -3.915 -10.323 -29.54 1 85.92 181 ARG A CA 1
ATOM 1386 C C . ARG A 1 181 ? -3.211 -9.029 -29.149 1 85.92 181 ARG A C 1
ATOM 1388 O O . ARG A 1 181 ? -2.401 -8.501 -29.913 1 85.92 181 ARG A O 1
ATOM 1395 N N . ASP A 1 182 ? -3.589 -8.473 -28.038 1 90.37 182 ASP A N 1
ATOM 1396 C CA . ASP A 1 182 ? -2.905 -7.312 -27.477 1 90.37 182 ASP A CA 1
ATOM 1397 C C . ASP A 1 182 ? -1.641 -7.729 -26.728 1 90.37 182 ASP A C 1
ATOM 1399 O O . ASP A 1 182 ? -1.71 -8.164 -25.577 1 90.37 182 ASP A O 1
ATOM 1403 N N . GLU A 1 183 ? -0.579 -7.523 -27.276 1 89.38 183 GLU A N 1
ATOM 1404 C CA . GLU A 1 183 ? 0.708 -7.946 -26.731 1 89.38 183 GLU A CA 1
ATOM 1405 C C . GLU A 1 183 ? 1.038 -7.191 -25.447 1 89.38 183 GLU A C 1
ATOM 1407 O O . GLU A 1 183 ? 1.836 -7.661 -24.632 1 89.38 183 GLU A O 1
ATOM 1412 N N . ASN A 1 184 ? 0.403 -6.076 -25.255 1 85.18 184 ASN A N 1
ATOM 1413 C CA . ASN A 1 184 ? 0.665 -5.267 -24.069 1 85.18 184 ASN A CA 1
ATOM 1414 C C . ASN A 1 184 ? 0.091 -5.913 -22.811 1 85.18 184 ASN A C 1
ATOM 1416 O O . ASN A 1 184 ? 0.442 -5.527 -21.695 1 85.18 184 ASN A O 1
ATOM 1420 N N . LYS A 1 185 ? -0.682 -6.899 -22.984 1 87.59 185 LYS A N 1
ATOM 1421 C CA . LYS A 1 185 ? -1.324 -7.557 -21.85 1 87.59 185 LYS A CA 1
ATOM 1422 C C . LYS A 1 185 ? -0.607 -8.855 -21.49 1 87.59 185 LYS A C 1
ATOM 1424 O O . LYS A 1 185 ? -1.036 -9.577 -20.588 1 87.59 185 LYS A O 1
ATOM 1429 N N . LEU A 1 186 ? 0.491 -9.141 -22.166 1 91.05 186 LEU A N 1
ATOM 1430 C CA . LEU A 1 186 ? 1.252 -10.365 -21.942 1 91.05 186 LEU A CA 1
ATOM 1431 C C . LEU A 1 186 ? 2.649 -10.049 -21.418 1 91.05 186 LEU A C 1
ATOM 1433 O O . LEU A 1 186 ? 3.386 -9.273 -22.032 1 91.05 186 LEU A O 1
ATOM 1437 N N . THR A 1 187 ? 2.985 -10.597 -20.295 1 91.66 187 THR A N 1
ATOM 1438 C CA . THR A 1 187 ? 4.324 -10.448 -19.736 1 91.66 187 THR A CA 1
ATOM 1439 C C . THR A 1 187 ? 4.963 -11.812 -19.491 1 91.66 187 THR A C 1
ATOM 1441 O O . THR A 1 187 ? 4.339 -12.699 -18.906 1 91.66 187 THR A O 1
ATOM 1444 N N . VAL A 1 188 ? 6.174 -11.954 -19.937 1 93.9 188 VAL A N 1
ATOM 1445 C CA . VAL A 1 188 ? 6.918 -13.195 -19.743 1 93.9 188 VAL A CA 1
ATOM 1446 C C . VAL A 1 188 ? 8.015 -12.983 -18.702 1 93.9 188 VAL A C 1
ATOM 1448 O O . VAL A 1 188 ? 8.779 -12.019 -18.784 1 93.9 188 VAL A O 1
ATOM 1451 N N . LEU A 1 189 ? 8.077 -13.821 -17.75 1 95.24 189 LEU A N 1
ATOM 1452 C CA . LEU A 1 189 ? 9.048 -13.802 -16.662 1 95.24 189 LEU A CA 1
ATOM 1453 C C . LEU A 1 189 ? 9.849 -15.1 -16.626 1 95.24 189 LEU A C 1
ATOM 1455 O O . LEU A 1 189 ? 9.609 -16.005 -17.428 1 95.24 189 LEU A O 1
ATOM 1459 N N . THR A 1 190 ? 10.891 -15.072 -15.773 1 96.66 190 THR A N 1
ATOM 1460 C CA . THR A 1 190 ? 11.424 -16.376 -15.394 1 96.66 190 THR A CA 1
ATOM 1461 C C . THR A 1 190 ? 10.431 -17.131 -14.515 1 96.66 190 THR A C 1
ATOM 1463 O O . THR A 1 190 ? 9.494 -16.538 -13.977 1 96.66 190 THR A O 1
ATOM 1466 N N . ILE A 1 191 ? 10.636 -18.374 -14.384 1 97.63 191 ILE A N 1
ATOM 1467 C CA . ILE A 1 191 ? 9.73 -19.194 -13.586 1 97.63 191 ILE A CA 1
ATOM 1468 C C . ILE A 1 191 ? 9.743 -18.716 -12.136 1 97.63 191 ILE A C 1
ATOM 1470 O O . ILE A 1 191 ? 8.687 -18.494 -11.539 1 97.63 191 ILE A O 1
ATOM 1474 N N . ALA A 1 192 ? 10.87 -18.475 -11.587 1 97.19 192 ALA A N 1
ATOM 1475 C CA . ALA A 1 192 ? 11.001 -18.039 -10.199 1 97.19 192 ALA A CA 1
ATOM 1476 C C . ALA A 1 192 ? 10.336 -16.682 -9.985 1 97.19 192 ALA A C 1
ATOM 1478 O O . ALA A 1 192 ? 9.664 -16.465 -8.974 1 97.19 192 ALA A O 1
ATOM 1479 N N . GLU A 1 193 ? 10.499 -15.765 -10.925 1 96.5 193 GLU A N 1
ATOM 1480 C CA . GLU A 1 193 ? 9.878 -14.446 -10.843 1 96.5 193 GLU A CA 1
ATOM 1481 C C . GLU A 1 193 ? 8.356 -14.552 -10.829 1 96.5 193 GLU A C 1
ATOM 1483 O O . GLU A 1 193 ? 7.688 -13.874 -10.046 1 96.5 193 GLU A O 1
ATOM 1488 N N . ALA A 1 194 ? 7.868 -15.375 -11.68 1 96.84 194 ALA A N 1
ATOM 1489 C CA . ALA A 1 194 ? 6.418 -15.515 -11.787 1 96.84 194 ALA A CA 1
ATOM 1490 C C . ALA A 1 194 ? 5.83 -16.121 -10.516 1 96.84 194 ALA A C 1
ATOM 1492 O O . ALA A 1 194 ? 4.782 -15.681 -10.038 1 96.84 194 ALA A O 1
ATOM 1493 N N . GLU A 1 195 ? 6.481 -17.164 -9.991 1 97.9 195 GLU A N 1
ATOM 1494 C CA . GLU A 1 195 ? 6.049 -17.774 -8.737 1 97.9 195 GLU A CA 1
ATOM 1495 C C . GLU A 1 195 ? 6.048 -16.756 -7.6 1 97.9 195 GLU A C 1
ATOM 1497 O O . GLU A 1 195 ? 5.075 -16.658 -6.849 1 97.9 195 GLU A O 1
ATOM 1502 N N . PHE A 1 196 ? 7.077 -15.992 -7.521 1 97.8 196 PHE A N 1
ATOM 1503 C CA . PHE A 1 196 ? 7.233 -14.993 -6.471 1 97.8 196 PHE A CA 1
ATOM 1504 C C . PHE A 1 196 ? 6.219 -13.868 -6.639 1 97.8 196 PHE A C 1
ATOM 1506 O O . PHE A 1 196 ? 5.618 -13.417 -5.662 1 97.8 196 PHE A O 1
ATOM 1513 N N . MET A 1 197 ? 6.048 -13.436 -7.86 1 95.03 197 MET A N 1
ATOM 1514 C CA . MET A 1 197 ? 5.154 -12.328 -8.187 1 95.03 197 MET A CA 1
ATOM 1515 C C . MET A 1 197 ? 3.739 -12.606 -7.69 1 95.03 197 MET A C 1
ATOM 1517 O O . MET A 1 197 ? 3.084 -11.719 -7.14 1 95.03 197 MET A O 1
ATOM 1521 N N . LYS A 1 198 ? 3.262 -13.776 -7.841 1 95.12 198 LYS A N 1
ATOM 1522 C CA . LYS A 1 198 ? 1.907 -14.119 -7.419 1 95.12 198 LYS A CA 1
ATOM 1523 C C . LYS A 1 198 ? 1.755 -13.996 -5.906 1 95.12 198 LYS A C 1
ATOM 1525 O O . LYS A 1 198 ? 0.76 -13.456 -5.419 1 95.12 198 LYS A O 1
ATOM 1530 N N . LEU A 1 199 ? 2.703 -14.521 -5.155 1 96.43 199 LEU A N 1
ATOM 1531 C CA . LEU A 1 199 ? 2.656 -14.44 -3.699 1 96.43 199 LEU A CA 1
ATOM 1532 C C . LEU A 1 199 ? 2.742 -12.99 -3.233 1 96.43 199 LEU A C 1
ATOM 1534 O O . LEU A 1 199 ? 2.018 -12.583 -2.322 1 96.43 199 LEU A O 1
ATOM 1538 N N . VAL A 1 200 ? 3.594 -12.208 -3.89 1 95.42 200 VAL A N 1
ATOM 1539 C CA . VAL A 1 200 ? 3.731 -10.799 -3.538 1 95.42 200 VAL A CA 1
ATOM 1540 C C . VAL A 1 200 ? 2.433 -10.059 -3.851 1 95.42 200 VAL A C 1
ATOM 1542 O O . VAL A 1 200 ? 2.001 -9.197 -3.082 1 95.42 200 VAL A O 1
ATOM 1545 N N . HIS A 1 201 ? 1.871 -10.386 -4.973 1 91.84 201 HIS A N 1
ATOM 1546 C CA . HIS A 1 201 ? 0.605 -9.783 -5.375 1 91.84 201 HIS A CA 1
ATOM 1547 C C . HIS A 1 201 ? -0.465 -9.985 -4.307 1 91.84 201 HIS A C 1
ATOM 1549 O O . HIS A 1 201 ? -1.107 -9.024 -3.877 1 91.84 201 HIS A O 1
ATOM 1555 N N . ASN A 1 202 ? -0.676 -11.187 -3.91 1 91.62 202 ASN A N 1
ATOM 1556 C CA . ASN A 1 202 ? -1.703 -11.486 -2.917 1 91.62 202 ASN A CA 1
ATOM 1557 C C . ASN A 1 202 ? -1.356 -10.89 -1.556 1 91.62 202 ASN A C 1
ATOM 1559 O O . ASN A 1 202 ? -2.24 -10.423 -0.835 1 91.62 202 ASN A O 1
ATOM 1563 N N . TYR A 1 203 ? -0.108 -10.869 -1.188 1 94.18 203 TYR A N 1
ATOM 1564 C CA . TYR A 1 203 ? 0.295 -10.243 0.066 1 94.18 203 TYR A CA 1
ATOM 1565 C C . TYR A 1 203 ? -0.003 -8.748 0.051 1 94.18 203 TYR A C 1
ATOM 1567 O O . TYR A 1 203 ? -0.473 -8.192 1.046 1 94.18 203 TYR A O 1
ATOM 1575 N N . ALA A 1 204 ? 0.362 -8.126 -1.054 1 91.52 204 ALA A N 1
ATOM 1576 C CA . ALA A 1 204 ? 0.121 -6.69 -1.171 1 91.52 204 ALA A CA 1
ATOM 1577 C C . ALA A 1 204 ? -1.353 -6.362 -0.952 1 91.52 204 ALA A C 1
ATOM 1579 O O . ALA A 1 204 ? -1.684 -5.363 -0.308 1 91.52 204 ALA A O 1
ATOM 1580 N N . ASN A 1 205 ? -2.251 -7.135 -1.466 1 88.76 205 ASN A N 1
ATOM 1581 C CA . ASN A 1 205 ? -3.679 -6.947 -1.231 1 88.76 205 ASN A CA 1
ATOM 1582 C C . ASN A 1 205 ? -4.028 -7.097 0.247 1 88.76 205 ASN A C 1
ATOM 1584 O O . ASN A 1 205 ? -4.776 -6.287 0.798 1 88.76 205 ASN A O 1
ATOM 1588 N N . GLY A 1 206 ? -3.483 -8.129 0.86 1 91.92 206 GLY A N 1
ATOM 1589 C CA . GLY A 1 206 ? -3.693 -8.312 2.288 1 91.92 206 GLY A CA 1
ATOM 1590 C C . GLY A 1 206 ? -3.146 -7.17 3.122 1 91.92 206 GLY A C 1
ATOM 1591 O O . GLY A 1 206 ? -3.771 -6.753 4.1 1 91.92 206 GLY A O 1
ATOM 1592 N N . LEU A 1 207 ? -1.96 -6.699 2.735 1 93.39 207 LEU A N 1
ATOM 1593 C CA . LEU A 1 207 ? -1.326 -5.587 3.434 1 93.39 207 LEU A CA 1
ATOM 1594 C C . LEU A 1 207 ? -2.199 -4.338 3.375 1 93.39 207 LEU A C 1
ATOM 1596 O O . LEU A 1 207 ? -2.352 -3.634 4.376 1 93.39 207 LEU A O 1
ATOM 1600 N N . LYS A 1 208 ? -2.723 -4.083 2.249 1 89.75 208 LYS A N 1
ATOM 1601 C CA . LYS A 1 208 ? -3.573 -2.91 2.071 1 89.75 208 LYS A CA 1
ATOM 1602 C C . LYS A 1 208 ? -4.79 -2.967 2.99 1 89.75 208 LYS A C 1
ATOM 1604 O O . LYS A 1 208 ? -5.114 -1.986 3.661 1 89.75 208 LYS A O 1
ATOM 1609 N N . ILE A 1 209 ? -5.462 -4.055 3.043 1 90.8 209 ILE A N 1
ATOM 1610 C CA . ILE A 1 209 ? -6.644 -4.237 3.878 1 90.8 209 ILE A CA 1
ATOM 1611 C C . ILE A 1 209 ? -6.26 -4.112 5.351 1 90.8 209 ILE A C 1
ATOM 1613 O O . ILE A 1 209 ? -6.946 -3.437 6.123 1 90.8 209 ILE A O 1
ATOM 1617 N N . SER A 1 210 ? -5.172 -4.746 5.715 1 94.87 210 SER A N 1
ATOM 1618 C CA . SER A 1 210 ? -4.729 -4.71 7.105 1 94.87 210 SER A CA 1
ATOM 1619 C C . SER A 1 210 ? -4.276 -3.31 7.504 1 94.87 210 SER A C 1
ATOM 1621 O O . SER A 1 210 ? -4.48 -2.887 8.644 1 94.87 210 SER A O 1
ATOM 1623 N N . PHE A 1 211 ? -3.623 -2.586 6.598 1 94.28 211 PHE A N 1
ATOM 1624 C CA . PHE A 1 211 ? -3.266 -1.199 6.869 1 94.28 211 PHE A CA 1
ATOM 1625 C C . PHE A 1 211 ? -4.512 -0.363 7.14 1 94.28 211 PHE A C 1
ATOM 1627 O O . PHE A 1 211 ? -4.557 0.398 8.109 1 94.28 211 PHE A O 1
ATOM 1634 N N . ALA A 1 212 ? -5.487 -0.513 6.273 1 92.96 212 ALA A N 1
ATOM 1635 C CA . ALA A 1 212 ? -6.74 0.21 6.477 1 92.96 212 ALA A CA 1
ATOM 1636 C C . ALA A 1 212 ? -7.323 -0.081 7.856 1 92.96 212 ALA A C 1
ATOM 1638 O O . ALA A 1 212 ? -7.738 0.837 8.568 1 92.96 212 ALA A O 1
ATOM 1639 N N . ASN A 1 213 ? -7.306 -1.313 8.254 1 95.75 213 ASN A N 1
ATOM 1640 C CA . ASN A 1 213 ? -7.872 -1.697 9.543 1 95.75 213 ASN A CA 1
ATOM 1641 C C . ASN A 1 213 ? -7.009 -1.208 10.702 1 95.75 213 ASN A C 1
ATOM 1643 O O . ASN A 1 213 ? -7.527 -0.869 11.767 1 95.75 213 ASN A O 1
ATOM 1647 N N . CYS A 1 214 ? -5.711 -1.208 10.483 1 97.62 214 CYS A N 1
ATOM 1648 C CA . CYS A 1 214 ? -4.822 -0.651 11.496 1 97.62 214 CYS A CA 1
ATOM 1649 C C . CYS A 1 214 ? -5.137 0.818 11.751 1 97.62 214 CYS A C 1
ATOM 1651 O O . CYS A 1 214 ? -5.281 1.236 12.901 1 97.62 214 CYS A O 1
ATOM 1653 N N . ILE A 1 215 ? -5.272 1.551 10.657 1 96.78 215 ILE A N 1
ATOM 1654 C CA . ILE A 1 215 ? -5.582 2.973 10.755 1 96.78 215 ILE A CA 1
ATOM 1655 C C . ILE A 1 215 ? -6.949 3.159 11.41 1 96.78 215 ILE A C 1
ATOM 1657 O O . ILE A 1 215 ? -7.135 4.065 12.226 1 96.78 215 ILE A O 1
ATOM 1661 N N . TYR A 1 216 ? -7.892 2.297 11.072 1 96.72 216 TYR A N 1
ATOM 1662 C CA . TYR A 1 216 ? -9.227 2.317 11.659 1 96.72 216 TYR A CA 1
ATOM 1663 C C . TYR A 1 216 ? -9.162 2.122 13.169 1 96.72 216 TYR A C 1
ATOM 1665 O O . TYR A 1 216 ? -9.738 2.905 13.928 1 96.72 216 TYR A O 1
ATOM 1673 N N . GLY A 1 217 ? -8.478 1.12 13.602 1 97.38 217 GLY A N 1
ATOM 1674 C CA . GLY A 1 217 ? -8.323 0.862 15.024 1 97.38 217 GLY A CA 1
ATOM 1675 C C . GLY A 1 217 ? -7.605 1.977 15.759 1 97.38 217 GLY A C 1
ATOM 1676 O O . GLY A 1 217 ? -8.022 2.381 16.847 1 97.38 217 GLY A O 1
ATOM 1677 N N . LEU A 1 218 ? -6.521 2.454 15.172 1 98.05 218 LEU A N 1
ATOM 1678 C CA . LEU A 1 218 ? -5.737 3.516 15.792 1 98.05 218 LEU A CA 1
ATOM 1679 C C . LEU A 1 218 ? -6.564 4.788 15.939 1 98.05 218 LEU A C 1
ATOM 1681 O O . LEU A 1 218 ? -6.521 5.446 16.981 1 98.05 218 LEU A O 1
ATOM 1685 N N . ALA A 1 219 ? -7.286 5.142 14.865 1 97.51 219 ALA A N 1
ATOM 1686 C CA . ALA A 1 219 ? -8.161 6.309 14.938 1 97.51 219 ALA A CA 1
ATOM 1687 C C . ALA A 1 219 ? -9.147 6.183 16.096 1 97.51 219 ALA A C 1
ATOM 1689 O O . ALA A 1 219 ? -9.352 7.137 16.851 1 97.51 219 ALA A O 1
ATOM 1690 N N . HIS A 1 220 ? -9.706 5.016 16.221 1 95.7 220 HIS A N 1
ATOM 1691 C CA . HIS A 1 220 ? -10.68 4.764 17.277 1 95.7 220 HIS A CA 1
ATOM 1692 C C . HIS A 1 220 ? -10.057 4.95 18.657 1 95.7 220 HIS A C 1
ATOM 1694 O O . HIS A 1 220 ? -10.701 5.478 19.567 1 95.7 220 HIS A O 1
ATOM 1700 N N . GLU A 1 221 ? -8.852 4.516 18.837 1 95.16 221 GLU A N 1
ATOM 1701 C CA . GLU A 1 221 ? -8.143 4.643 20.106 1 95.16 221 GLU A CA 1
ATOM 1702 C C . GLU A 1 221 ? -7.824 6.103 20.417 1 95.16 221 GLU A C 1
ATOM 1704 O O . GLU A 1 221 ? -7.904 6.529 21.571 1 95.16 221 GLU A O 1
ATOM 1709 N N . LEU A 1 222 ? -7.447 6.857 19.42 1 95.46 222 LEU A N 1
ATOM 1710 C CA . LEU A 1 222 ? -7.002 8.234 19.607 1 95.46 222 LEU A CA 1
ATOM 1711 C C . LEU A 1 222 ? -8.191 9.169 19.8 1 95.46 222 LEU A C 1
ATOM 1713 O O . LEU A 1 222 ? -8.195 9.994 20.715 1 95.46 222 LEU A O 1
ATOM 1717 N N . ASP A 1 223 ? -9.13 9.066 18.913 1 95.46 223 ASP A N 1
ATOM 1718 C CA . ASP A 1 223 ? -10.341 9.88 18.874 1 95.46 223 ASP A CA 1
ATOM 1719 C C . ASP A 1 223 ? -11.434 9.201 18.052 1 95.46 223 ASP A C 1
ATOM 1721 O O . ASP A 1 223 ? -11.411 9.247 16.82 1 95.46 223 ASP A O 1
ATOM 1725 N N . PRO A 1 224 ? -12.399 8.649 18.739 1 93.68 224 PRO A N 1
ATOM 1726 C CA . PRO A 1 224 ? -13.419 7.863 18.041 1 93.68 224 PRO A CA 1
ATOM 1727 C C . PRO A 1 224 ? -14.238 8.699 17.059 1 93.68 224 PRO A C 1
ATOM 1729 O O . PRO A 1 224 ? -14.994 8.148 16.255 1 93.68 224 PRO A O 1
ATOM 1732 N N . SER A 1 225 ? -14.094 10.002 17.099 1 93.73 225 SER A N 1
ATOM 1733 C CA . SER A 1 225 ? -14.853 10.843 16.18 1 93.73 225 SER A CA 1
ATOM 1734 C C . SER A 1 225 ? -14.171 10.929 14.818 1 93.73 225 SER A C 1
ATOM 1736 O O . SER A 1 225 ? -14.768 11.397 13.847 1 93.73 225 SER A O 1
ATOM 1738 N N . ILE A 1 226 ? -12.951 10.479 14.77 1 96.13 226 ILE A N 1
ATOM 1739 C CA . ILE A 1 226 ? -12.231 10.485 13.501 1 96.13 226 ILE A CA 1
ATOM 1740 C C . ILE A 1 226 ? -12.816 9.426 12.57 1 96.13 226 ILE A C 1
ATOM 1742 O O . ILE A 1 226 ? -12.897 8.25 12.931 1 96.13 226 ILE A O 1
ATOM 1746 N N . ASP A 1 227 ? -13.245 9.83 11.44 1 93.96 227 ASP A N 1
ATOM 1747 C CA . ASP A 1 227 ? -13.714 8.92 10.4 1 93.96 227 ASP A CA 1
ATOM 1748 C C . ASP A 1 227 ? -12.546 8.369 9.584 1 93.96 227 ASP A C 1
ATOM 1750 O O . ASP A 1 227 ? -12.129 8.98 8.598 1 93.96 227 ASP A O 1
ATOM 1754 N N . ALA A 1 228 ? -12.103 7.217 9.964 1 93.69 228 ALA A N 1
ATOM 1755 C CA . ALA A 1 228 ? -10.922 6.622 9.344 1 93.69 228 ALA A CA 1
ATOM 1756 C C . ALA A 1 228 ? -11.17 6.318 7.87 1 93.69 228 ALA A C 1
ATOM 1758 O O . ALA A 1 228 ? -10.25 6.393 7.051 1 93.69 228 ALA A O 1
ATOM 1759 N N . GLN A 1 229 ? -12.409 5.921 7.494 1 90.57 229 GLN A N 1
ATOM 1760 C CA . GLN A 1 229 ? -12.736 5.647 6.099 1 90.57 229 GLN A CA 1
ATOM 1761 C C . GLN A 1 229 ? -12.514 6.88 5.229 1 90.57 229 GLN A C 1
ATOM 1763 O O . GLN A 1 229 ? -11.932 6.786 4.146 1 90.57 229 GLN A O 1
ATOM 1768 N N . LYS A 1 230 ? -12.954 7.957 5.745 1 88.82 230 LYS A N 1
ATOM 1769 C CA . LYS A 1 230 ? -12.772 9.221 5.036 1 88.82 230 LYS A CA 1
ATOM 1770 C C . LYS A 1 230 ? -11.292 9.576 4.917 1 88.82 230 LYS A C 1
ATOM 1772 O O . LYS A 1 230 ? -10.827 9.968 3.845 1 88.82 230 LYS A O 1
ATOM 1777 N N . VAL A 1 231 ? -10.593 9.416 5.961 1 91.53 231 VAL A N 1
ATOM 1778 C CA . VAL A 1 231 ? -9.163 9.702 5.993 1 91.53 231 VAL A CA 1
ATOM 1779 C C . VAL A 1 231 ? -8.442 8.85 4.95 1 91.53 231 VAL A C 1
ATOM 1781 O O . VAL A 1 231 ? -7.655 9.367 4.153 1 91.53 231 VAL A O 1
ATOM 1784 N N . LEU A 1 232 ? -8.75 7.588 4.891 1 89.37 232 LEU A N 1
ATOM 1785 C CA . LEU A 1 232 ? -8.065 6.662 3.997 1 89.37 232 LEU A CA 1
ATOM 1786 C C . LEU A 1 232 ? -8.405 6.961 2.54 1 89.37 232 LEU A C 1
ATOM 1788 O O . LEU A 1 232 ? -7.556 6.818 1.658 1 89.37 232 LEU A O 1
ATOM 1792 N N . TYR A 1 233 ? -9.559 7.353 2.333 1 84.02 233 TYR A N 1
ATOM 1793 C CA . TYR A 1 233 ? -9.946 7.742 0.982 1 84.02 233 TYR A CA 1
ATOM 1794 C C . TYR A 1 233 ? -9.127 8.934 0.502 1 84.02 233 TYR A C 1
ATOM 1796 O O . TYR A 1 233 ? -8.633 8.942 -0.628 1 84.02 233 TYR A O 1
ATOM 1804 N N . LEU A 1 234 ? -8.991 9.883 1.32 1 84.53 234 LEU A N 1
ATOM 1805 C CA . LEU A 1 234 ? -8.224 11.071 0.96 1 84.53 234 LEU A CA 1
ATOM 1806 C C . LEU A 1 234 ? -6.747 10.732 0.784 1 84.53 234 LEU A C 1
ATOM 1808 O O . LEU A 1 234 ? -6.105 11.205 -0.156 1 84.53 234 LEU A O 1
ATOM 1812 N N . VAL A 1 235 ? -6.282 9.931 1.679 1 87.1 235 VAL A N 1
ATOM 1813 C CA . VAL A 1 235 ? -4.892 9.495 1.599 1 87.1 235 VAL A CA 1
ATOM 1814 C C . VAL A 1 235 ? -4.656 8.761 0.281 1 87.1 235 VAL A C 1
ATOM 1816 O O . VAL A 1 235 ? -3.632 8.965 -0.376 1 87.1 235 VAL A O 1
ATOM 1819 N N . SER A 1 236 ? -5.571 7.926 -0.101 1 79.89 236 SER A N 1
ATOM 1820 C CA . SER A 1 236 ? -5.432 7.15 -1.329 1 79.89 236 SER A CA 1
ATOM 1821 C C . SER A 1 236 ? -5.432 8.054 -2.557 1 79.89 236 SER A C 1
ATOM 1823 O O . SER A 1 236 ? -4.884 7.691 -3.601 1 79.89 236 SER A O 1
ATOM 1825 N N . SER A 1 237 ? -6.015 9.244 -2.455 1 73.48 237 SER A N 1
ATOM 1826 C CA . SER A 1 237 ? -6.104 10.174 -3.576 1 73.48 237 SER A CA 1
ATOM 1827 C C . SER A 1 237 ? -4.851 11.037 -3.679 1 73.48 237 SER A C 1
ATOM 1829 O O . SER A 1 237 ? -4.559 11.593 -4.74 1 73.48 237 SER A O 1
ATOM 1831 N N . THR A 1 238 ? -4.229 11.342 -2.522 1 63.99 238 THR A N 1
ATOM 1832 C CA . THR A 1 238 ? -3.075 12.233 -2.471 1 63.99 238 THR A CA 1
ATOM 1833 C C . THR A 1 238 ? -1.776 11.441 -2.583 1 63.99 238 THR A C 1
ATOM 1835 O O . THR A 1 238 ? -0.793 11.926 -3.148 1 63.99 238 THR A O 1
ATOM 1838 N N . ALA A 1 239 ? -1.935 10.707 -1.505 1 56.29 239 ALA A N 1
ATOM 1839 C CA . ALA A 1 239 ? -0.715 9.906 -1.432 1 56.29 239 ALA A CA 1
ATOM 1840 C C . ALA A 1 239 ? -0.306 9.402 -2.813 1 56.29 239 ALA A C 1
ATOM 1842 O O . ALA A 1 239 ? -1.061 8.677 -3.465 1 56.29 239 ALA A O 1
ATOM 1843 N N . GLU A 1 240 ? -0.754 10.896 -3.836 1 50.27 240 GLU A N 1
ATOM 1844 C CA . GLU A 1 240 ? -0.533 10.89 -5.279 1 50.27 240 GLU A CA 1
ATOM 1845 C C . GLU A 1 240 ? -0.501 9.466 -5.826 1 50.27 240 GLU A C 1
ATOM 1847 O O . GLU A 1 240 ? -1.158 9.164 -6.825 1 50.27 240 GLU A O 1
ATOM 1852 N N . CYS A 1 241 ? 1.073 8.657 -5.593 1 44.85 241 CYS A N 1
ATOM 1853 C CA . CYS A 1 241 ? 1.761 7.42 -5.942 1 44.85 241 CYS A CA 1
ATOM 1854 C C . CYS A 1 241 ? 1.224 6.249 -5.129 1 44.85 241 CYS A C 1
ATOM 1856 O O . CYS A 1 241 ? 1.66 5.11 -5.309 1 44.85 241 CYS A O 1
ATOM 1858 N N . PHE A 1 242 ? 0.977 6.509 -3.779 1 43.54 242 PHE A N 1
ATOM 1859 C CA . PHE A 1 242 ? 0.955 5.265 -3.019 1 43.54 242 PHE A CA 1
ATOM 1860 C C . PHE A 1 242 ? 0.539 4.096 -3.904 1 43.54 242 PHE A C 1
ATOM 1862 O O . PHE A 1 242 ? 1.171 3.039 -3.883 1 43.54 242 PHE A O 1
ATOM 1869 N N . LEU A 1 243 ? -0.581 4.561 -4.458 1 51.27 243 LEU A N 1
ATOM 1870 C CA . LEU A 1 243 ? -1.157 3.54 -5.327 1 51.27 243 LEU A CA 1
ATOM 1871 C C . LEU A 1 243 ? -0.843 3.83 -6.79 1 51.27 243 LEU A C 1
ATOM 1873 O O . LEU A 1 243 ? -1.414 3.207 -7.688 1 51.27 243 LEU A O 1
ATOM 1877 N N . SER A 1 244 ? 0.239 4.916 -6.566 1 57.94 244 SER A N 1
ATOM 1878 C CA . SER A 1 244 ? 0.82 5.257 -7.86 1 57.94 244 SER A CA 1
ATOM 1879 C C . SER A 1 244 ? 1.974 4.324 -8.212 1 57.94 244 SER A C 1
ATOM 1881 O O . SER A 1 244 ? 2.774 3.963 -7.346 1 57.94 244 SER A O 1
ATOM 1883 N N . ARG A 1 245 ? 2.081 4.141 -9.3 1 62.64 245 ARG A N 1
ATOM 1884 C CA . ARG A 1 245 ? 3.126 3.273 -9.833 1 62.64 245 ARG A CA 1
ATOM 1885 C C . ARG A 1 245 ? 4.436 4.034 -10.002 1 62.64 245 ARG A C 1
ATOM 1887 O O . ARG A 1 245 ? 5.491 3.428 -10.204 1 62.64 245 ARG A O 1
ATOM 1894 N N . LYS A 1 246 ? 4.304 5.334 -9.791 1 63.23 246 LYS A N 1
ATOM 1895 C CA . LYS A 1 246 ? 5.477 6.138 -10.12 1 63.23 246 LYS A CA 1
ATOM 1896 C C . LYS A 1 246 ? 6.27 6.493 -8.865 1 63.23 246 LYS A C 1
ATOM 1898 O O . LYS A 1 246 ? 7.395 6.988 -8.955 1 63.23 246 LYS A O 1
ATOM 1903 N N . TYR A 1 247 ? 5.616 6.148 -7.753 1 70.04 247 TYR A N 1
ATOM 1904 C CA . TYR A 1 247 ? 6.284 6.541 -6.518 1 70.04 247 TYR A CA 1
ATOM 1905 C C . TYR A 1 247 ? 6.333 5.381 -5.531 1 70.04 247 TYR A C 1
ATOM 1907 O O . TYR A 1 247 ? 5.359 4.638 -5.388 1 70.04 247 TYR A O 1
ATOM 1915 N N . GLY A 1 248 ? 7.51 5.203 -4.97 1 75.07 248 GLY A N 1
ATOM 1916 C CA . GLY A 1 248 ? 7.612 4.391 -3.768 1 75.07 248 GLY A CA 1
ATOM 1917 C C . GLY A 1 248 ? 7.825 2.917 -4.06 1 75.07 248 GLY A C 1
ATOM 1918 O O . GLY A 1 248 ? 7.808 2.089 -3.147 1 75.07 248 GLY A O 1
ATOM 1919 N N . LEU A 1 249 ? 7.995 2.612 -5.327 1 81.18 249 LEU A N 1
ATOM 1920 C CA . LEU A 1 249 ? 8.136 1.196 -5.649 1 81.18 249 LEU A CA 1
ATOM 1921 C C . LEU A 1 249 ? 9.563 0.877 -6.082 1 81.18 249 LEU A C 1
ATOM 1923 O O . LEU A 1 249 ? 9.888 -0.28 -6.36 1 81.18 249 LEU A O 1
ATOM 1927 N N . ARG A 1 250 ? 10.371 1.859 -6.071 1 84.68 250 ARG A N 1
ATOM 1928 C CA . ARG A 1 250 ? 11.772 1.615 -6.398 1 84.68 250 ARG A CA 1
ATOM 1929 C C . ARG A 1 250 ? 12.484 0.895 -5.258 1 84.68 250 ARG A C 1
ATOM 1931 O O . ARG A 1 250 ? 12.395 1.313 -4.102 1 84.68 250 ARG A O 1
ATOM 1938 N N . VAL A 1 251 ? 13.168 -0.093 -5.614 1 91.14 251 VAL A N 1
ATOM 1939 C CA . VAL A 1 251 ? 13.804 -0.906 -4.582 1 91.14 251 VAL A CA 1
ATOM 1940 C C . VAL A 1 251 ? 15.202 -0.368 -4.288 1 91.14 251 VAL A C 1
ATOM 1942 O O . VAL A 1 251 ? 15.792 0.332 -5.115 1 91.14 251 VAL A O 1
ATOM 1945 N N . GLY A 1 252 ? 15.713 -0.687 -3.118 1 92.36 252 GLY A N 1
ATOM 1946 C CA . GLY A 1 252 ? 17.112 -0.476 -2.783 1 92.36 252 GLY A CA 1
ATOM 1947 C C . GLY A 1 252 ? 17.397 0.92 -2.263 1 92.36 252 GLY A C 1
ATOM 1948 O O . GLY A 1 252 ? 18.557 1.313 -2.126 1 92.36 252 GLY A O 1
ATOM 1949 N N . ALA A 1 253 ? 16.367 1.661 -2.051 1 90.18 253 ALA A N 1
ATOM 1950 C CA . ALA A 1 253 ? 16.559 3.006 -1.513 1 90.18 253 ALA A CA 1
ATOM 1951 C C . ALA A 1 253 ? 15.679 3.238 -0.289 1 90.18 253 ALA A C 1
ATOM 1953 O O . ALA A 1 253 ? 14.475 2.972 -0.322 1 90.18 253 ALA A O 1
ATOM 1954 N N . PRO A 1 254 ? 16.332 3.736 0.734 1 91.67 254 PRO A N 1
ATOM 1955 C CA . PRO A 1 254 ? 15.511 4.106 1.889 1 91.67 254 PRO A CA 1
ATOM 1956 C C . PRO A 1 254 ? 14.678 5.362 1.643 1 91.67 254 PRO A C 1
ATOM 1958 O O . PRO A 1 254 ? 15.041 6.194 0.807 1 91.67 254 PRO A O 1
ATOM 1961 N N . TYR A 1 255 ? 13.536 5.37 2.261 1 88.79 255 TYR A N 1
ATOM 1962 C CA . TYR A 1 255 ? 12.885 6.675 2.24 1 88.79 255 TYR A CA 1
ATOM 1963 C C . TYR A 1 255 ? 13.688 7.699 3.033 1 88.79 255 TYR A C 1
ATOM 1965 O O . TYR A 1 255 ? 14.338 7.355 4.024 1 88.79 255 TYR A O 1
ATOM 1973 N N . GLY A 1 256 ? 13.689 8.864 2.604 1 85.96 256 GLY A N 1
ATOM 1974 C CA . GLY A 1 256 ? 14.361 10.003 3.207 1 85.96 256 GLY A CA 1
ATOM 1975 C C . GLY A 1 256 ? 13.595 11.303 3.044 1 85.96 256 GLY A C 1
ATOM 1976 O O . GLY A 1 256 ? 12.363 11.31 3.071 1 85.96 256 GLY A O 1
ATOM 1977 N N . GLY A 1 257 ? 14.317 12.378 3.069 1 79.56 257 GLY A N 1
ATOM 1978 C CA . GLY A 1 257 ? 13.677 13.68 2.962 1 79.56 257 GLY A CA 1
ATOM 1979 C C . GLY A 1 257 ? 13.305 14.274 4.308 1 79.56 257 GLY A C 1
ATOM 1980 O O . GLY A 1 257 ? 13.824 13.852 5.343 1 79.56 257 GLY A O 1
ATOM 1981 N N . VAL A 1 258 ? 12.375 15.215 4.226 1 80.33 258 VAL A N 1
ATOM 1982 C CA . VAL A 1 258 ? 12.16 16.032 5.416 1 80.33 258 VAL A CA 1
ATOM 1983 C C . VAL A 1 258 ? 10.957 15.505 6.194 1 80.33 258 VAL A C 1
ATOM 1985 O O . VAL A 1 258 ? 10.897 15.633 7.42 1 80.33 258 VAL A O 1
ATOM 1988 N N . CYS A 1 259 ? 10.082 14.8 5.534 1 87.28 259 CYS A N 1
ATOM 1989 C CA . CYS A 1 259 ? 8.804 14.523 6.178 1 87.28 259 CYS A CA 1
ATOM 1990 C C . CYS A 1 259 ? 8.741 13.08 6.667 1 87.28 259 CYS A C 1
ATOM 1992 O O . CYS A 1 259 ? 8.334 12.822 7.801 1 87.28 259 CYS A O 1
ATOM 1994 N N . LEU A 1 260 ? 9.201 12.112 5.895 1 91.55 260 LEU A N 1
ATOM 1995 C CA . LEU A 1 260 ? 8.934 10.712 6.205 1 91.55 260 LEU A CA 1
ATOM 1996 C C . LEU A 1 260 ? 9.741 10.261 7.419 1 91.55 260 LEU A C 1
ATOM 1998 O O . LEU A 1 260 ? 9.212 9.585 8.304 1 91.55 260 LEU A O 1
ATOM 2002 N N . PRO A 1 261 ? 11.058 10.714 7.559 1 93.52 261 PRO A N 1
ATOM 2003 C CA . PRO A 1 261 ? 11.852 10.259 8.702 1 93.52 261 PRO A CA 1
ATOM 2004 C C . PRO A 1 261 ? 11.268 10.704 10.041 1 93.52 261 PRO A C 1
ATOM 2006 O O . PRO A 1 261 ? 11.543 10.088 11.074 1 93.52 261 PRO A O 1
ATOM 2009 N N . LYS A 1 262 ? 10.464 11.746 10.021 1 95.21 262 LYS A N 1
ATOM 2010 C CA . LYS A 1 262 ? 9.922 12.2 11.298 1 95.21 262 LYS A CA 1
ATOM 2011 C C . LYS A 1 262 ? 8.461 11.788 11.453 1 95.21 262 LYS A C 1
ATOM 2013 O O . LYS A 1 262 ? 8.011 11.483 12.56 1 95.21 262 LYS A O 1
ATOM 2018 N N . ASP A 1 263 ? 7.686 11.736 10.377 1 96.04 263 ASP A N 1
ATOM 2019 C CA . ASP A 1 263 ? 6.251 11.496 10.482 1 96.04 263 ASP A CA 1
ATOM 2020 C C . ASP A 1 263 ? 5.952 10.005 10.624 1 96.04 263 ASP A C 1
ATOM 2022 O O . ASP A 1 263 ? 4.945 9.622 11.222 1 96.04 263 ASP A O 1
ATOM 2026 N N . VAL A 1 264 ? 6.819 9.083 10.059 1 96.86 264 VAL A N 1
ATOM 2027 C CA . VAL A 1 264 ? 6.633 7.643 10.203 1 96.86 264 VAL A CA 1
ATOM 2028 C C . VAL A 1 264 ? 6.766 7.249 11.672 1 96.86 264 VAL A C 1
ATOM 2030 O O . VAL A 1 264 ? 5.85 6.658 12.248 1 96.86 264 VAL A O 1
ATOM 2033 N N . PRO A 1 265 ? 7.862 7.68 12.323 1 98.13 265 PRO A N 1
ATOM 2034 C CA . PRO A 1 265 ? 7.926 7.35 13.749 1 98.13 265 PRO A CA 1
ATOM 2035 C C . PRO A 1 265 ? 6.839 8.047 14.565 1 98.13 265 PRO A C 1
ATOM 2037 O O . PRO A 1 265 ? 6.372 7.504 15.569 1 98.13 265 PRO A O 1
ATOM 2040 N N . GLU A 1 266 ? 6.42 9.245 14.203 1 98.43 266 GLU A N 1
ATOM 2041 C CA . GLU A 1 266 ? 5.362 9.941 14.929 1 98.43 266 GLU A CA 1
ATOM 2042 C C . GLU A 1 266 ? 4.077 9.119 14.954 1 98.43 266 GLU A C 1
ATOM 2044 O O . GLU A 1 266 ? 3.514 8.868 16.022 1 98.43 266 GLU A O 1
ATOM 2049 N N . LEU A 1 267 ? 3.597 8.696 13.787 1 98.49 267 LEU A N 1
ATOM 2050 C CA . LEU A 1 267 ? 2.375 7.9 13.751 1 98.49 267 LEU A CA 1
ATOM 2051 C C . LEU A 1 267 ? 2.55 6.601 14.53 1 98.49 267 LEU A C 1
ATOM 2053 O O . LEU A 1 267 ? 1.642 6.175 15.247 1 98.49 267 LEU A O 1
ATOM 2057 N N . THR A 1 268 ? 3.718 5.975 14.369 1 98.56 268 THR A N 1
ATOM 2058 C CA . THR A 1 268 ? 4.015 4.742 15.09 1 98.56 268 THR A CA 1
ATOM 2059 C C . THR A 1 268 ? 3.884 4.951 16.596 1 98.56 268 THR A C 1
ATOM 2061 O O . THR A 1 268 ? 3.277 4.134 17.291 1 98.56 268 THR A O 1
ATOM 2064 N N . SER A 1 269 ? 4.357 6.048 17.048 1 97.99 269 SER A N 1
ATOM 2065 C CA . SER A 1 269 ? 4.428 6.317 18.481 1 97.99 269 SER A CA 1
ATOM 2066 C C . SER A 1 269 ? 3.063 6.703 19.039 1 97.99 269 SER A C 1
ATOM 2068 O O . SER A 1 269 ? 2.853 6.677 20.254 1 97.99 269 SER A O 1
ATOM 2070 N N . LEU A 1 270 ? 2.158 7.137 18.165 1 97.89 270 LEU A N 1
ATOM 2071 C CA . LEU A 1 270 ? 0.804 7.44 18.615 1 97.89 270 LEU A CA 1
ATOM 2072 C C . LEU A 1 270 ? 0.071 6.169 19.03 1 97.89 270 LEU A C 1
ATOM 2074 O O . LEU A 1 270 ? -0.909 6.228 19.776 1 97.89 270 LEU A O 1
ATOM 2078 N N . ALA A 1 271 ? 0.488 5.042 18.403 1 98 271 ALA A N 1
ATOM 2079 C CA . ALA A 1 271 ? -0.115 3.769 18.789 1 98 271 ALA A CA 1
ATOM 2080 C C . ALA A 1 271 ? 0.326 3.356 20.191 1 98 271 ALA A C 1
ATOM 2082 O O . ALA A 1 271 ? 1.495 3.513 20.552 1 98 271 ALA A O 1
ATOM 2083 N N . PRO A 1 272 ? -0.561 2.827 21.001 1 96.68 272 PRO A N 1
ATOM 2084 C CA . PRO A 1 272 ? -0.2 2.423 22.362 1 96.68 272 PRO A CA 1
ATOM 2085 C C . PRO A 1 272 ? 0.918 1.383 22.392 1 96.68 272 PRO A C 1
ATOM 2087 O O . PRO A 1 272 ? 0.959 0.491 21.541 1 96.68 272 PRO A O 1
ATOM 2090 N N . GLU A 1 273 ? 1.728 1.545 23.381 1 95.5 273 GLU A N 1
ATOM 2091 C CA . GLU A 1 273 ? 2.805 0.575 23.553 1 95.5 273 GLU A CA 1
ATOM 2092 C C . GLU A 1 273 ? 2.253 -0.837 23.73 1 95.5 273 GLU A C 1
ATOM 2094 O O . GLU A 1 273 ? 1.295 -1.045 24.477 1 95.5 273 GLU A O 1
ATOM 2099 N N . GLY A 1 274 ? 2.822 -1.799 23.007 1 94.95 274 GLY A N 1
ATOM 2100 C CA . GLY A 1 274 ? 2.43 -3.194 23.13 1 94.95 274 GLY A CA 1
ATOM 2101 C C . GLY A 1 274 ? 1.229 -3.554 22.277 1 94.95 274 GLY A C 1
ATOM 2102 O O . GLY A 1 274 ? 0.847 -4.723 22.194 1 94.95 274 GLY A O 1
ATOM 2103 N N . SER A 1 275 ? 0.655 -2.57 21.627 1 97.38 275 SER A N 1
ATOM 2104 C CA . SER A 1 275 ? -0.506 -2.85 20.789 1 97.38 275 SER A CA 1
ATOM 2105 C C . SER A 1 275 ? -0.091 -3.484 19.465 1 97.38 275 SER A C 1
ATOM 2107 O O . SER A 1 275 ? 1.045 -3.313 19.018 1 97.38 275 SER A O 1
ATOM 2109 N N . VAL A 1 276 ? -1.004 -4.158 18.874 1 98.01 276 VAL A N 1
ATOM 2110 C CA . VAL A 1 276 ? -0.77 -4.773 17.572 1 98.01 276 VAL A CA 1
ATOM 2111 C C . VAL A 1 276 ? -0.546 -3.689 16.521 1 98.01 276 VAL A C 1
ATOM 2113 O O . VAL A 1 276 ? 0.203 -3.889 15.562 1 98.01 276 VAL A O 1
ATOM 2116 N N . PHE A 1 277 ? -1.146 -2.484 16.793 1 98.39 277 PHE A N 1
ATOM 2117 C CA . PHE A 1 277 ? -0.97 -1.369 15.87 1 98.39 277 PHE A CA 1
ATOM 2118 C C . PHE A 1 277 ? 0.478 -0.894 15.863 1 98.39 277 PHE A C 1
ATOM 2120 O O . PHE A 1 277 ? 1.071 -0.71 14.798 1 98.39 277 PHE A O 1
ATOM 2127 N N . ARG A 1 278 ? 1.006 -0.749 17.056 1 98.19 278 ARG A N 1
ATOM 2128 C CA . ARG A 1 278 ? 2.386 -0.289 17.172 1 98.19 278 ARG A CA 1
ATOM 2129 C C . ARG A 1 278 ? 3.351 -1.289 16.544 1 98.19 278 ARG A C 1
ATOM 2131 O O . ARG A 1 278 ? 4.307 -0.899 15.871 1 98.19 278 ARG A O 1
ATOM 2138 N N . GLU A 1 279 ? 3.092 -2.531 16.825 1 97.85 279 GLU A N 1
ATOM 2139 C CA . GLU A 1 279 ? 3.931 -3.577 16.247 1 97.85 279 GLU A CA 1
ATOM 2140 C C . GLU A 1 279 ? 3.897 -3.532 14.722 1 97.85 279 GLU A C 1
ATOM 2142 O O . GLU A 1 279 ? 4.944 -3.573 14.072 1 97.85 279 GLU A O 1
ATOM 2147 N N . PHE A 1 280 ? 2.738 -3.445 14.134 1 98.58 280 PHE A N 1
ATOM 2148 C CA . PHE A 1 280 ? 2.553 -3.373 12.689 1 98.58 280 PHE A CA 1
ATOM 2149 C C . PHE A 1 280 ? 3.245 -2.143 12.115 1 98.58 280 PHE A C 1
ATOM 2151 O O . PHE A 1 280 ? 4.044 -2.252 11.183 1 98.58 280 PHE A O 1
ATOM 2158 N N . LEU A 1 281 ? 3.006 -0.993 12.718 1 98.68 281 LEU A N 1
ATOM 2159 C CA . LEU A 1 281 ? 3.5 0.273 12.189 1 98.68 281 LEU A CA 1
ATOM 2160 C C . LEU A 1 281 ? 5.017 0.362 12.317 1 98.68 281 LEU A C 1
ATOM 2162 O O . LEU A 1 281 ? 5.68 0.982 11.483 1 98.68 281 LEU A O 1
ATOM 2166 N N . SER A 1 282 ? 5.608 -0.274 13.309 1 98.48 282 SER A N 1
ATOM 2167 C CA . SER A 1 282 ? 7.044 -0.189 13.554 1 98.48 282 SER A CA 1
ATOM 2168 C C . SER A 1 282 ? 7.836 -0.869 12.442 1 98.48 282 SER A C 1
ATOM 2170 O O . SER A 1 282 ? 9.019 -0.582 12.251 1 98.48 282 SER A O 1
ATOM 2172 N N . GLY A 1 283 ? 7.182 -1.806 11.745 1 98.42 283 GLY A N 1
ATOM 2173 C CA . GLY A 1 283 ? 7.86 -2.531 10.682 1 98.42 283 GLY A CA 1
ATOM 2174 C C . GLY A 1 283 ? 8.409 -1.625 9.597 1 98.42 283 GLY A C 1
ATOM 2175 O O . GLY A 1 283 ? 9.486 -1.879 9.054 1 98.42 283 GLY A O 1
ATOM 2176 N N . THR A 1 284 ? 7.701 -0.525 9.271 1 97.63 284 THR A N 1
ATOM 2177 C CA . THR A 1 284 ? 8.1 0.406 8.221 1 97.63 284 THR A CA 1
ATOM 2178 C C . THR A 1 284 ? 9.474 0.999 8.518 1 97.63 284 THR A C 1
ATOM 2180 O O . THR A 1 284 ? 10.363 0.979 7.664 1 97.63 284 THR A O 1
ATOM 2183 N N . GLY A 1 285 ? 9.635 1.468 9.75 1 97.74 285 GLY A N 1
ATOM 2184 C CA . GLY A 1 285 ? 10.914 2.042 10.136 1 97.74 285 GLY A CA 1
ATOM 2185 C C . GLY A 1 285 ? 12.037 1.023 10.182 1 97.74 285 GLY A C 1
ATOM 2186 O O . GLY A 1 285 ? 13.173 1.326 9.812 1 97.74 285 GLY A O 1
ATOM 2187 N N . LYS A 1 286 ? 11.738 -0.185 10.601 1 98.28 286 LYS A N 1
ATOM 2188 C CA . LYS A 1 286 ? 12.747 -1.233 10.727 1 98.28 286 LYS A CA 1
ATOM 2189 C C . LYS A 1 286 ? 13.295 -1.636 9.362 1 98.28 286 LYS A C 1
ATOM 2191 O O . LYS A 1 286 ? 14.5 -1.852 9.209 1 98.28 286 LYS A O 1
ATOM 2196 N N . ILE A 1 287 ? 12.432 -1.756 8.334 1 98.2 287 ILE A N 1
ATOM 2197 C CA . ILE A 1 287 ? 12.883 -2.078 6.985 1 98.2 287 ILE A CA 1
ATOM 2198 C C . ILE A 1 287 ? 13.736 -0.936 6.439 1 98.2 287 ILE A C 1
ATOM 2200 O O . ILE A 1 287 ? 14.747 -1.171 5.773 1 98.2 287 ILE A O 1
ATOM 2204 N N . ASN A 1 288 ? 13.283 0.294 6.698 1 96.56 288 ASN A N 1
ATOM 2205 C CA . ASN A 1 288 ? 14.064 1.441 6.246 1 96.56 288 ASN A CA 1
ATOM 2206 C C . ASN A 1 288 ? 15.464 1.44 6.855 1 96.56 288 ASN A C 1
ATOM 2208 O O . ASN A 1 288 ? 16.443 1.743 6.172 1 96.56 288 ASN A O 1
ATOM 2212 N N . GLU A 1 289 ? 15.537 1.145 8.118 1 96.91 289 GLU A N 1
ATOM 2213 C CA . GLU A 1 289 ? 16.83 1.031 8.786 1 96.91 289 GLU A CA 1
ATOM 2214 C C . GLU A 1 289 ? 17.668 -0.09 8.178 1 96.91 289 GLU A C 1
ATOM 2216 O O . GLU A 1 289 ? 18.872 0.072 7.967 1 96.91 289 GLU A O 1
ATOM 2221 N N . TRP A 1 290 ? 17.082 -1.21 7.915 1 97.47 290 TRP A N 1
ATOM 2222 C CA . TRP A 1 290 ? 17.774 -2.353 7.329 1 97.47 290 TRP A CA 1
ATOM 2223 C C . TRP A 1 290 ? 18.446 -1.968 6.015 1 97.47 290 TRP A C 1
ATOM 2225 O O . TRP A 1 290 ? 19.645 -2.19 5.835 1 97.47 290 TRP A O 1
ATOM 2235 N N . ILE A 1 291 ? 17.665 -1.374 5.07 1 96.39 291 ILE A N 1
ATOM 2236 C CA . ILE A 1 291 ? 18.23 -1.059 3.762 1 96.39 291 ILE A CA 1
ATOM 2237 C C . ILE A 1 291 ? 19.308 0.012 3.911 1 96.39 291 ILE A C 1
ATOM 2239 O O . ILE A 1 291 ? 20.307 0.001 3.187 1 96.39 291 ILE A O 1
ATOM 2243 N N . THR A 1 292 ? 19.109 0.925 4.851 1 94.13 292 THR A N 1
ATOM 2244 C CA . THR A 1 292 ? 20.114 1.944 5.134 1 94.13 292 THR A CA 1
ATOM 2245 C C . THR A 1 292 ? 21.428 1.302 5.57 1 94.13 292 THR A C 1
ATOM 2247 O O . THR A 1 292 ? 22.507 1.774 5.207 1 94.13 292 THR A O 1
ATOM 2250 N N . ASN A 1 293 ? 21.313 0.199 6.239 1 95.56 293 ASN A N 1
ATOM 2251 C CA . ASN A 1 293 ? 22.482 -0.453 6.818 1 95.56 293 ASN A CA 1
ATOM 2252 C C . ASN A 1 293 ? 22.961 -1.616 5.954 1 95.56 293 ASN A C 1
ATOM 2254 O O . ASN A 1 293 ? 23.732 -2.461 6.414 1 95.56 293 ASN A O 1
ATOM 2258 N N . THR A 1 294 ? 22.47 -1.751 4.783 1 94.4 294 THR A N 1
ATOM 2259 C CA . THR A 1 294 ? 22.881 -2.799 3.856 1 94.4 294 THR A CA 1
ATOM 2260 C C . THR A 1 294 ? 23.383 -2.197 2.547 1 94.4 294 THR A C 1
ATOM 2262 O O . THR A 1 294 ? 22.733 -2.327 1.508 1 94.4 294 THR A O 1
ATOM 2265 N N . PRO A 1 295 ? 24.504 -1.665 2.517 1 89.46 295 PRO A N 1
ATOM 2266 C CA . PRO A 1 295 ? 25.02 -0.93 1.361 1 89.46 295 PRO A CA 1
ATOM 2267 C C . PRO A 1 295 ? 25.117 -1.795 0.106 1 89.46 295 PRO A C 1
ATOM 2269 O O . PRO A 1 295 ? 24.983 -1.287 -1.01 1 89.46 295 PRO A O 1
ATOM 2272 N N . SER A 1 296 ? 25.286 -3.072 0.268 1 90.55 296 SER A N 1
ATOM 2273 C CA . SER A 1 296 ? 25.453 -3.967 -0.872 1 90.55 296 SER A CA 1
ATOM 2274 C C . SER A 1 296 ? 24.166 -4.076 -1.683 1 90.55 296 SER A C 1
ATOM 2276 O O . SER A 1 296 ? 24.195 -4.461 -2.854 1 90.55 296 SER A O 1
ATOM 2278 N N . LEU A 1 297 ? 23.071 -3.726 -1.101 1 90.85 297 LEU A N 1
ATOM 2279 C CA . LEU A 1 297 ? 21.794 -3.84 -1.796 1 90.85 297 LEU A CA 1
ATOM 2280 C C . LEU A 1 297 ? 21.239 -2.462 -2.142 1 90.85 297 LEU A C 1
ATOM 2282 O O . LEU A 1 297 ? 20.167 -2.353 -2.743 1 90.85 297 LEU A O 1
ATOM 2286 N N . LYS A 1 298 ? 21.989 -1.466 -1.849 1 88.65 298 LYS A N 1
ATOM 2287 C CA . LYS A 1 298 ? 21.524 -0.13 -2.209 1 88.65 298 LYS A CA 1
ATOM 2288 C C . LYS A 1 298 ? 21.716 0.136 -3.699 1 88.65 298 LYS A C 1
ATOM 2290 O O . LYS A 1 298 ? 22.734 -0.249 -4.278 1 88.65 298 LYS A O 1
ATOM 2295 N N . VAL A 1 299 ? 20.729 0.656 -4.277 1 83.21 299 VAL A N 1
ATOM 2296 C CA . VAL A 1 299 ? 20.761 1.006 -5.694 1 83.21 299 VAL A CA 1
ATOM 2297 C C . VAL A 1 299 ? 20.898 2.518 -5.85 1 83.21 299 VAL A C 1
ATOM 2299 O O . VAL A 1 299 ? 20.204 3.284 -5.176 1 83.21 299 VAL A O 1
ATOM 2302 N N . GLU A 1 300 ? 22.009 3.009 -6.561 1 70.27 300 GLU A N 1
ATOM 2303 C CA . GLU A 1 300 ? 22.218 4.435 -6.79 1 70.27 300 GLU A CA 1
ATOM 2304 C C . GLU A 1 300 ? 21.06 5.043 -7.577 1 70.27 300 GLU A C 1
ATOM 2306 O O . GLU A 1 300 ? 20.613 4.472 -8.574 1 70.27 300 GLU A O 1
ATOM 2311 N N . LEU A 1 301 ? 20.424 5.934 -6.955 1 60 301 LEU A N 1
ATOM 2312 C CA . LEU A 1 301 ? 19.278 6.604 -7.561 1 60 301 LEU A CA 1
ATOM 2313 C C . LEU A 1 301 ? 19.726 7.552 -8.668 1 60 301 LEU A C 1
ATOM 2315 O O . LEU A 1 301 ? 20.46 8.509 -8.412 1 60 301 LEU A O 1
ATOM 2319 N N . THR A 1 302 ? 20.342 7.135 -9.783 1 53.14 302 THR A N 1
ATOM 2320 C CA . THR A 1 302 ? 20.737 8.117 -10.788 1 53.14 302 THR A CA 1
ATOM 2321 C C . THR A 1 302 ? 19.545 8.976 -11.202 1 53.14 302 THR A C 1
ATOM 2323 O O . THR A 1 302 ? 19.709 10.145 -11.555 1 53.14 302 THR A O 1
ATOM 2326 N N . GLU A 1 303 ? 18.542 8.519 -11.862 1 47.69 303 GLU A N 1
ATOM 2327 C CA . GLU A 1 303 ? 17.382 9.304 -12.275 1 47.69 303 GLU A CA 1
ATOM 2328 C C . GLU A 1 303 ? 16.164 8.982 -11.415 1 47.69 303 GLU A C 1
ATOM 2330 O O . GLU A 1 303 ? 16.097 7.917 -10.798 1 47.69 303 GLU A O 1
ATOM 2335 N N . SER A 1 304 ? 15.544 10.041 -11.112 1 44.63 304 SER A N 1
ATOM 2336 C CA . SER A 1 304 ? 14.347 9.833 -10.303 1 44.63 304 SER A CA 1
ATOM 2337 C C . SER A 1 304 ? 13.616 8.559 -10.713 1 44.63 304 SER A C 1
ATOM 2339 O O . SER A 1 304 ? 13.251 8.396 -11.879 1 44.63 304 SER A O 1
ATOM 2341 N N . PRO A 1 305 ? 13.972 7.454 -10.197 1 42.98 305 PRO A N 1
ATOM 2342 C CA . PRO A 1 305 ? 13.478 6.101 -10.462 1 42.98 305 PRO A CA 1
ATOM 2343 C C . PRO A 1 305 ? 11.972 6.061 -10.713 1 42.98 305 PRO A C 1
ATOM 2345 O O . PRO A 1 305 ? 11.349 5.004 -10.586 1 42.98 305 PRO A O 1
ATOM 2348 N N . ASN A 1 306 ? 11.348 7.106 -10.906 1 39.41 306 ASN A N 1
ATOM 2349 C CA . ASN A 1 306 ? 9.933 6.753 -10.867 1 39.41 306 ASN A CA 1
ATOM 2350 C C . ASN A 1 306 ? 9.641 5.512 -11.705 1 39.41 306 ASN A C 1
ATOM 2352 O O . ASN A 1 306 ? 9.398 4.433 -11.161 1 39.41 306 ASN A O 1
ATOM 2356 N N . TRP A 1 307 ? 8.677 5.567 -12.783 1 35.86 307 TRP A N 1
ATOM 2357 C CA . TRP A 1 307 ? 7.984 4.565 -13.586 1 35.86 307 TRP A CA 1
ATOM 2358 C C . TRP A 1 307 ? 8.91 3.984 -14.65 1 35.86 307 TRP A C 1
ATOM 2360 O O . TRP A 1 307 ? 9.691 4.712 -15.267 1 35.86 307 TRP A O 1
ATOM 2370 N N . VAL A 1 308 ? 9.525 2.914 -14.358 1 36.56 308 VAL A N 1
ATOM 2371 C CA . VAL A 1 308 ? 10.071 2.247 -15.535 1 36.56 308 VAL A CA 1
ATOM 2372 C C . VAL A 1 308 ? 8.933 1.802 -16.451 1 36.56 308 VAL A C 1
ATOM 2374 O O . VAL A 1 308 ? 7.922 1.271 -15.984 1 36.56 308 VAL A O 1
ATOM 2377 N N . SER A 1 309 ? 8.977 2.201 -17.649 1 34.09 309 SER A N 1
ATOM 2378 C CA . SER A 1 309 ? 7.986 1.848 -18.66 1 34.09 309 SER A CA 1
ATOM 2379 C C . SER A 1 309 ? 7.912 0.337 -18.856 1 34.09 309 SER A C 1
ATOM 2381 O O . SER A 1 309 ? 8.938 -0.346 -18.855 1 34.09 309 SER A O 1
ATOM 2383 N N . PRO A 1 310 ? 6.696 -0.221 -18.657 1 34.07 310 PRO A N 1
ATOM 2384 C CA . PRO A 1 310 ? 6.474 -1.616 -19.045 1 34.07 310 PRO A CA 1
ATOM 2385 C C . PRO A 1 310 ? 7.255 -2.012 -20.296 1 34.07 310 PRO A C 1
ATOM 2387 O O . PRO A 1 310 ? 7.659 -3.17 -20.435 1 34.07 310 PRO A O 1
ATOM 2390 N N . SER A 1 311 ? 7.355 -1.143 -21.2 1 34.54 311 SER A N 1
ATOM 2391 C CA . SER A 1 311 ? 7.969 -1.506 -22.473 1 34.54 311 SER A CA 1
ATOM 2392 C C . SER A 1 311 ? 9.389 -2.026 -22.273 1 34.54 311 SER A C 1
ATOM 2394 O O . SER A 1 311 ? 9.908 -2.767 -23.111 1 34.54 311 SER A O 1
ATOM 2396 N N . GLU A 1 312 ? 9.982 -1.579 -21.254 1 36.45 312 GLU A N 1
ATOM 2397 C CA . GLU A 1 312 ? 11.36 -2.029 -21.082 1 36.45 312 GLU A CA 1
ATOM 2398 C C . GLU A 1 312 ? 11.414 -3.385 -20.384 1 36.45 312 GLU A C 1
ATOM 2400 O O . GLU A 1 312 ? 12.494 -3.951 -20.198 1 36.45 312 GLU A O 1
ATOM 2405 N N . LEU A 1 313 ? 10.398 -3.746 -19.725 1 33.98 313 LEU A N 1
ATOM 2406 C CA . LEU A 1 313 ? 10.315 -5.089 -19.16 1 33.98 313 LEU A CA 1
ATOM 2407 C C . LEU A 1 313 ? 10.29 -6.141 -20.264 1 33.98 313 LEU A C 1
ATOM 2409 O O . LEU A 1 313 ? 10.08 -7.326 -19.993 1 33.98 313 LEU A O 1
ATOM 2413 N N . ASN A 1 314 ? 10.21 -5.76 -21.427 1 31.01 314 ASN A N 1
ATOM 2414 C CA . ASN A 1 314 ? 10.285 -6.734 -22.51 1 31.01 314 ASN A CA 1
ATOM 2415 C C . ASN A 1 314 ? 11.566 -7.56 -22.435 1 31.01 314 ASN A C 1
ATOM 2417 O O . ASN A 1 314 ? 12.654 -7.053 -22.714 1 31.01 314 ASN A O 1
ATOM 2421 N N . VAL A 1 315 ? 11.845 -8.15 -21.29 1 27.16 315 VAL A N 1
ATOM 2422 C CA . VAL A 1 315 ? 12.882 -9.141 -21.56 1 27.16 315 VAL A CA 1
ATOM 2423 C C . VAL A 1 315 ? 12.345 -10.202 -22.518 1 27.16 315 VAL A C 1
ATOM 2425 O O . VAL A 1 315 ? 11.183 -10.604 -22.421 1 27.16 315 VAL A O 1
ATOM 2428 N N . MET B 1 1 ? -15.336 44.049 -5.615 1 36.13 1 MET B N 1
ATOM 2429 C CA . MET B 1 1 ? -15.143 42.705 -5.077 1 36.13 1 MET B CA 1
ATOM 2430 C C . MET B 1 1 ? -14.481 42.758 -3.705 1 36.13 1 MET B C 1
ATOM 2432 O O . MET B 1 1 ? -13.58 43.567 -3.476 1 36.13 1 MET B O 1
ATOM 2436 N N . PRO B 1 2 ? -15.228 42.522 -2.703 1 50.56 2 PRO B N 1
ATOM 2437 C CA . PRO B 1 2 ? -14.564 42.688 -1.408 1 50.56 2 PRO B CA 1
ATOM 2438 C C . PRO B 1 2 ? -13.099 42.257 -1.436 1 50.56 2 PRO B C 1
ATOM 2440 O O . PRO B 1 2 ? -12.729 41.365 -2.203 1 50.56 2 PRO B O 1
ATOM 2443 N N . GLY B 1 3 ? -12.278 43.152 -1.058 1 66.29 3 GLY B N 1
ATOM 2444 C CA . GLY B 1 3 ? -10.838 42.956 -1.121 1 66.29 3 GLY B CA 1
ATOM 2445 C C . GLY B 1 3 ? -10.384 41.661 -0.474 1 66.29 3 GLY B C 1
ATOM 2446 O O . GLY B 1 3 ? -11.114 41.07 0.324 1 66.29 3 GLY B O 1
ATOM 2447 N N . LYS B 1 4 ? -9.398 41.017 -1.02 1 84.9 4 LYS B N 1
ATOM 2448 C CA . LYS B 1 4 ? -8.856 39.775 -0.475 1 84.9 4 LYS B CA 1
ATOM 2449 C C . LYS B 1 4 ? -8.409 39.959 0.972 1 84.9 4 LYS B C 1
ATOM 2451 O O . LYS B 1 4 ? -8.024 41.059 1.374 1 84.9 4 LYS B O 1
ATOM 2456 N N . GLU B 1 5 ? -8.611 39.032 1.722 1 90.12 5 GLU B N 1
ATOM 2457 C CA . GLU B 1 5 ? -8.265 39.021 3.14 1 90.12 5 GLU B CA 1
ATOM 2458 C C . GLU B 1 5 ? -6.764 39.21 3.343 1 90.12 5 GLU B C 1
ATOM 2460 O O . GLU B 1 5 ? -5.963 38.808 2.497 1 90.12 5 GLU B O 1
ATOM 2465 N N . ASN B 1 6 ? -6.442 39.961 4.41 1 94.98 6 ASN B N 1
ATOM 2466 C CA . ASN B 1 6 ? -5.046 40.122 4.806 1 94.98 6 ASN B CA 1
ATOM 2467 C C . ASN B 1 6 ? -4.495 38.851 5.445 1 94.98 6 ASN B C 1
ATOM 2469 O O . ASN B 1 6 ? -5.031 38.37 6.445 1 94.98 6 ASN B O 1
ATOM 2473 N N . VAL B 1 7 ? -3.369 38.342 4.894 1 97.1 7 VAL B N 1
ATOM 2474 C CA . VAL B 1 7 ? -2.817 37.07 5.35 1 97.1 7 VAL B CA 1
ATOM 2475 C C . VAL B 1 7 ? -1.482 37.307 6.051 1 97.1 7 VAL B C 1
ATOM 2477 O O . VAL B 1 7 ? -0.682 38.136 5.611 1 97.1 7 VAL B O 1
ATOM 2480 N N . VAL B 1 8 ? -1.27 36.67 7.122 1 98.03 8 VAL B N 1
ATOM 2481 C CA . VAL B 1 8 ? 0.011 36.664 7.821 1 98.03 8 VAL B CA 1
ATOM 2482 C C . VAL B 1 8 ? 0.596 35.253 7.816 1 98.03 8 VAL B C 1
ATOM 2484 O O . VAL B 1 8 ? -0.113 34.279 8.08 1 98.03 8 VAL B O 1
ATOM 2487 N N . GLN B 1 9 ? 1.835 35.152 7.48 1 98.38 9 GLN B N 1
ATOM 2488 C CA . GLN B 1 9 ? 2.557 33.884 7.489 1 98.38 9 GLN B CA 1
ATOM 2489 C C . GLN B 1 9 ? 3.609 33.858 8.594 1 98.38 9 GLN B C 1
ATOM 2491 O O . GLN B 1 9 ? 4.538 34.668 8.594 1 98.38 9 GLN B O 1
ATOM 2496 N N . ILE B 1 10 ? 3.432 32.992 9.552 1 98.57 10 ILE B N 1
ATOM 2497 C CA . ILE B 1 10 ? 4.438 32.777 10.587 1 98.57 10 ILE B CA 1
ATOM 2498 C C . ILE B 1 10 ? 5.275 31.546 10.245 1 98.57 10 ILE B C 1
ATOM 2500 O O . ILE B 1 10 ? 4.762 3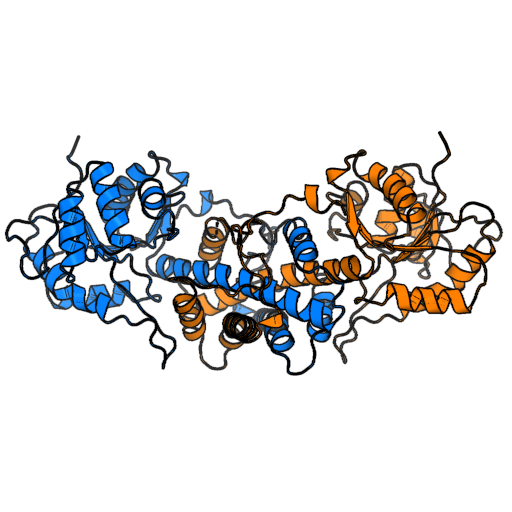0.425 10.22 1 98.57 10 ILE B O 1
ATOM 2504 N N . GLY B 1 11 ? 6.554 31.667 10.126 1 98.13 11 GLY B N 1
ATOM 2505 C CA . GLY B 1 11 ? 7.413 30.65 9.542 1 98.13 11 GLY B CA 1
ATOM 2506 C C . GLY B 1 11 ? 7.492 30.733 8.029 1 98.13 11 GLY B C 1
ATOM 2507 O O . GLY B 1 11 ? 6.526 30.413 7.333 1 98.13 11 GLY B O 1
ATOM 2508 N N . CYS B 1 12 ? 8.616 31.172 7.547 1 97.23 12 CYS B N 1
ATOM 2509 C CA . CYS B 1 12 ? 8.776 31.383 6.113 1 97.23 12 CYS B CA 1
ATOM 2510 C C . CYS B 1 12 ? 9.899 30.516 5.556 1 97.23 12 CYS B C 1
ATOM 2512 O O . CYS B 1 12 ? 10.629 30.939 4.658 1 97.23 12 CYS B O 1
ATOM 2514 N N . GLY B 1 13 ? 10.011 29.353 6.185 1 92.01 13 GLY B N 1
ATOM 2515 C CA . GLY B 1 13 ? 10.935 28.379 5.627 1 92.01 13 GLY B CA 1
ATOM 2516 C C . GLY B 1 13 ? 10.491 27.838 4.281 1 92.01 13 GLY B C 1
ATOM 2517 O O . GLY B 1 13 ? 9.805 28.528 3.524 1 92.01 13 GLY B O 1
ATOM 2518 N N . VAL B 1 14 ? 10.839 26.667 3.973 1 87.14 14 VAL B N 1
ATOM 2519 C CA . VAL B 1 14 ? 10.596 26.077 2.661 1 87.14 14 VAL B CA 1
ATOM 2520 C C . VAL B 1 14 ? 9.097 26.06 2.372 1 87.14 14 VAL B C 1
ATOM 2522 O O . VAL B 1 14 ? 8.648 26.6 1.358 1 87.14 14 VAL B O 1
ATOM 2525 N N . VAL B 1 15 ? 8.385 25.487 3.325 1 89.27 15 VAL B N 1
ATOM 2526 C CA . VAL B 1 15 ? 6.947 25.358 3.12 1 89.27 15 VAL B CA 1
ATOM 2527 C C . VAL B 1 15 ? 6.278 26.722 3.28 1 89.27 15 VAL B C 1
ATOM 2529 O O . VAL B 1 15 ? 5.53 27.16 2.403 1 89.27 15 VAL B O 1
ATOM 2532 N N . GLY B 1 16 ? 6.587 27.411 4.372 1 94.41 16 GLY B N 1
ATOM 2533 C CA . GLY B 1 16 ? 5.962 28.695 4.646 1 94.41 16 GLY B CA 1
ATOM 2534 C C . GLY B 1 16 ? 6.298 29.755 3.614 1 94.41 16 GLY B C 1
ATOM 2535 O O . GLY B 1 16 ? 5.443 30.562 3.244 1 94.41 16 GLY B O 1
ATOM 2536 N N . GLY B 1 17 ? 7.549 29.727 3.202 1 94.46 17 GLY B N 1
ATOM 2537 C CA . GLY B 1 17 ? 7.96 30.668 2.173 1 94.46 17 GLY B CA 1
ATOM 2538 C C . GLY B 1 17 ? 7.277 30.429 0.84 1 94.46 17 GLY B C 1
ATOM 2539 O O . GLY B 1 17 ? 6.887 31.379 0.157 1 94.46 17 GLY B O 1
ATOM 2540 N N . ALA B 1 18 ? 7.139 29.197 0.474 1 93.03 18 ALA B N 1
ATOM 2541 C CA . ALA B 1 18 ? 6.458 28.849 -0.77 1 93.03 18 ALA B CA 1
ATOM 2542 C C . ALA B 1 18 ? 5.004 29.313 -0.748 1 93.03 18 ALA B C 1
ATOM 2544 O O . ALA B 1 18 ? 4.517 29.898 -1.718 1 93.03 18 ALA B O 1
ATOM 2545 N N . TYR B 1 19 ? 4.382 29.118 0.344 1 93.6 19 TYR B N 1
ATOM 2546 C CA . TYR B 1 19 ? 2.979 29.506 0.442 1 93.6 19 TYR B CA 1
ATOM 2547 C C . TYR B 1 19 ? 2.836 31.021 0.515 1 93.6 19 TYR B C 1
ATOM 2549 O O . TYR B 1 19 ? 1.879 31.587 -0.019 1 93.6 19 TYR B O 1
ATOM 2557 N N . ALA B 1 20 ? 3.723 31.67 1.207 1 95.85 20 ALA B N 1
ATOM 2558 C CA . ALA B 1 20 ? 3.705 33.13 1.239 1 95.85 20 ALA B CA 1
ATOM 2559 C C . ALA B 1 20 ? 3.747 33.71 -0.172 1 95.85 20 ALA B C 1
ATOM 2561 O O . ALA B 1 20 ? 2.934 34.568 -0.522 1 95.85 20 ALA B O 1
ATOM 2562 N N . LYS B 1 21 ? 4.64 33.206 -0.933 1 95 21 LYS B N 1
ATOM 2563 C CA . LYS B 1 21 ? 4.77 33.661 -2.314 1 95 21 LYS B CA 1
ATOM 2564 C C . LYS B 1 21 ? 3.517 33.335 -3.121 1 95 21 LYS B C 1
ATOM 2566 O O . LYS B 1 21 ? 3.093 34.126 -3.966 1 95 21 LYS B O 1
ATOM 2571 N N . ALA B 1 22 ? 2.964 32.175 -2.897 1 94.23 22 ALA B N 1
ATOM 2572 C CA . ALA B 1 22 ? 1.753 31.767 -3.603 1 94.23 22 ALA B CA 1
ATOM 2573 C C . ALA B 1 22 ? 0.593 32.708 -3.291 1 94.23 22 ALA B C 1
ATOM 2575 O O . ALA B 1 22 ? -0.175 33.075 -4.184 1 94.23 22 ALA B O 1
ATOM 2576 N N . TYR B 1 23 ? 0.438 33.073 -2.018 1 95.2 23 TYR B N 1
ATOM 2577 C CA . TYR B 1 23 ? -0.621 33.998 -1.631 1 95.2 23 TYR B CA 1
ATOM 2578 C C . TYR B 1 23 ? -0.455 35.341 -2.331 1 95.2 23 TYR B C 1
ATOM 2580 O O . TYR B 1 23 ? -1.42 35.897 -2.86 1 95.2 23 TYR B O 1
ATOM 2588 N N . VAL B 1 24 ? 0.728 35.838 -2.346 1 94.83 24 VAL B N 1
ATOM 2589 C CA . VAL B 1 24 ? 1.009 37.095 -3.031 1 94.83 24 VAL B CA 1
ATOM 2590 C C . VAL B 1 24 ? 0.683 36.958 -4.517 1 94.83 24 VAL B C 1
ATOM 2592 O O . VAL B 1 24 ? 0.062 37.845 -5.107 1 94.83 24 VAL B O 1
ATOM 2595 N N . HIS B 1 25 ? 1.115 35.878 -5.07 1 93.03 25 HIS B N 1
ATOM 2596 C CA . HIS B 1 25 ? 0.848 35.608 -6.478 1 93.03 25 HIS B CA 1
ATOM 2597 C C . HIS B 1 25 ? -0.647 35.666 -6.776 1 93.03 25 HIS B C 1
ATOM 2599 O O . HIS B 1 25 ? -1.054 36.141 -7.838 1 93.03 25 HIS B O 1
ATOM 2605 N N . HIS B 1 26 ? -1.433 35.174 -5.885 1 93.82 26 HIS B N 1
ATOM 2606 C CA . HIS B 1 26 ? -2.876 35.119 -6.091 1 93.82 26 HIS B CA 1
ATOM 2607 C C . HIS B 1 26 ? -3.542 36.425 -5.671 1 93.82 26 HIS B C 1
ATOM 2609 O O . HIS B 1 26 ? -4.771 36.51 -5.615 1 93.82 26 HIS B O 1
ATOM 2615 N N . GLY B 1 27 ? -2.783 37.423 -5.245 1 93.54 27 GLY B N 1
ATOM 2616 C CA . GLY B 1 27 ? -3.302 38.77 -5.067 1 93.54 27 GLY B CA 1
ATOM 2617 C C . GLY B 1 27 ? -3.614 39.103 -3.62 1 93.54 27 GLY B C 1
ATOM 2618 O O . GLY B 1 27 ? -4.215 40.14 -3.332 1 93.54 27 GLY B O 1
ATOM 2619 N N . PHE B 1 28 ? -3.217 38.251 -2.71 1 95.09 28 PHE B N 1
ATOM 2620 C CA . PHE B 1 28 ? -3.441 38.541 -1.299 1 95.09 28 PHE B CA 1
ATOM 2621 C C . PHE B 1 28 ? -2.374 39.488 -0.764 1 95.09 28 PHE B C 1
ATOM 2623 O O . PHE B 1 28 ? -1.235 39.479 -1.237 1 95.09 28 PHE B O 1
ATOM 2630 N N . SER B 1 29 ? -2.806 40.327 0.144 1 94.98 29 SER B N 1
ATOM 2631 C CA . SER B 1 29 ? -1.815 41.022 0.96 1 94.98 29 SER B CA 1
ATOM 2632 C C . SER B 1 29 ? -1.226 40.098 2.02 1 94.98 29 SER B C 1
ATOM 2634 O O . SER B 1 29 ? -1.964 39.446 2.762 1 94.98 29 SER B O 1
ATOM 2636 N N . LEU B 1 30 ? 0.108 40.027 2.046 1 96.76 30 LEU B N 1
ATOM 2637 C CA . LEU B 1 30 ? 0.723 39.066 2.955 1 96.76 30 LEU B CA 1
ATOM 2638 C C . LEU B 1 30 ? 1.907 39.69 3.687 1 96.76 30 LEU B C 1
ATOM 2640 O O . LEU B 1 30 ? 2.715 40.397 3.08 1 96.76 30 LEU B O 1
ATOM 2644 N N . THR B 1 31 ? 1.972 39.539 4.952 1 98.03 31 THR B N 1
ATOM 2645 C CA . THR B 1 31 ? 3.124 39.858 5.787 1 98.03 31 THR B CA 1
ATOM 2646 C C . THR B 1 31 ? 3.698 38.595 6.423 1 98.03 31 THR B C 1
ATOM 2648 O O . THR B 1 31 ? 2.961 37.799 7.008 1 98.03 31 THR B O 1
ATOM 2651 N N . GLY B 1 32 ? 4.96 38.389 6.264 1 98.48 32 GLY B N 1
ATOM 2652 C CA . GLY B 1 32 ? 5.605 37.212 6.824 1 98.48 32 GLY B CA 1
ATOM 2653 C C . GLY B 1 32 ? 6.384 37.504 8.093 1 98.48 32 GLY B C 1
ATOM 2654 O O . GLY B 1 32 ? 6.774 38.648 8.338 1 98.48 32 GLY B O 1
ATOM 2655 N N . PHE B 1 33 ? 6.576 36.489 8.88 1 98.71 33 PHE B N 1
ATOM 2656 C CA . PHE B 1 33 ? 7.423 36.554 10.065 1 98.71 33 PHE B CA 1
ATOM 2657 C C . PHE B 1 33 ? 8.338 35.337 10.144 1 98.71 33 PHE B C 1
ATOM 2659 O O . PHE B 1 33 ? 7.911 34.214 9.87 1 98.71 33 PHE B O 1
ATOM 2666 N N . ASP B 1 34 ? 9.571 35.543 10.484 1 98.44 34 ASP B N 1
ATOM 2667 C CA . ASP B 1 34 ? 10.532 34.476 10.749 1 98.44 34 ASP B CA 1
ATOM 2668 C C . ASP B 1 34 ? 11.594 34.93 11.748 1 98.44 34 ASP B C 1
ATOM 2670 O O . ASP B 1 34 ? 11.807 36.13 11.934 1 98.44 34 ASP B O 1
ATOM 2674 N N . VAL B 1 35 ? 12.222 33.968 12.378 1 97.73 35 VAL B N 1
ATOM 2675 C CA . VAL B 1 35 ? 13.206 34.309 13.401 1 97.73 35 VAL B CA 1
ATOM 2676 C C . VAL B 1 35 ? 14.609 34.283 12.798 1 97.73 35 VAL B C 1
ATOM 2678 O O . VAL B 1 35 ? 15.562 34.776 13.406 1 97.73 35 VAL B O 1
ATOM 2681 N N . VAL B 1 36 ? 14.735 33.713 11.597 1 97.54 36 VAL B N 1
ATOM 2682 C CA . VAL B 1 36 ? 16.034 33.569 10.947 1 97.54 36 VAL B CA 1
ATOM 2683 C C . VAL B 1 36 ? 16.273 34.745 10.003 1 97.54 36 VAL B C 1
ATOM 2685 O O . VAL B 1 36 ? 15.609 34.865 8.971 1 97.54 36 VAL B O 1
ATOM 2688 N N . PRO B 1 37 ? 17.254 35.514 10.187 1 97.74 37 PRO B N 1
ATOM 2689 C CA . PRO B 1 37 ? 17.494 36.715 9.383 1 97.74 37 PRO B CA 1
ATOM 2690 C C . PRO B 1 37 ? 17.676 36.404 7.899 1 97.74 37 PRO B C 1
ATOM 2692 O O . PRO B 1 37 ? 17.156 37.127 7.045 1 97.74 37 PRO B O 1
ATOM 2695 N N . ALA B 1 38 ? 18.395 35.324 7.643 1 97.75 38 ALA B N 1
ATOM 2696 C CA . ALA B 1 38 ? 18.648 34.974 6.248 1 97.75 38 ALA B CA 1
ATOM 2697 C C . ALA B 1 38 ? 17.343 34.703 5.505 1 97.75 38 ALA B C 1
ATOM 2699 O O . ALA B 1 38 ? 17.221 35.014 4.318 1 97.75 38 ALA B O 1
ATOM 2700 N N . ILE B 1 39 ? 16.404 34.125 6.171 1 97.38 39 ILE B N 1
ATOM 2701 C CA . ILE B 1 39 ? 15.103 33.843 5.575 1 97.38 39 ILE B CA 1
ATOM 2702 C C . ILE B 1 39 ? 14.337 35.147 5.366 1 97.38 39 ILE B C 1
ATOM 2704 O O . ILE B 1 39 ? 13.731 35.357 4.313 1 97.38 39 ILE B O 1
ATOM 2708 N N . ILE B 1 40 ? 14.366 36.031 6.297 1 97.83 40 ILE B N 1
ATOM 2709 C CA . ILE B 1 40 ? 13.703 37.328 6.211 1 97.83 40 ILE B CA 1
ATOM 2710 C C . ILE B 1 40 ? 14.231 38.098 5.003 1 97.83 40 ILE B C 1
ATOM 2712 O O . ILE B 1 40 ? 13.451 38.615 4.2 1 97.83 40 ILE B O 1
ATOM 2716 N N . ASP B 1 41 ? 15.552 38.079 4.864 1 97.71 41 ASP B N 1
ATOM 2717 C CA . ASP B 1 41 ? 16.177 38.784 3.749 1 97.71 41 ASP B CA 1
ATOM 2718 C C . ASP B 1 41 ? 15.735 38.196 2.411 1 97.71 41 ASP B C 1
ATOM 2720 O O . ASP B 1 41 ? 15.402 38.936 1.482 1 97.71 41 ASP B O 1
ATOM 2724 N N . LYS B 1 42 ? 15.76 36.91 2.359 1 96.77 42 LYS B N 1
ATOM 2725 C CA . LYS B 1 42 ? 15.368 36.223 1.132 1 96.77 42 LYS B CA 1
ATOM 2726 C C . LYS B 1 42 ? 13.929 36.557 0.75 1 96.77 42 LYS B C 1
ATOM 2728 O O . LYS B 1 42 ? 13.626 36.766 -0.426 1 96.77 42 LYS B O 1
ATOM 2733 N N . MET B 1 43 ? 13.055 36.6 1.711 1 97.22 43 MET B N 1
ATOM 2734 C CA . MET B 1 43 ? 11.65 36.908 1.462 1 97.22 43 MET B CA 1
ATOM 2735 C C . MET B 1 43 ? 11.484 38.349 0.991 1 97.22 43 MET B C 1
ATOM 2737 O O . MET B 1 43 ? 10.758 38.613 0.031 1 97.22 43 MET B O 1
ATOM 2741 N N . ASN B 1 44 ? 12.142 39.239 1.603 1 97.26 44 ASN B N 1
ATOM 2742 C CA . ASN B 1 44 ? 12.066 40.642 1.212 1 97.26 44 ASN B CA 1
ATOM 2743 C C . ASN B 1 44 ? 12.618 40.862 -0.194 1 97.26 44 ASN B C 1
ATOM 2745 O O . ASN B 1 44 ? 12.05 41.627 -0.976 1 97.26 44 ASN B O 1
ATOM 2749 N N . ASP B 1 45 ? 13.675 40.158 -0.468 1 96.69 45 ASP B N 1
ATOM 2750 C CA . ASP B 1 45 ? 14.258 40.234 -1.804 1 96.69 45 ASP B CA 1
ATOM 2751 C C . ASP B 1 45 ? 13.286 39.709 -2.858 1 96.69 45 ASP B C 1
ATOM 2753 O O . ASP B 1 45 ? 13.302 40.162 -4.004 1 96.69 45 ASP B O 1
ATOM 2757 N N . ALA B 1 46 ? 12.454 38.792 -2.4 1 94.33 46 ALA B N 1
ATOM 2758 C CA . ALA B 1 46 ? 11.498 38.178 -3.318 1 94.33 46 ALA B CA 1
ATOM 2759 C C . ALA B 1 46 ? 10.209 38.99 -3.393 1 94.33 46 ALA B C 1
ATOM 2761 O O . ALA B 1 46 ? 9.25 38.585 -4.054 1 94.33 46 ALA B O 1
ATOM 2762 N N . GLY B 1 47 ? 10.143 40.119 -2.61 1 94.12 47 GLY B N 1
ATOM 2763 C CA . GLY B 1 47 ? 8.993 41.005 -2.691 1 94.12 47 GLY B CA 1
ATOM 2764 C C . GLY B 1 47 ? 7.928 40.697 -1.655 1 94.12 47 GLY B C 1
ATOM 2765 O O . GLY B 1 47 ? 6.815 41.222 -1.727 1 94.12 47 GLY B O 1
ATOM 2766 N N . VAL B 1 48 ? 8.202 39.843 -0.712 1 95.29 48 VAL B N 1
ATOM 2767 C CA . VAL B 1 48 ? 7.283 39.534 0.378 1 95.29 48 VAL B CA 1
ATOM 2768 C C . VAL B 1 48 ? 7.725 40.258 1.648 1 95.29 48 VAL B C 1
ATOM 2770 O O . VAL B 1 48 ? 8.833 40.038 2.142 1 95.29 48 VAL B O 1
ATOM 2773 N N . LYS B 1 49 ? 6.92 41.158 2.149 1 96.75 49 LYS B N 1
ATOM 2774 C CA . LYS B 1 49 ? 7.236 41.86 3.39 1 96.75 49 LYS B CA 1
ATOM 2775 C C . LYS B 1 49 ? 7.405 40.881 4.548 1 96.75 49 LYS B C 1
ATOM 2777 O O . LYS B 1 49 ? 6.467 40.163 4.902 1 96.75 49 LYS B O 1
ATOM 2782 N N . CYS B 1 50 ? 8.542 40.791 5.107 1 98.05 50 CYS B N 1
ATOM 2783 C CA . CYS B 1 50 ? 8.833 39.824 6.16 1 98.05 50 CYS B CA 1
ATOM 2784 C C . CYS B 1 50 ? 9.608 40.476 7.299 1 98.05 50 CYS B C 1
ATOM 2786 O O . CYS B 1 50 ? 10.52 41.269 7.061 1 98.05 50 CYS B O 1
ATOM 2788 N N . PHE B 1 51 ? 9.223 40.169 8.504 1 98.33 51 PHE B N 1
ATOM 2789 C CA . PHE B 1 51 ? 9.802 40.779 9.695 1 98.33 51 PHE B CA 1
ATOM 2790 C C . PHE B 1 51 ? 10.165 39.716 10.726 1 98.33 51 PHE B C 1
ATOM 2792 O O . PHE B 1 51 ? 9.732 38.567 10.619 1 98.33 51 PHE B O 1
ATOM 2799 N N . HIS B 1 52 ? 11.032 40.142 11.602 1 98.38 52 HIS B N 1
ATOM 2800 C CA . HIS B 1 52 ? 11.133 39.397 12.852 1 98.38 52 HIS B CA 1
ATOM 2801 C C . HIS B 1 52 ? 9.891 39.597 13.714 1 98.38 52 HIS B C 1
ATOM 2803 O O . HIS B 1 52 ? 9.331 40.695 13.759 1 98.38 52 HIS B O 1
ATOM 2809 N N . PRO B 1 53 ? 9.501 38.536 14.495 1 97.79 53 PRO B N 1
ATOM 2810 C CA . PRO B 1 53 ? 8.301 38.668 15.325 1 97.79 53 PRO B CA 1
ATOM 2811 C C . PRO B 1 53 ? 8.379 39.848 16.291 1 97.79 53 PRO B C 1
ATOM 2813 O O . PRO B 1 53 ? 7.361 40.483 16.58 1 97.79 53 PRO B O 1
ATOM 2816 N N . ASP B 1 54 ? 9.518 40.198 16.744 1 96.47 54 ASP B N 1
ATOM 2817 C CA . ASP B 1 54 ? 9.723 41.303 17.676 1 96.47 54 ASP B CA 1
ATOM 2818 C C . ASP B 1 54 ? 9.462 42.647 17.001 1 96.47 54 ASP B C 1
ATOM 2820 O O . ASP B 1 54 ? 9.297 43.665 17.676 1 96.47 54 ASP B O 1
ATOM 2824 N N . ASP B 1 55 ? 9.458 42.657 15.694 1 96.91 55 ASP B N 1
ATOM 2825 C CA . ASP B 1 55 ? 9.293 43.894 14.938 1 96.91 55 ASP B CA 1
ATOM 2826 C C . ASP B 1 55 ? 7.907 43.969 14.302 1 96.91 55 ASP B C 1
ATOM 2828 O O . ASP B 1 55 ? 7.728 44.608 13.263 1 96.91 55 ASP B O 1
ATOM 2832 N N . CYS B 1 56 ? 6.987 43.282 14.839 1 96.87 56 CYS B N 1
ATOM 2833 C CA . CYS B 1 56 ? 5.623 43.274 14.324 1 96.87 56 CYS B CA 1
ATOM 2834 C C . CYS B 1 56 ? 5.05 44.686 14.276 1 96.87 56 CYS B C 1
ATOM 2836 O O . CYS B 1 56 ? 4.991 45.372 15.298 1 96.87 56 CYS B O 1
ATOM 2838 N N . PRO B 1 57 ? 4.587 45.092 13.099 1 96.11 57 PRO B N 1
ATOM 2839 C CA . PRO B 1 57 ? 3.979 46.421 13.008 1 96.11 57 PRO B CA 1
ATOM 2840 C C . PRO B 1 57 ? 2.738 46.564 13.886 1 96.11 57 PRO B C 1
ATOM 2842 O O . PRO B 1 57 ? 1.939 45.629 13.988 1 96.11 57 PRO B O 1
ATOM 2845 N N . SER B 1 58 ? 2.475 47.708 14.419 1 92.48 58 SER B N 1
ATOM 2846 C CA . SER B 1 58 ? 1.393 47.955 15.368 1 92.48 58 SER B CA 1
ATOM 2847 C C . SER B 1 58 ? 0.045 48.036 14.66 1 92.48 58 SER B C 1
ATOM 2849 O O . SER B 1 58 ? -1.001 47.838 15.281 1 92.48 58 SER B O 1
ATOM 2851 N N . ASP B 1 59 ? 0.028 48.292 13.378 1 92.04 59 ASP B N 1
ATOM 2852 C CA . ASP B 1 59 ? -1.229 48.493 12.665 1 92.04 59 ASP B CA 1
ATOM 2853 C C . ASP B 1 59 ? -1.543 47.303 11.76 1 92.04 59 ASP B C 1
ATOM 2855 O O . ASP B 1 59 ? -2.402 47.395 10.881 1 92.04 59 ASP B O 1
ATOM 2859 N N . LEU B 1 60 ? -0.795 46.291 11.995 1 94.72 60 LEU B N 1
ATOM 2860 C CA . LEU B 1 60 ? -1.014 45.13 11.14 1 94.72 60 LEU B CA 1
ATOM 2861 C C . LEU B 1 60 ? -2.342 44.455 11.467 1 94.72 60 LEU B C 1
ATOM 2863 O O . LEU B 1 60 ? -2.58 44.068 12.613 1 94.72 60 LEU B O 1
ATOM 2867 N N . ASN B 1 61 ? -3.219 44.39 10.492 1 94.67 61 ASN B N 1
ATOM 2868 C CA . ASN B 1 61 ? -4.48 43.663 10.6 1 94.67 61 ASN B CA 1
ATOM 2869 C C . ASN B 1 61 ? -4.404 42.304 9.91 1 94.67 61 ASN B C 1
ATOM 2871 O O . ASN B 1 61 ? -4.132 42.227 8.711 1 94.67 61 ASN B O 1
ATOM 2875 N N . ALA B 1 62 ? -4.66 41.267 10.657 1 95.23 62 ALA B N 1
ATOM 2876 C CA . ALA B 1 62 ? -4.57 39.908 10.129 1 95.23 62 ALA B CA 1
ATOM 2877 C C . ALA B 1 62 ? -5.944 39.246 10.081 1 95.23 62 ALA B C 1
ATOM 2879 O O . ALA B 1 62 ? -6.603 39.093 11.113 1 95.23 62 ALA B O 1
ATOM 2880 N N . ASP B 1 63 ? -6.339 38.878 8.911 1 96.85 63 ASP B N 1
ATOM 2881 C CA . ASP B 1 63 ? -7.592 38.145 8.756 1 96.85 63 ASP B CA 1
ATOM 2882 C C . ASP B 1 63 ? -7.365 36.639 8.869 1 96.85 63 ASP B C 1
ATOM 2884 O O . ASP B 1 63 ? -8.175 35.927 9.466 1 96.85 63 ASP B O 1
ATOM 2888 N N . ILE B 1 64 ? -6.307 36.187 8.265 1 97.35 64 ILE B N 1
ATOM 2889 C CA . ILE B 1 64 ? -5.898 34.787 8.299 1 97.35 64 ILE B CA 1
ATOM 2890 C C . ILE B 1 64 ? -4.426 34.689 8.692 1 97.35 64 ILE B C 1
ATOM 2892 O O . ILE B 1 64 ? -3.576 35.372 8.116 1 97.35 64 ILE B O 1
ATOM 2896 N N . VAL B 1 65 ? -4.135 33.907 9.711 1 98.18 65 VAL B N 1
ATOM 2897 C CA . VAL B 1 65 ? -2.77 33.702 10.184 1 98.18 65 VAL B CA 1
ATOM 2898 C C . VAL B 1 65 ? -2.362 32.246 9.974 1 98.18 65 VAL B C 1
ATOM 2900 O O . VAL B 1 65 ? -2.952 31.338 10.565 1 98.18 65 VAL B O 1
ATOM 2903 N N . LEU B 1 66 ? -1.354 32.043 9.178 1 97.98 66 LEU B N 1
ATOM 2904 C CA . LEU B 1 66 ? -0.848 30.711 8.862 1 97.98 66 LEU B CA 1
ATOM 2905 C C . LEU B 1 66 ? 0.416 30.407 9.66 1 97.98 66 LEU B C 1
ATOM 2907 O O . LEU B 1 66 ? 1.34 31.221 9.701 1 97.98 66 LEU B O 1
ATOM 2911 N N . LEU B 1 67 ? 0.445 29.312 10.295 1 98.29 67 LEU B N 1
ATOM 2912 C CA . LEU B 1 67 ? 1.601 28.889 11.079 1 98.29 67 LEU B CA 1
ATOM 2913 C C . LEU B 1 67 ? 2.316 27.722 10.408 1 98.29 67 LEU B C 1
ATOM 2915 O O . LEU B 1 67 ? 1.781 26.612 10.349 1 98.29 67 LEU B O 1
ATOM 2919 N N . SER B 1 68 ? 3.443 27.934 9.852 1 96.85 68 SER B N 1
ATOM 2920 C CA . SER B 1 68 ? 4.296 26.927 9.23 1 96.85 68 SER B CA 1
ATOM 2921 C C . SER B 1 68 ? 5.668 26.879 9.893 1 96.85 68 SER B C 1
ATOM 2923 O O . SER B 1 68 ? 6.66 27.324 9.311 1 96.85 68 SER B O 1
ATOM 2925 N N . VAL B 1 69 ? 5.769 26.326 11.058 1 97 69 VAL B N 1
ATOM 2926 C CA . VAL B 1 69 ? 7.017 26.234 11.808 1 97 69 VAL B CA 1
ATOM 2927 C C . VAL B 1 69 ? 7.469 24.778 11.884 1 97 69 VAL B C 1
ATOM 2929 O O . VAL B 1 69 ? 6.679 23.862 11.641 1 97 69 VAL B O 1
ATOM 2932 N N . PRO B 1 70 ? 8.71 24.548 12.14 1 95.27 70 PRO B N 1
ATOM 2933 C CA . PRO B 1 70 ? 9.219 23.174 12.131 1 95.27 70 PRO B CA 1
ATOM 2934 C C . PRO B 1 70 ? 8.661 22.331 13.275 1 95.27 70 PRO B C 1
ATOM 2936 O O . PRO B 1 70 ? 8.37 22.859 14.352 1 95.27 70 PRO B O 1
ATOM 2939 N N . THR B 1 71 ? 8.474 21.11 13.032 1 96.62 71 THR B N 1
ATOM 2940 C CA . THR B 1 71 ? 8.154 20.082 14.016 1 96.62 71 THR B CA 1
ATOM 2941 C C . THR B 1 71 ? 9.119 18.906 13.903 1 96.62 71 THR B C 1
ATOM 2943 O O . THR B 1 71 ? 8.713 17.794 13.556 1 96.62 71 THR B O 1
ATOM 2946 N N . PRO B 1 72 ? 10.381 19.15 14.212 1 96.23 72 PRO B N 1
ATOM 2947 C CA . PRO B 1 72 ? 11.395 18.104 14.06 1 96.23 72 PRO B CA 1
ATOM 2948 C C . PRO B 1 72 ? 11.146 16.903 14.969 1 96.23 72 PRO B C 1
ATOM 2950 O O . PRO B 1 72 ? 10.336 16.984 15.896 1 96.23 72 PRO B O 1
ATOM 2953 N N . LEU B 1 73 ? 11.814 15.836 14.682 1 96.22 73 LEU B N 1
ATOM 2954 C CA . LEU B 1 73 ? 11.701 14.617 15.476 1 96.22 73 LEU B CA 1
ATOM 2955 C C . LEU B 1 73 ? 12.605 14.681 16.703 1 96.22 73 LEU B C 1
ATOM 2957 O O . LEU B 1 73 ? 13.776 15.053 16.597 1 96.22 73 LEU B O 1
ATOM 2961 N N . ILE B 1 74 ? 12.033 14.396 17.818 1 97.02 74 ILE B N 1
ATOM 2962 C CA . ILE B 1 74 ? 12.846 14.149 19.003 1 97.02 74 ILE B CA 1
ATOM 2963 C C . ILE B 1 74 ? 13.351 12.708 18.992 1 97.02 74 ILE B C 1
ATOM 2965 O O . ILE B 1 74 ? 12.568 11.768 19.15 1 97.02 74 ILE B O 1
ATOM 2969 N N . LYS B 1 75 ? 14.586 12.499 18.869 1 93.18 75 LYS B N 1
ATOM 2970 C CA . LYS B 1 75 ? 15.183 11.183 18.658 1 93.18 75 LYS B CA 1
ATOM 2971 C C . LYS B 1 75 ? 14.867 10.244 19.818 1 93.18 75 LYS B C 1
ATOM 2973 O O . LYS B 1 75 ? 14.561 9.068 19.606 1 93.18 75 LYS B O 1
ATOM 2978 N N . GLU B 1 76 ? 14.885 10.762 21.034 1 94.42 76 GLU B N 1
ATOM 2979 C CA . GLU B 1 76 ? 14.733 9.947 22.236 1 94.42 76 GLU B CA 1
ATOM 2980 C C . GLU B 1 76 ? 13.319 9.384 22.345 1 94.42 76 GLU B C 1
ATOM 2982 O O . GLU B 1 76 ? 13.133 8.231 22.741 1 94.42 76 GLU B O 1
ATOM 2987 N N . THR B 1 77 ? 12.364 10.143 21.938 1 94.85 77 THR B N 1
ATOM 2988 C CA . THR B 1 77 ? 10.98 9.731 22.144 1 94.85 77 THR B CA 1
ATOM 2989 C C . THR B 1 77 ? 10.343 9.295 20.828 1 94.85 77 THR B C 1
ATOM 2991 O O . THR B 1 77 ? 9.273 8.684 20.822 1 94.85 77 THR B O 1
ATOM 2994 N N . GLN B 1 78 ? 10.962 9.648 19.72 1 96.08 78 GLN B N 1
ATOM 2995 C CA . GLN B 1 78 ? 10.437 9.362 18.388 1 96.08 78 GLN B CA 1
ATOM 2996 C C . GLN B 1 78 ? 9.106 10.073 18.158 1 96.08 78 GLN B C 1
ATOM 2998 O O . GLN B 1 78 ? 8.218 9.537 17.492 1 96.08 78 GLN B O 1
ATOM 3003 N N . ARG B 1 79 ? 8.982 11.246 18.878 1 97.64 79 ARG B N 1
ATOM 3004 C CA . ARG B 1 79 ? 7.817 12.113 18.737 1 97.64 79 ARG B CA 1
ATOM 3005 C C . ARG B 1 79 ? 8.202 13.45 18.114 1 97.64 79 ARG B C 1
ATOM 3007 O O . ARG B 1 79 ? 9.365 13.855 18.17 1 97.64 79 ARG B O 1
ATOM 3014 N N . LEU B 1 80 ? 7.218 14.101 17.491 1 98.02 80 LEU B N 1
ATOM 3015 C CA . LEU B 1 80 ? 7.46 15.435 16.953 1 98.02 80 LEU B CA 1
ATOM 3016 C C . LEU B 1 80 ? 7.673 16.444 18.077 1 98.02 80 LEU B C 1
ATOM 3018 O O . LEU B 1 80 ? 6.981 16.398 19.097 1 98.02 80 LEU B O 1
ATOM 3022 N N . ASP B 1 81 ? 8.609 17.303 17.914 1 97.52 81 ASP B N 1
ATOM 3023 C CA . ASP B 1 81 ? 8.859 18.405 18.838 1 97.52 81 ASP B CA 1
ATOM 3024 C C . ASP B 1 81 ? 7.911 19.572 18.571 1 97.52 81 ASP B C 1
ATOM 3026 O O . ASP B 1 81 ? 8.043 20.267 17.561 1 97.52 81 ASP B O 1
ATOM 3030 N N . MET B 1 82 ? 7.039 19.867 19.522 1 97.48 82 MET B N 1
ATOM 3031 C CA . MET B 1 82 ? 5.99 20.863 19.328 1 97.48 82 MET B CA 1
ATOM 3032 C C . MET B 1 82 ? 6.43 22.226 19.851 1 97.48 82 MET B C 1
ATOM 3034 O O . MET B 1 82 ? 5.679 23.2 19.767 1 97.48 82 MET B O 1
ATOM 3038 N N . LYS B 1 83 ? 7.622 22.359 20.333 1 97.73 83 LYS B N 1
ATOM 3039 C CA . LYS B 1 83 ? 8.073 23.586 20.985 1 97.73 83 LYS B CA 1
ATOM 3040 C C . LYS B 1 83 ? 7.949 24.784 20.048 1 97.73 83 LYS B C 1
ATOM 3042 O O . LYS B 1 83 ? 7.61 25.886 20.484 1 97.73 83 LYS B O 1
ATOM 3047 N N . TYR B 1 84 ? 8.196 24.601 18.783 1 97.57 84 TYR B N 1
ATOM 3048 C CA . TYR B 1 84 ? 8.15 25.713 17.841 1 97.57 84 TYR B CA 1
ATOM 3049 C C . TYR B 1 84 ? 6.712 26.138 17.568 1 97.57 84 TYR B C 1
ATOM 3051 O O . TYR B 1 84 ? 6.441 27.318 17.333 1 97.57 84 TYR B O 1
ATOM 3059 N N . VAL B 1 85 ? 5.798 25.189 17.603 1 98.4 85 VAL B N 1
ATOM 3060 C CA . VAL B 1 85 ? 4.38 25.501 17.46 1 98.4 85 VAL B CA 1
ATOM 3061 C C . VAL B 1 85 ? 3.917 26.35 18.642 1 98.4 85 VAL B C 1
ATOM 3063 O O . VAL B 1 85 ? 3.26 27.378 18.457 1 98.4 85 VAL B O 1
ATOM 3066 N N . TRP B 1 86 ? 4.331 25.981 19.832 1 98.4 86 TRP B N 1
ATOM 3067 C CA . TRP B 1 86 ? 3.954 26.705 21.041 1 98.4 86 TRP B CA 1
ATOM 3068 C C . TRP B 1 86 ? 4.59 28.091 21.066 1 98.4 86 TRP B C 1
ATOM 3070 O O . TRP B 1 86 ? 3.993 29.045 21.57 1 98.4 86 TRP B O 1
ATOM 3080 N N . SER B 1 87 ? 5.715 28.227 20.514 1 98.16 87 SER B N 1
ATOM 3081 C CA . SER B 1 87 ? 6.464 29.479 20.553 1 98.16 87 SER B CA 1
ATOM 3082 C C . SER B 1 87 ? 5.789 30.554 19.709 1 98.16 87 SER B C 1
ATOM 3084 O O . SER B 1 87 ? 6.135 31.734 19.804 1 98.16 87 SER B O 1
ATOM 3086 N N . THR B 1 88 ? 4.833 30.215 18.929 1 98.43 88 THR B N 1
ATOM 3087 C CA . THR B 1 88 ? 4.152 31.176 18.068 1 98.43 88 THR B CA 1
ATOM 3088 C C . THR B 1 88 ? 3.114 31.968 18.858 1 98.43 88 THR B C 1
ATOM 3090 O O . THR B 1 88 ? 2.624 32.999 18.391 1 98.43 88 THR B O 1
ATOM 3093 N N . ILE B 1 89 ? 2.693 31.525 20.02 1 98.57 89 ILE B N 1
ATOM 3094 C CA . ILE B 1 89 ? 1.517 31.977 20.756 1 98.57 89 ILE B CA 1
ATOM 3095 C C . ILE B 1 89 ? 1.656 33.46 21.091 1 98.57 89 ILE B C 1
ATOM 3097 O O . ILE B 1 89 ? 0.723 34.239 20.884 1 98.57 89 ILE B O 1
ATOM 3101 N N . PRO B 1 90 ? 2.845 33.989 21.535 1 98.13 90 PRO B N 1
ATOM 3102 C CA . PRO B 1 90 ? 2.925 35.416 21.853 1 98.13 90 PRO B CA 1
ATOM 3103 C C . PRO B 1 90 ? 2.62 36.307 20.65 1 98.13 90 PRO B C 1
ATOM 3105 O O . PRO B 1 90 ? 1.885 37.289 20.775 1 98.13 90 PRO B O 1
ATOM 3108 N N . LEU B 1 91 ? 3.175 35.972 19.513 1 98.51 91 LEU B N 1
ATOM 3109 C CA . LEU B 1 91 ? 2.917 36.763 18.315 1 98.51 91 LEU B CA 1
ATOM 3110 C C . LEU B 1 91 ? 1.45 36.67 17.908 1 98.51 91 LEU B C 1
ATOM 3112 O O . LEU B 1 91 ? 0.843 37.672 17.524 1 98.51 91 LEU B O 1
ATOM 3116 N N . VAL B 1 92 ? 0.867 35.501 17.974 1 98.54 92 VAL B N 1
ATOM 3117 C CA . VAL B 1 92 ? -0.52 35.269 17.588 1 98.54 92 VAL B CA 1
ATOM 3118 C C . VAL B 1 92 ? -1.449 36.096 18.473 1 98.54 92 VAL B C 1
ATOM 3120 O O . VAL B 1 92 ? -2.382 36.735 17.979 1 98.54 92 VAL B O 1
ATOM 3123 N N . VAL B 1 93 ? -1.199 36.086 19.78 1 98.3 93 VAL B N 1
ATOM 3124 C CA . VAL B 1 93 ? -2.007 36.858 20.718 1 98.3 93 VAL B CA 1
ATOM 3125 C C . VAL B 1 93 ? -1.925 38.343 20.372 1 98.3 93 VAL B C 1
ATOM 3127 O O . VAL B 1 93 ? -2.942 39.041 20.359 1 98.3 93 VAL B O 1
ATOM 3130 N N . LYS B 1 94 ? -0.712 38.787 20.085 1 98.01 94 LYS B N 1
ATOM 3131 C CA . LYS B 1 94 ? -0.525 40.179 19.686 1 98.01 94 LYS B CA 1
ATOM 3132 C C . LYS B 1 94 ? -1.353 40.511 18.447 1 98.01 94 LYS B C 1
ATOM 3134 O O . LYS B 1 94 ? -2.016 41.549 18.398 1 98.01 94 LYS B O 1
ATOM 3139 N N . LEU B 1 95 ? -1.342 39.666 17.447 1 97.9 95 LEU B N 1
ATOM 3140 C CA . LEU B 1 95 ? -2.078 39.878 16.205 1 97.9 95 LEU B CA 1
ATOM 3141 C C . LEU B 1 95 ? -3.58 39.91 16.461 1 97.9 95 LEU B C 1
ATOM 3143 O O . LEU B 1 95 ? -4.303 40.697 15.845 1 97.9 95 LEU B O 1
ATOM 3147 N N . ILE B 1 96 ? -4.077 38.983 17.338 1 97.9 96 ILE B N 1
ATOM 3148 C CA . ILE B 1 96 ? -5.491 38.954 17.698 1 97.9 96 ILE B CA 1
ATOM 3149 C C . ILE B 1 96 ? -5.882 40.276 18.356 1 97.9 96 ILE B C 1
ATOM 3151 O O . ILE B 1 96 ? -6.897 40.878 17.998 1 97.9 96 ILE B O 1
ATOM 3155 N N . GLU B 1 97 ? -4.991 40.762 19.247 1 96.67 97 GLU B N 1
ATOM 3156 C CA . GLU B 1 97 ? -5.272 41.986 19.991 1 96.67 97 GLU B CA 1
ATOM 3157 C C . GLU B 1 97 ? -5.302 43.2 19.066 1 96.67 97 GLU B C 1
ATOM 3159 O O . GLU B 1 97 ? -6.051 44.149 19.304 1 96.67 97 GLU B O 1
ATOM 3164 N N . GLN B 1 98 ? -4.557 43.119 18.009 1 95.33 98 GLN B N 1
ATOM 3165 C CA . GLN B 1 98 ? -4.46 44.228 17.065 1 95.33 98 GLN B CA 1
ATOM 3166 C C . GLN B 1 98 ? -5.582 44.172 16.032 1 95.33 98 GLN B C 1
ATOM 3168 O O . GLN B 1 98 ? -5.82 45.145 15.314 1 95.33 98 GLN B O 1
ATOM 3173 N N . SER B 1 99 ? -6.254 43.071 15.978 1 91.97 99 SER B N 1
ATOM 3174 C CA . SER B 1 99 ? -7.251 42.876 14.93 1 91.97 99 SER B CA 1
ATOM 3175 C C . SER B 1 99 ? -8.409 43.858 15.079 1 91.97 99 SER B C 1
ATOM 3177 O O . SER B 1 99 ? -8.917 44.064 16.183 1 91.97 99 SER B O 1
ATOM 3179 N N . SER B 1 100 ? -8.846 44.54 14.053 1 87.95 100 SER B N 1
ATOM 3180 C CA . SER B 1 100 ? -9.948 45.497 14.069 1 87.95 100 SER B CA 1
ATOM 3181 C C . SER B 1 100 ? -10.993 45.154 13.012 1 87.95 100 SER B C 1
ATOM 3183 O O . SER B 1 100 ? -12.061 45.768 12.966 1 87.95 100 SER B O 1
ATOM 3185 N N . GLY B 1 101 ? -10.876 44.168 12.217 1 85.11 101 GLY B N 1
ATOM 3186 C CA . GLY B 1 101 ? -11.785 43.758 11.158 1 85.11 101 GLY B CA 1
ATOM 3187 C C . GLY B 1 101 ? -12.454 42.424 11.429 1 85.11 101 GLY B C 1
ATOM 3188 O O . GLY B 1 101 ? -13.049 42.226 12.49 1 85.11 101 GLY B O 1
ATOM 3189 N N . LEU B 1 102 ? -12.35 41.608 10.532 1 90.2 102 LEU B N 1
ATOM 3190 C CA . LEU B 1 102 ? -12.892 40.258 10.639 1 90.2 102 LEU B CA 1
ATOM 3191 C C . LEU B 1 102 ? -12.228 39.494 11.78 1 90.2 102 LEU B C 1
ATOM 3193 O O . LEU B 1 102 ? -11.07 39.755 12.116 1 90.2 102 LEU B O 1
ATOM 3197 N N . THR B 1 103 ? -13.026 38.661 12.428 1 95.72 103 THR B N 1
ATOM 3198 C CA . THR B 1 103 ? -12.433 37.759 13.409 1 95.72 103 THR B CA 1
ATOM 3199 C C . THR B 1 103 ? -11.309 36.939 12.781 1 95.72 103 THR B C 1
ATOM 3201 O O . THR B 1 103 ? -11.519 36.257 11.776 1 95.72 103 THR B O 1
ATOM 3204 N N . PRO B 1 104 ? -10.128 36.994 13.303 1 97.73 104 PRO B N 1
ATOM 3205 C CA . PRO B 1 104 ? -9.011 36.277 12.684 1 97.73 104 PRO B CA 1
ATOM 3206 C C . PRO B 1 104 ? -9.185 34.761 12.728 1 97.73 104 PRO B C 1
ATOM 3208 O O . PRO B 1 104 ? -9.719 34.225 13.702 1 97.73 104 PRO B O 1
ATOM 3211 N N . ILE B 1 105 ? -8.78 34.141 11.659 1 98.26 105 ILE B N 1
ATOM 3212 C CA . ILE B 1 105 ? -8.674 32.688 11.603 1 98.26 105 ILE B CA 1
ATOM 3213 C C . ILE B 1 105 ? -7.211 32.271 11.727 1 98.26 105 ILE B C 1
ATOM 3215 O O . ILE B 1 105 ? -6.374 32.671 10.914 1 98.26 105 ILE B O 1
ATOM 3219 N N . LEU B 1 106 ? -6.911 31.539 12.761 1 98.55 106 LEU B N 1
ATOM 3220 C CA . LEU B 1 106 ? -5.57 31.013 12.994 1 98.55 106 LEU B CA 1
ATOM 3221 C C . LEU B 1 106 ? -5.443 29.59 12.46 1 98.55 106 LEU B C 1
ATOM 3223 O O . LEU B 1 106 ? -6.186 28.698 12.876 1 98.55 106 LEU B O 1
ATOM 3227 N N . VAL B 1 107 ? -4.5 29.357 11.541 1 98.46 107 VAL B N 1
ATOM 3228 C CA . VAL B 1 107 ? -4.407 28.087 10.83 1 98.46 107 VAL B CA 1
ATOM 3229 C C . VAL B 1 107 ? -3.054 27.435 11.11 1 98.46 107 VAL B C 1
ATOM 3231 O O . VAL B 1 107 ? -2.011 27.962 10.716 1 98.46 107 VAL B O 1
ATOM 3234 N N . ILE B 1 108 ? -3.058 26.335 11.756 1 98.5 108 ILE B N 1
ATOM 3235 C CA . ILE B 1 108 ? -1.83 25.557 11.887 1 98.5 108 ILE B CA 1
ATOM 3236 C C . ILE B 1 108 ? -1.623 24.705 10.638 1 98.5 108 ILE B C 1
ATOM 3238 O O . ILE B 1 108 ? -2.507 23.939 10.247 1 98.5 108 ILE B O 1
ATOM 3242 N N . ARG B 1 109 ? -0.483 24.862 10.031 1 96.59 109 ARG B N 1
ATOM 3243 C CA . ARG B 1 109 ? -0.136 24.106 8.832 1 96.59 109 ARG B CA 1
ATOM 3244 C C . ARG B 1 109 ? 0.942 23.07 9.13 1 96.59 109 ARG B C 1
ATOM 3246 O O . ARG B 1 109 ? 1.073 22.078 8.41 1 96.59 109 ARG B O 1
ATOM 3253 N N . SER B 1 110 ? 1.714 23.331 10.13 1 96.58 110 SER B N 1
ATOM 3254 C CA . SER B 1 110 ? 2.737 22.38 10.552 1 96.58 110 SER B CA 1
ATOM 3255 C C . SER B 1 110 ? 2.131 21.015 10.859 1 96.58 110 SER B C 1
ATOM 3257 O O . SER B 1 110 ? 1.014 20.927 11.373 1 96.58 110 SER B O 1
ATOM 3259 N N . THR B 1 111 ? 2.855 19.974 10.466 1 96.05 111 THR B N 1
ATOM 3260 C CA . THR B 1 111 ? 2.395 18.634 10.814 1 96.05 111 THR B CA 1
ATOM 3261 C C . THR B 1 111 ? 2.387 18.441 12.328 1 96.05 111 THR B C 1
ATOM 3263 O O . THR B 1 111 ? 3.406 18.643 12.99 1 96.05 111 THR B O 1
ATOM 3266 N N . VAL B 1 112 ? 1.264 18.051 12.875 1 97.81 112 VAL B N 1
ATOM 3267 C CA . VAL B 1 112 ? 1.114 17.867 14.315 1 97.81 112 VAL B CA 1
ATOM 3268 C C . VAL B 1 112 ? 0.261 16.631 14.592 1 97.81 112 VAL B C 1
ATOM 3270 O O . VAL B 1 112 ? -0.513 16.198 13.735 1 97.81 112 VAL B O 1
ATOM 3273 N N . PRO B 1 113 ? 0.431 16.003 15.759 1 97.37 113 PRO B N 1
ATOM 3274 C CA . PRO B 1 113 ? -0.464 14.901 16.119 1 97.37 113 PRO B CA 1
ATOM 3275 C C . PRO B 1 113 ? -1.896 15.363 16.376 1 97.37 113 PRO B C 1
ATOM 3277 O O . PRO B 1 113 ? -2.123 16.533 16.695 1 97.37 113 PRO B O 1
ATOM 3280 N N . PRO B 1 114 ? -2.842 14.439 16.264 1 97.3 114 PRO B N 1
ATOM 3281 C CA . PRO B 1 114 ? -4.241 14.793 16.516 1 97.3 114 PRO B CA 1
ATOM 3282 C C . PRO B 1 114 ? -4.452 15.422 17.892 1 97.3 114 PRO B C 1
ATOM 3284 O O . PRO B 1 114 ? -3.887 14.952 18.883 1 97.3 114 PRO B O 1
ATOM 3287 N N . GLY B 1 115 ? -5.224 16.515 17.932 1 96.77 115 GLY B N 1
ATOM 3288 C CA . GLY B 1 115 ? -5.545 17.186 19.181 1 96.77 115 GLY B CA 1
ATOM 3289 C C . GLY B 1 115 ? -4.675 18.4 19.447 1 96.77 115 GLY B C 1
ATOM 3290 O O . GLY B 1 115 ? -4.973 19.202 20.334 1 96.77 115 GLY B O 1
ATOM 3291 N N . THR B 1 116 ? -3.646 18.582 18.714 1 97.82 116 THR B N 1
ATOM 3292 C CA . THR B 1 116 ? -2.683 19.648 18.965 1 97.82 116 THR B CA 1
ATOM 3293 C C . THR B 1 116 ? -3.306 21.015 18.693 1 97.82 116 THR B C 1
ATOM 3295 O O . THR B 1 116 ? -3.132 21.949 19.478 1 97.82 116 THR B O 1
ATOM 3298 N N . THR B 1 117 ? -4.014 21.116 17.623 1 98.21 117 THR B N 1
ATOM 3299 C CA . THR B 1 117 ? -4.614 22.397 17.267 1 98.21 117 THR B CA 1
ATOM 3300 C C . THR B 1 117 ? -5.554 22.88 18.368 1 98.21 117 THR B C 1
ATOM 3302 O O . THR B 1 117 ? -5.523 24.052 18.748 1 98.21 117 THR B O 1
ATOM 3305 N N . LEU B 1 118 ? -6.335 22.009 18.893 1 97.64 118 LEU B N 1
ATOM 3306 C CA . LEU B 1 118 ? -7.293 22.383 19.928 1 97.64 118 LEU B CA 1
ATOM 3307 C C . LEU B 1 118 ? -6.578 22.72 21.232 1 97.64 118 LEU B C 1
ATOM 3309 O O . LEU B 1 118 ? -6.998 23.623 21.959 1 97.64 118 LEU B O 1
ATOM 3313 N N . LYS B 1 119 ? -5.542 21.972 21.554 1 98.22 119 LYS B N 1
ATOM 3314 C CA . LYS B 1 119 ? -4.745 22.302 22.732 1 98.22 119 LYS B CA 1
ATOM 3315 C C . LYS B 1 119 ? -4.079 23.667 22.581 1 98.22 119 LYS B C 1
ATOM 3317 O O . LYS B 1 119 ? -4.027 24.446 23.535 1 98.22 119 LYS B O 1
ATOM 3322 N N . TRP B 1 120 ? -3.541 23.87 21.426 1 98.68 120 TRP B N 1
ATOM 3323 C CA . TRP B 1 120 ? -2.922 25.152 21.104 1 98.68 120 TRP B CA 1
ATOM 3324 C C . TRP B 1 120 ? -3.933 26.288 21.215 1 98.68 120 TRP B C 1
ATOM 3326 O O . TRP B 1 120 ? -3.637 27.337 21.793 1 98.68 120 TRP B O 1
ATOM 3336 N N . GLU B 1 121 ? -5.115 26.102 20.698 1 98.53 121 GLU B N 1
ATOM 3337 C CA . GLU B 1 121 ? -6.2 27.072 20.806 1 98.53 121 GLU B CA 1
ATOM 3338 C C . GLU B 1 121 ? -6.492 27.414 22.264 1 98.53 121 GLU B C 1
ATOM 3340 O O . GLU B 1 121 ? -6.706 28.58 22.603 1 98.53 121 GLU B O 1
ATOM 3345 N N . ALA B 1 122 ? -6.574 26.385 23.09 1 98.58 122 ALA B N 1
ATOM 3346 C CA . ALA B 1 122 ? -6.875 26.584 24.506 1 98.58 122 ALA B CA 1
ATOM 3347 C C . ALA B 1 122 ? -5.832 27.481 25.167 1 98.58 122 ALA B C 1
ATOM 3349 O O . ALA B 1 122 ? -6.169 28.323 26.003 1 98.58 122 ALA B O 1
ATOM 3350 N N . GLU B 1 123 ? -4.616 27.287 24.815 1 98.63 123 GLU B N 1
ATOM 3351 C CA . GLU B 1 123 ? -3.543 28.111 25.364 1 98.63 123 GLU B CA 1
ATOM 3352 C C . GLU B 1 123 ? -3.681 29.565 24.92 1 98.63 123 GLU B C 1
ATOM 3354 O O . GLU B 1 123 ? -3.403 30.484 25.692 1 98.63 123 GLU B O 1
ATOM 3359 N N . VAL B 1 124 ? -4.044 29.785 23.654 1 98.7 124 VAL B N 1
ATOM 3360 C CA . VAL B 1 124 ? -4.255 31.133 23.138 1 98.7 124 VAL B CA 1
ATOM 3361 C C . VAL B 1 124 ? -5.438 31.782 23.852 1 98.7 124 VAL B C 1
ATOM 3363 O O . VAL B 1 124 ? -5.365 32.943 24.259 1 98.7 124 VAL B O 1
ATOM 3366 N N . ARG B 1 125 ? -6.518 31.038 24.007 1 98.43 125 ARG B N 1
ATOM 3367 C CA . ARG B 1 125 ? -7.732 31.547 24.638 1 98.43 125 ARG B CA 1
ATOM 3368 C C . ARG B 1 125 ? -7.464 31.971 26.078 1 98.43 125 ARG B C 1
ATOM 3370 O O . ARG B 1 125 ? -8.117 32.88 26.595 1 98.43 125 ARG B O 1
ATOM 3377 N N . ALA B 1 126 ? -6.494 31.381 26.684 1 98.44 126 ALA B N 1
ATOM 3378 C CA . ALA B 1 126 ? -6.137 31.713 28.061 1 98.44 126 ALA B CA 1
ATOM 3379 C C . ALA B 1 126 ? -5.441 33.069 28.135 1 98.44 126 ALA B C 1
ATOM 3381 O O . ALA B 1 126 ? -5.318 33.653 29.214 1 98.44 126 ALA B O 1
ATOM 3382 N N . LYS B 1 127 ? -5.087 33.614 27.015 1 98.35 127 LYS B N 1
ATOM 3383 C CA . LYS B 1 127 ? -4.237 34.802 27.026 1 98.35 127 LYS B CA 1
ATOM 3384 C C . LYS B 1 127 ? -4.963 36.003 26.426 1 98.35 127 LYS B C 1
ATOM 3386 O O . LYS B 1 127 ? -4.437 37.118 26.43 1 98.35 127 LYS B O 1
ATOM 3391 N N . THR B 1 128 ? -6.12 35.768 25.838 1 97.81 128 THR B N 1
ATOM 3392 C CA . THR B 1 128 ? -6.879 36.867 25.253 1 97.81 128 THR B CA 1
ATOM 3393 C C . THR B 1 128 ? -8.378 36.592 25.331 1 97.81 128 THR B C 1
ATOM 3395 O O . THR B 1 128 ? -8.807 35.438 25.255 1 97.81 128 THR B O 1
ATOM 3398 N N . ASP B 1 129 ? -9.189 37.631 25.405 1 96.59 129 ASP B N 1
ATOM 3399 C CA . ASP B 1 129 ? -10.645 37.522 25.421 1 96.59 129 ASP B CA 1
ATOM 3400 C C . ASP B 1 129 ? -11.238 37.876 24.059 1 96.59 129 ASP B C 1
ATOM 3402 O O . ASP B 1 129 ? -12.44 37.717 23.839 1 96.59 129 ASP B O 1
ATOM 3406 N N . LYS B 1 130 ? -10.397 38.295 23.191 1 97.21 130 LYS B N 1
ATOM 3407 C CA . LYS B 1 130 ? -10.876 38.639 21.855 1 97.21 130 LYS B CA 1
ATOM 3408 C C . LYS B 1 130 ? -11.224 37.387 21.056 1 97.21 130 LYS B C 1
ATOM 3410 O O . LYS B 1 130 ? -10.548 36.362 21.173 1 97.21 130 LYS B O 1
ATOM 3415 N N . PRO B 1 131 ? -12.217 37.52 20.267 1 96.93 131 PRO B N 1
ATOM 3416 C CA . PRO B 1 131 ? -12.635 36.338 19.509 1 96.93 131 PRO B CA 1
ATOM 3417 C C . PRO B 1 131 ? -11.653 35.971 18.399 1 96.93 131 PRO B C 1
ATOM 3419 O O . PRO B 1 131 ? -11.048 36.855 17.788 1 96.93 131 PRO B O 1
ATOM 3422 N N . PHE B 1 132 ? -11.523 34.7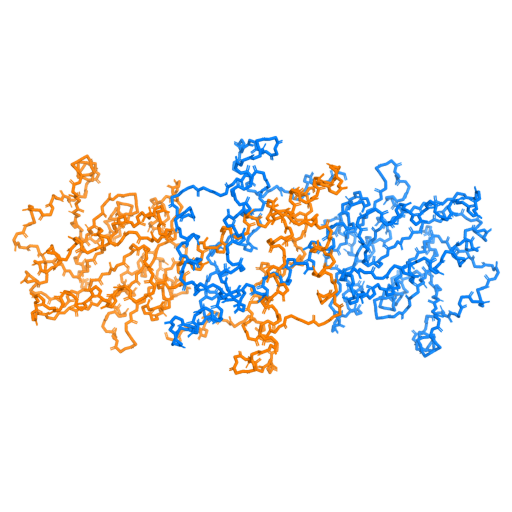7 18.159 1 97.93 132 PHE B N 1
ATOM 3423 C CA . PHE B 1 132 ? -10.785 34.209 17.033 1 97.93 132 PHE B CA 1
ATOM 3424 C C . PHE B 1 132 ? -11.282 32.807 16.704 1 97.93 132 PHE B C 1
ATOM 3426 O O . PHE B 1 132 ? -12.05 32.219 17.469 1 97.93 132 PHE B O 1
ATOM 3433 N N . GLN B 1 133 ? -10.91 32.313 15.521 1 97.75 133 GLN B N 1
ATOM 3434 C CA . GLN B 1 133 ? -11.221 30.962 15.066 1 97.75 133 GLN B CA 1
ATOM 3435 C C . GLN B 1 133 ? -9.949 30.185 14.739 1 97.75 133 GLN B C 1
ATOM 3437 O O . GLN B 1 133 ? -8.881 30.776 14.569 1 97.75 133 GLN B O 1
ATOM 3442 N N . VAL B 1 134 ? -10.104 28.853 14.745 1 98.35 134 VAL B N 1
ATOM 3443 C CA . VAL B 1 134 ? -8.925 28.049 14.44 1 98.35 134 VAL B CA 1
ATOM 3444 C C . VAL B 1 134 ? -9.256 27.044 13.339 1 98.35 134 VAL B C 1
ATOM 3446 O O . VAL B 1 134 ? -10.415 26.655 13.173 1 98.35 134 VAL B O 1
ATOM 3449 N N . ALA B 1 135 ? -8.261 26.663 12.606 1 98.43 135 ALA B N 1
ATOM 3450 C CA . ALA B 1 135 ? -8.32 25.625 11.58 1 98.43 135 ALA B CA 1
ATOM 3451 C C . ALA B 1 135 ? -6.976 24.918 11.437 1 98.43 135 ALA B C 1
ATOM 3453 O O . ALA B 1 135 ? -5.972 25.358 12.003 1 98.43 135 ALA B O 1
ATOM 3454 N N . PHE B 1 136 ? -7.01 23.786 10.885 1 98.36 136 PHE B N 1
ATOM 3455 C CA . PHE B 1 136 ? -5.808 23.042 10.53 1 98.36 136 PHE B CA 1
ATOM 3456 C C . PHE B 1 136 ? -5.748 22.796 9.027 1 98.36 136 PHE B C 1
ATOM 3458 O O . PHE B 1 136 ? -6.738 22.382 8.42 1 98.36 136 PHE B O 1
ATOM 3465 N N . GLN B 1 137 ? -4.595 23.075 8.427 1 96.63 137 GLN B N 1
ATOM 3466 C CA . GLN B 1 137 ? -4.447 22.891 6.987 1 96.63 137 GLN B CA 1
ATOM 3467 C C . GLN B 1 137 ? -3.115 22.226 6.652 1 96.63 137 GLN B C 1
ATOM 3469 O O . GLN B 1 137 ? -2.113 22.909 6.429 1 96.63 137 GLN B O 1
ATOM 3474 N N . PRO B 1 138 ? -3.173 20.929 6.489 1 93.26 138 PRO B N 1
ATOM 3475 C CA . PRO B 1 138 ? -1.937 20.262 6.073 1 93.26 138 PRO B CA 1
ATOM 3476 C C . PRO B 1 138 ? -1.526 20.619 4.646 1 93.26 138 PRO B C 1
ATOM 3478 O O . PRO B 1 138 ? -2.345 21.118 3.87 1 93.26 138 PRO B O 1
ATOM 3481 N N . GLU B 1 139 ? -0.298 20.433 4.356 1 84.73 139 GLU B N 1
ATOM 3482 C CA . GLU B 1 139 ? 0.228 20.692 3.019 1 84.73 139 GLU B CA 1
ATOM 3483 C C . GLU B 1 139 ? 0.795 19.42 2.394 1 84.73 139 GLU B C 1
ATOM 3485 O O . GLU B 1 139 ? 1.219 18.507 3.106 1 84.73 139 GLU B O 1
ATOM 3490 N N . PHE B 1 140 ? 0.698 19.366 1.058 1 79.26 140 PHE B N 1
ATOM 3491 C CA . PHE B 1 140 ? 1.221 18.237 0.297 1 79.26 140 PHE B CA 1
ATOM 3492 C C . PHE B 1 140 ? 2.226 18.708 -0.747 1 79.26 140 PHE B C 1
ATOM 3494 O O . PHE B 1 140 ? 1.94 18.684 -1.946 1 79.26 140 PHE B O 1
ATOM 3501 N N . LEU B 1 141 ? 3.275 19.255 -0.245 1 72.88 141 LEU B N 1
ATOM 3502 C CA . LEU B 1 141 ? 4.257 19.779 -1.188 1 72.88 141 LEU B CA 1
ATOM 3503 C C . LEU B 1 141 ? 5.43 18.817 -1.342 1 72.88 141 LEU B C 1
ATOM 3505 O O . LEU B 1 141 ? 5.807 18.134 -0.387 1 72.88 141 LEU B O 1
ATOM 3509 N N . ARG B 1 142 ? 5.921 18.782 -2.568 1 67.4 142 ARG B N 1
ATOM 3510 C CA . ARG B 1 142 ? 7.201 18.133 -2.83 1 67.4 142 ARG B CA 1
ATOM 3511 C C . ARG B 1 142 ? 8.356 19.118 -2.678 1 67.4 142 ARG B C 1
ATOM 3513 O O . ARG B 1 142 ? 8.281 20.25 -3.162 1 67.4 142 ARG B O 1
ATOM 3520 N N . ALA B 1 143 ? 9.355 18.75 -1.983 1 61.85 143 ALA B N 1
ATOM 3521 C CA . ALA B 1 143 ? 10.451 19.658 -1.657 1 61.85 143 ALA B CA 1
ATOM 3522 C C . ALA B 1 143 ? 11.055 20.265 -2.92 1 61.85 143 ALA B C 1
ATOM 3524 O O . ALA B 1 143 ? 11.335 21.465 -2.967 1 61.85 143 ALA B O 1
ATOM 3525 N N . VAL B 1 144 ? 11.116 19.485 -4.01 1 62.2 144 VAL B N 1
ATOM 3526 C CA . VAL B 1 144 ? 11.781 19.915 -5.235 1 62.2 144 VAL B CA 1
ATOM 3527 C C . VAL B 1 144 ? 10.895 20.908 -5.984 1 62.2 144 VAL B C 1
ATOM 3529 O O . VAL B 1 144 ? 11.393 21.862 -6.587 1 62.2 144 VAL B O 1
ATOM 3532 N N . SER B 1 145 ? 9.613 20.776 -5.909 1 70.92 145 SER B N 1
ATOM 3533 C CA . SER B 1 145 ? 8.683 21.608 -6.664 1 70.92 145 SER B CA 1
ATOM 3534 C C . SER B 1 145 ? 7.746 22.374 -5.736 1 70.92 145 SER B C 1
ATOM 3536 O O . SER B 1 145 ? 6.599 22.652 -6.094 1 70.92 145 SER B O 1
ATOM 3538 N N . CYS B 1 146 ? 8.29 22.775 -4.604 1 77.17 146 CYS B N 1
ATOM 3539 C CA . CYS B 1 146 ? 7.435 23.275 -3.533 1 77.17 146 CYS B CA 1
ATOM 3540 C C . CYS B 1 146 ? 6.716 24.549 -3.959 1 77.17 146 CYS B C 1
ATOM 3542 O O . CYS B 1 146 ? 5.543 24.743 -3.635 1 77.17 146 CYS B O 1
ATOM 3544 N N . GLU B 1 147 ? 7.366 25.461 -4.704 1 84.1 147 GLU B N 1
ATOM 3545 C CA . GLU B 1 147 ? 6.726 26.718 -5.082 1 84.1 147 GLU B CA 1
ATOM 3546 C C . GLU B 1 147 ? 5.619 26.487 -6.107 1 84.1 147 GLU B C 1
ATOM 3548 O O . GLU B 1 147 ? 4.544 27.083 -6.012 1 84.1 147 GLU B O 1
ATOM 3553 N N . GLU B 1 148 ? 5.901 25.641 -7.039 1 84.83 148 GLU B N 1
ATOM 3554 C CA . GLU B 1 148 ? 4.887 25.301 -8.033 1 84.83 148 GLU B CA 1
ATOM 3555 C C . GLU B 1 148 ? 3.704 24.581 -7.392 1 84.83 148 GLU B C 1
ATOM 3557 O O . GLU B 1 148 ? 2.548 24.884 -7.695 1 84.83 148 GLU B O 1
ATOM 3562 N N . ASP B 1 149 ? 4.005 23.7 -6.461 1 83.91 149 ASP B N 1
ATOM 3563 C CA . ASP B 1 149 ? 2.965 22.935 -5.779 1 83.91 149 ASP B CA 1
ATOM 3564 C C . ASP B 1 149 ? 2.091 23.844 -4.917 1 83.91 149 ASP B C 1
ATOM 3566 O O . ASP B 1 149 ? 0.879 23.64 -4.823 1 83.91 149 ASP B O 1
ATOM 3570 N N . ALA B 1 150 ? 2.748 24.829 -4.326 1 88.71 150 ALA B N 1
ATOM 3571 C CA . ALA B 1 150 ? 2.008 25.746 -3.463 1 88.71 150 ALA B CA 1
ATOM 3572 C C . ALA B 1 150 ? 1.098 26.657 -4.282 1 88.71 150 ALA B C 1
ATOM 3574 O O . ALA B 1 150 ? -0.005 26.996 -3.848 1 88.71 150 ALA B O 1
ATOM 3575 N N . ARG B 1 151 ? 1.556 27.023 -5.442 1 90.52 151 ARG B N 1
ATOM 3576 C CA . ARG B 1 151 ? 0.811 27.939 -6.3 1 90.52 151 ARG B CA 1
ATOM 3577 C C . ARG B 1 151 ? -0.406 27.251 -6.909 1 90.52 151 ARG B C 1
ATOM 3579 O O . ARG B 1 151 ? -1.43 27.893 -7.156 1 90.52 151 ARG B O 1
ATOM 3586 N N . ALA B 1 152 ? -0.16 25.97 -7.173 1 89.02 152 ALA B N 1
ATOM 3587 C CA . ALA B 1 152 ? -1.23 25.211 -7.814 1 89.02 152 ALA B CA 1
ATOM 3588 C C . ALA B 1 152 ? -1.33 23.804 -7.232 1 89.02 152 ALA B C 1
ATOM 3590 O O . ALA B 1 152 ? -0.989 22.824 -7.898 1 89.02 152 ALA B O 1
ATOM 3591 N N . PRO B 1 153 ? -1.88 23.81 -6.02 1 87 153 PRO B N 1
ATOM 3592 C CA . PRO B 1 153 ? -1.991 22.489 -5.396 1 87 153 PRO B CA 1
ATOM 3593 C C . PRO B 1 153 ? -2.981 21.577 -6.117 1 87 153 PRO B C 1
ATOM 3595 O O . PRO B 1 153 ? -3.969 22.055 -6.68 1 87 153 PRO B O 1
ATOM 3598 N N . TRP B 1 154 ? -2.66 20.308 -6.127 1 80.35 154 TRP B N 1
ATOM 3599 C CA . TRP B 1 154 ? -3.549 19.354 -6.783 1 80.35 154 TRP B CA 1
ATOM 3600 C C . TRP B 1 154 ? -4.794 19.101 -5.94 1 80.35 154 TRP B C 1
ATOM 3602 O O . TRP B 1 154 ? -5.84 18.716 -6.466 1 80.35 154 TRP B O 1
ATOM 3612 N N . GLN B 1 155 ? -4.605 19.293 -4.655 1 84.49 155 GLN B N 1
ATOM 3613 C CA . GLN B 1 155 ? -5.705 19.158 -3.705 1 84.49 155 GLN B CA 1
ATOM 3614 C C . GLN B 1 155 ? -5.492 20.051 -2.487 1 84.49 155 GLN B C 1
ATOM 3616 O O . GLN B 1 155 ? -4.354 20.322 -2.1 1 84.49 155 GLN B O 1
ATOM 3621 N N . ILE B 1 156 ? -6.609 20.467 -1.885 1 90.53 156 ILE B N 1
ATOM 3622 C CA . ILE B 1 156 ? -6.574 21.256 -0.658 1 90.53 156 ILE B CA 1
ATOM 3623 C C . ILE B 1 156 ? -7.455 20.599 0.403 1 90.53 156 ILE B C 1
ATOM 3625 O O . ILE B 1 156 ? -8.6 20.232 0.128 1 90.53 156 ILE B O 1
ATOM 3629 N N . VAL B 1 157 ? -6.86 20.381 1.508 1 92.91 157 VAL B N 1
ATOM 3630 C CA . VAL B 1 157 ? -7.585 19.85 2.657 1 92.91 157 VAL B CA 1
ATOM 3631 C C . VAL B 1 157 ? -7.429 20.793 3.848 1 92.91 157 VAL B C 1
ATOM 3633 O O . VAL B 1 157 ? -6.345 21.333 4.082 1 92.91 157 VAL B O 1
ATOM 3636 N N . PHE B 1 158 ? -8.523 21.041 4.577 1 95.76 158 PHE B N 1
ATOM 3637 C CA . PHE B 1 158 ? -8.365 21.715 5.859 1 95.76 158 PHE B CA 1
ATOM 3638 C C . PHE B 1 158 ? -9.434 21.26 6.846 1 95.76 158 PHE B C 1
ATOM 3640 O O . PHE B 1 158 ? -10.457 20.701 6.446 1 95.76 158 PHE B O 1
ATOM 3647 N N . GLY B 1 159 ? -9.052 21.362 8.075 1 97.29 159 GLY B N 1
ATOM 3648 C CA . GLY B 1 159 ? -9.956 21.011 9.159 1 97.29 159 GLY B CA 1
ATOM 3649 C C . GLY B 1 159 ? -10.475 22.218 9.918 1 97.29 159 GLY B C 1
ATOM 3650 O O . GLY B 1 159 ? -9.727 23.163 10.177 1 97.29 159 GLY B O 1
ATOM 3651 N N . CYS B 1 160 ? -11.773 22.245 10.241 1 97.21 160 CYS B N 1
ATOM 3652 C CA . CYS B 1 160 ? -12.37 23.239 11.126 1 97.21 160 CYS B CA 1
ATOM 3653 C C . CYS B 1 160 ? -13.512 22.633 11.935 1 97.21 160 CYS B C 1
ATOM 3655 O O . CYS B 1 160 ? -13.88 21.476 11.726 1 97.21 160 CYS B O 1
ATOM 3657 N N . ALA B 1 161 ? -13.972 23.363 12.905 1 94.18 161 ALA B N 1
ATOM 3658 C CA . ALA B 1 161 ? -15.085 22.889 13.723 1 94.18 161 ALA B CA 1
ATOM 3659 C C . ALA B 1 161 ? -16.36 22.764 12.894 1 94.18 161 ALA B C 1
ATOM 3661 O O . ALA B 1 161 ? -16.572 23.528 11.95 1 94.18 161 ALA B O 1
ATOM 3662 N N . LYS B 1 162 ? -17.183 21.756 13.26 1 88.41 162 LYS B N 1
ATOM 3663 C CA . LYS B 1 162 ? -18.402 21.459 12.514 1 88.41 162 LYS B CA 1
ATOM 3664 C C . LYS B 1 162 ? -19.316 22.679 12.445 1 88.41 162 LYS B C 1
ATOM 3666 O O . LYS B 1 162 ? -19.968 22.916 11.426 1 88.41 162 LYS B O 1
ATOM 3671 N N . ASP B 1 163 ? -19.378 23.461 13.432 1 90.52 163 ASP B N 1
ATOM 3672 C CA . ASP B 1 163 ? -20.309 24.584 13.49 1 90.52 163 ASP B CA 1
ATOM 3673 C C . ASP B 1 163 ? -19.606 25.897 13.154 1 90.52 163 ASP B C 1
ATOM 3675 O O . ASP B 1 163 ? -20.161 26.977 13.371 1 90.52 163 ASP B O 1
ATOM 3679 N N . ALA B 1 164 ? -18.428 25.779 12.627 1 93.47 164 ALA B N 1
ATOM 3680 C CA . ALA B 1 164 ? -17.666 26.978 12.29 1 93.47 164 ALA B CA 1
ATOM 3681 C C . ALA B 1 164 ? -17.897 27.385 10.838 1 93.47 164 ALA B C 1
ATOM 3683 O O . ALA B 1 164 ? -16.959 27.417 10.038 1 93.47 164 ALA B O 1
ATOM 3684 N N . ASP B 1 165 ? -19.057 27.838 10.516 1 94.93 165 ASP B N 1
ATOM 3685 C CA . ASP B 1 165 ? -19.474 28.142 9.15 1 94.93 165 ASP B CA 1
ATOM 3686 C C . ASP B 1 165 ? -18.651 29.288 8.566 1 94.93 165 ASP B C 1
ATOM 3688 O O . ASP B 1 165 ? -18.287 29.26 7.389 1 94.93 165 ASP B O 1
ATOM 3692 N N . ASP B 1 166 ? -18.44 30.258 9.4 1 95.7 166 ASP B N 1
ATOM 3693 C CA . ASP B 1 166 ? -17.661 31.405 8.942 1 95.7 166 ASP B CA 1
ATOM 3694 C C . ASP B 1 166 ? -16.246 30.986 8.549 1 95.7 166 ASP B C 1
ATOM 3696 O O . ASP B 1 166 ? -15.753 31.37 7.486 1 95.7 166 ASP B O 1
ATOM 3700 N N . THR B 1 167 ? -15.622 30.22 9.402 1 96.66 167 THR B N 1
ATOM 3701 C CA . THR B 1 167 ? -14.289 29.703 9.112 1 96.66 167 THR B CA 1
ATOM 3702 C C . THR B 1 167 ? -14.29 28.905 7.811 1 96.66 167 THR B C 1
ATOM 3704 O O . THR B 1 167 ? -13.423 29.099 6.956 1 96.66 167 THR B O 1
ATOM 3707 N N . ARG B 1 168 ? -15.226 28.033 7.68 1 96.6 168 ARG B N 1
ATOM 3708 C CA . ARG B 1 168 ? -15.355 27.197 6.491 1 96.6 168 ARG B CA 1
ATOM 3709 C C . ARG B 1 168 ? -15.493 28.049 5.234 1 96.6 168 ARG B C 1
ATOM 3711 O O . ARG B 1 168 ? -14.805 27.813 4.239 1 96.6 168 ARG B O 1
ATOM 3718 N N . ALA B 1 169 ? -16.339 29.005 5.286 1 95.97 169 ALA B N 1
ATOM 3719 C CA . ALA B 1 169 ? -16.616 29.849 4.127 1 95.97 169 ALA B CA 1
ATOM 3720 C C . ALA B 1 169 ? -15.389 30.671 3.742 1 95.97 169 ALA B C 1
ATOM 3722 O O . ALA B 1 169 ? -15.005 30.714 2.571 1 95.97 169 ALA B O 1
ATOM 3723 N N . ARG B 1 170 ? -14.815 31.289 4.704 1 95.79 170 ARG B N 1
ATOM 3724 C CA . ARG B 1 170 ? -13.691 32.183 4.444 1 95.79 170 ARG B CA 1
ATOM 3725 C C . ARG B 1 170 ? -12.477 31.405 3.948 1 95.79 170 ARG B C 1
ATOM 3727 O O . ARG B 1 170 ? -11.84 31.798 2.968 1 95.79 170 ARG B O 1
ATOM 3734 N N . MET B 1 171 ? -12.18 30.278 4.535 1 95.49 171 MET B N 1
ATOM 3735 C CA . MET B 1 171 ? -11.055 29.459 4.095 1 95.49 171 MET B CA 1
ATOM 3736 C C . MET B 1 171 ? -11.318 28.87 2.713 1 95.49 171 MET B C 1
ATOM 3738 O O . MET B 1 171 ? -10.426 28.847 1.863 1 95.49 171 MET B O 1
ATOM 3742 N N . SER B 1 172 ? -12.518 28.4 2.504 1 94.44 172 SER B N 1
ATOM 3743 C CA . SER B 1 172 ? -12.869 27.859 1.194 1 94.44 172 SER B CA 1
ATOM 3744 C C . SER B 1 172 ? -12.692 28.906 0.099 1 94.44 172 SER B C 1
ATOM 3746 O O . SER B 1 172 ? -12.122 28.618 -0.955 1 94.44 172 SER B O 1
ATOM 3748 N N . ASN B 1 173 ? -13.157 30.09 0.421 1 93.82 173 ASN B N 1
ATOM 3749 C CA . ASN B 1 173 ? -13.046 31.161 -0.563 1 93.82 173 ASN B CA 1
ATOM 3750 C C . ASN B 1 173 ? -11.589 31.482 -0.881 1 93.82 173 ASN B C 1
ATOM 3752 O O . ASN B 1 173 ? -11.236 31.7 -2.042 1 93.82 173 ASN B O 1
ATOM 3756 N N . CYS B 1 174 ? -10.831 31.498 0.061 1 92.33 174 CYS B N 1
ATOM 3757 C CA . CYS B 1 174 ? -9.407 31.767 -0.103 1 92.33 174 CYS B CA 1
ATOM 3758 C C . CYS B 1 174 ? -8.737 30.674 -0.926 1 92.33 174 CYS B C 1
ATOM 3760 O O . CYS B 1 174 ? -8.038 30.964 -1.899 1 92.33 174 CYS B O 1
ATOM 3762 N N . PHE B 1 175 ? -9.01 29.409 -0.619 1 90.72 175 PHE B N 1
ATOM 3763 C CA . PHE B 1 175 ? -8.272 28.294 -1.198 1 90.72 175 PHE B CA 1
ATOM 3764 C C . PHE B 1 175 ? -8.789 27.968 -2.594 1 90.72 175 PHE B C 1
ATOM 3766 O O . PHE B 1 175 ? -8.066 27.395 -3.412 1 90.72 175 PHE B O 1
ATOM 3773 N N . LEU B 1 176 ? -9.997 28.276 -2.835 1 90.89 176 LEU B N 1
ATOM 3774 C CA . LEU B 1 176 ? -10.534 28.044 -4.172 1 90.89 176 LEU B CA 1
ATOM 3775 C C . LEU B 1 176 ? -9.782 28.869 -5.21 1 90.89 176 LEU B C 1
ATOM 3777 O O . LEU B 1 176 ? -9.695 28.478 -6.376 1 90.89 176 LEU B O 1
ATOM 3781 N N . ASP B 1 177 ? -9.195 29.95 -4.797 1 89.38 177 ASP B N 1
ATOM 3782 C CA . ASP B 1 177 ? -8.369 30.754 -5.694 1 89.38 177 ASP B CA 1
ATOM 3783 C C . ASP B 1 177 ? -7.138 29.975 -6.152 1 89.38 177 ASP B C 1
ATOM 3785 O O . ASP B 1 177 ? -6.614 30.218 -7.241 1 89.38 177 ASP B O 1
ATOM 3789 N N . PHE B 1 178 ? -6.748 29.076 -5.337 1 90.8 178 PHE B N 1
ATOM 3790 C CA . PHE B 1 178 ? -5.52 28.338 -5.605 1 90.8 178 PHE B CA 1
ATOM 3791 C C . PHE B 1 178 ? -5.777 27.194 -6.579 1 90.8 178 PHE B C 1
ATOM 3793 O O . PHE B 1 178 ? -4.841 26.654 -7.172 1 90.8 178 PHE B O 1
ATOM 3800 N N . VAL B 1 179 ? -7.047 26.828 -6.712 1 88.63 179 VAL B N 1
ATOM 3801 C CA . VAL B 1 179 ? -7.343 25.645 -7.513 1 88.63 179 VAL B CA 1
ATOM 3802 C C . VAL B 1 179 ? -8.305 26.012 -8.641 1 88.63 179 VAL B C 1
ATOM 3804 O O . VAL B 1 179 ? -9.118 25.187 -9.064 1 88.63 179 VAL B O 1
ATOM 3807 N N . GLY B 1 180 ? -8.308 27.234 -9.046 1 88.45 180 GLY B N 1
ATOM 3808 C CA . GLY B 1 180 ? -9.119 27.697 -10.161 1 88.45 180 GLY B CA 1
ATOM 3809 C C . GLY B 1 180 ? -10.609 27.59 -9.899 1 88.45 180 GLY B C 1
ATOM 3810 O O . GLY B 1 180 ? -11.382 27.269 -10.804 1 88.45 180 GLY B O 1
ATOM 3811 N N . ARG B 1 181 ? -10.946 27.644 -8.701 1 86.43 181 ARG B N 1
ATOM 3812 C CA . ARG B 1 181 ? -12.328 27.616 -8.232 1 86.43 181 ARG B CA 1
ATOM 3813 C C . ARG B 1 181 ? -12.963 26.252 -8.48 1 86.43 181 ARG B C 1
ATOM 3815 O O . ARG B 1 181 ? -14.179 26.151 -8.653 1 86.43 181 ARG B O 1
ATOM 3822 N N . ASP B 1 182 ? -12.158 25.254 -8.601 1 90.57 182 ASP B N 1
ATOM 3823 C CA . ASP B 1 182 ? -12.634 23.878 -8.701 1 90.57 182 ASP B CA 1
ATOM 3824 C C . ASP B 1 182 ? -12.959 23.307 -7.322 1 90.57 182 ASP B C 1
ATOM 3826 O O . ASP B 1 182 ? -12.062 22.873 -6.597 1 90.57 182 ASP B O 1
ATOM 3830 N N . GLU B 1 183 ? -14.129 23.215 -7.022 1 89.35 183 GLU B N 1
ATOM 3831 C CA . GLU B 1 183 ? -14.595 22.776 -5.711 1 89.35 183 GLU B CA 1
ATOM 3832 C C . GLU B 1 183 ? -14.243 21.312 -5.462 1 89.35 183 GLU B C 1
ATOM 3834 O O . GLU B 1 183 ? -14.169 20.872 -4.313 1 89.35 183 GLU B O 1
ATOM 3839 N N . ASN B 1 184 ? -13.983 20.595 -6.513 1 85.29 184 ASN B N 1
ATOM 3840 C CA . ASN B 1 184 ? -13.661 19.177 -6.384 1 85.29 184 ASN B CA 1
ATOM 3841 C C . ASN B 1 184 ? -12.27 18.971 -5.79 1 85.29 184 ASN B C 1
ATOM 3843 O O . ASN B 1 184 ? -11.934 17.868 -5.355 1 85.29 184 ASN B O 1
ATOM 3847 N N . LYS B 1 185 ? -11.54 19.993 -5.7 1 87.81 185 LYS B N 1
ATOM 3848 C CA . LYS B 1 185 ? -10.173 19.896 -5.196 1 87.81 185 LYS B CA 1
ATOM 3849 C C . LYS B 1 185 ? -10.089 20.355 -3.743 1 87.81 185 LYS B C 1
ATOM 3851 O O . LYS B 1 185 ? -9.003 20.396 -3.162 1 87.81 185 LYS B O 1
ATOM 3856 N N . LEU B 1 186 ? -11.226 20.678 -3.15 1 91.26 186 LEU B N 1
ATOM 3857 C CA . LEU B 1 186 ? -11.279 21.162 -1.775 1 91.26 186 LEU B CA 1
ATOM 3858 C C . LEU B 1 186 ? -12.049 20.191 -0.886 1 91.26 186 LEU B C 1
ATOM 3860 O O . LEU B 1 186 ? -13.192 19.839 -1.188 1 91.26 186 LEU B O 1
ATOM 3864 N N . THR B 1 187 ? -11.431 19.738 0.149 1 91.68 187 THR B N 1
ATOM 3865 C CA . THR B 1 187 ? -12.089 18.877 1.126 1 91.68 187 THR B CA 1
ATOM 3866 C C . THR B 1 187 ? -12.003 19.481 2.525 1 91.68 187 THR B C 1
ATOM 3868 O O . THR B 1 187 ? -10.929 19.902 2.96 1 91.68 187 THR B O 1
ATOM 3871 N N . VAL B 1 188 ? -13.122 19.52 3.197 1 93.97 188 VAL B N 1
ATOM 3872 C CA . VAL B 1 188 ? -13.178 20.043 4.558 1 93.97 188 VAL B CA 1
ATOM 3873 C C . VAL B 1 188 ? -13.379 18.895 5.545 1 93.97 188 VAL B C 1
ATOM 3875 O O . VAL B 1 188 ? -14.263 18.055 5.358 1 93.97 188 VAL B O 1
ATOM 3878 N N . LEU B 1 189 ? -12.581 18.839 6.536 1 95.33 189 LEU B N 1
ATOM 3879 C CA . LEU B 1 189 ? -12.605 17.829 7.588 1 95.33 189 LEU B CA 1
ATOM 3880 C C . LEU B 1 189 ? -12.785 18.475 8.958 1 95.33 189 LEU B C 1
ATOM 3882 O O . LEU B 1 189 ? -12.851 19.702 9.066 1 95.33 189 LEU B O 1
ATOM 3886 N N . THR B 1 190 ? -13.01 17.6 9.946 1 96.69 190 THR B N 1
ATOM 3887 C CA . THR B 1 190 ? -12.78 18.102 11.296 1 96.69 190 THR B CA 1
ATOM 3888 C C . THR B 1 190 ? -11.292 18.34 11.538 1 96.69 190 THR B C 1
ATOM 3890 O O . THR B 1 190 ? -10.449 17.852 10.784 1 96.69 190 THR B O 1
ATOM 3893 N N . ILE B 1 191 ? -10.999 19.055 12.538 1 97.62 191 ILE B N 1
ATOM 3894 C CA . ILE B 1 191 ? -9.607 19.366 12.844 1 97.62 191 ILE B CA 1
ATOM 3895 C C . ILE B 1 191 ? -8.844 18.078 13.144 1 97.62 191 ILE B C 1
ATOM 3897 O O . ILE B 1 191 ? -7.77 17.841 12.586 1 97.62 191 ILE B O 1
ATOM 3901 N N . ALA B 1 192 ? -9.382 17.225 13.923 1 97.18 192 ALA B N 1
ATOM 3902 C CA . ALA B 1 192 ? -8.73 15.973 14.297 1 97.18 192 ALA B CA 1
ATOM 3903 C C . ALA B 1 192 ? -8.512 15.082 13.077 1 97.18 192 ALA B C 1
ATOM 3905 O O . ALA B 1 192 ? -7.455 14.463 12.935 1 97.18 192 ALA B O 1
ATOM 3906 N N . GLU B 1 193 ? -9.482 15.014 12.183 1 96.53 193 GLU B N 1
ATOM 3907 C CA . GLU B 1 193 ? -9.366 14.225 10.96 1 96.53 193 GLU B CA 1
ATOM 3908 C C . GLU B 1 193 ? -8.226 14.733 10.082 1 96.53 193 GLU B C 1
ATOM 3910 O O . GLU B 1 193 ? -7.448 13.941 9.547 1 96.53 193 GLU B O 1
ATOM 3915 N N . ALA B 1 194 ? -8.17 16.001 9.961 1 96.88 194 ALA B N 1
ATOM 3916 C CA . ALA B 1 194 ? -7.15 16.591 9.098 1 96.88 194 ALA B CA 1
ATOM 3917 C C . ALA B 1 194 ? -5.751 16.35 9.658 1 96.88 194 ALA B C 1
ATOM 3919 O O . ALA B 1 194 ? -4.823 16.032 8.912 1 96.88 194 ALA B O 1
ATOM 3920 N N . GLU B 1 195 ? -5.587 16.549 10.972 1 97.96 195 GLU B N 1
ATOM 3921 C CA . GLU B 1 195 ? -4.31 16.278 11.626 1 97.96 195 GLU B CA 1
ATOM 3922 C C . GLU B 1 195 ? -3.889 14.824 11.433 1 97.96 195 GLU B C 1
ATOM 3924 O O . GLU B 1 195 ? -2.744 14.546 11.07 1 97.96 195 GLU B O 1
ATOM 3929 N N . PHE B 1 196 ? -4.806 13.944 11.617 1 97.9 196 PHE B N 1
ATOM 3930 C CA . PHE B 1 196 ? -4.548 12.513 11.499 1 97.9 196 PHE B CA 1
ATOM 3931 C C . PHE B 1 196 ? -4.247 12.135 10.054 1 97.9 196 PHE B C 1
ATOM 3933 O O . PHE B 1 196 ? -3.33 11.354 9.79 1 97.9 196 PHE B O 1
ATOM 3940 N N . MET B 1 197 ? -5.012 12.676 9.147 1 95.11 197 MET B N 1
ATOM 3941 C CA . MET B 1 197 ? -4.891 12.378 7.723 1 95.11 197 MET B CA 1
ATOM 3942 C C . MET B 1 197 ? -3.478 12.663 7.226 1 95.11 197 MET B C 1
ATOM 3944 O O . MET B 1 197 ? -2.913 11.878 6.462 1 95.11 197 MET B O 1
ATOM 3948 N N . LYS B 1 198 ? -2.897 13.721 7.628 1 95.25 198 LYS B N 1
ATOM 3949 C CA . LYS B 1 198 ? -1.554 14.08 7.181 1 95.25 198 LYS B CA 1
ATOM 3950 C C . LYS B 1 198 ? -0.528 13.047 7.638 1 95.25 198 LYS B C 1
ATOM 3952 O O . LYS B 1 198 ? 0.343 12.645 6.864 1 95.25 198 LYS B O 1
ATOM 3957 N N . LEU B 1 199 ? -0.592 12.649 8.893 1 96.7 199 LEU B N 1
ATOM 3958 C CA . LEU B 1 199 ? 0.333 11.65 9.418 1 96.7 199 LEU B CA 1
ATOM 3959 C C . LEU B 1 199 ? 0.145 10.311 8.713 1 96.7 199 LEU B C 1
ATOM 3961 O O . LEU B 1 199 ? 1.122 9.642 8.37 1 96.7 199 LEU B O 1
ATOM 3965 N N . VAL B 1 200 ? -1.109 9.945 8.465 1 95.61 200 VAL B N 1
ATOM 3966 C CA . VAL B 1 200 ? -1.393 8.693 7.771 1 95.61 200 VAL B CA 1
ATOM 3967 C C . VAL B 1 200 ? -0.866 8.764 6.34 1 95.61 200 VAL B C 1
ATOM 3969 O O . VAL B 1 200 ? -0.319 7.786 5.824 1 95.61 200 VAL B O 1
ATOM 3972 N N . HIS B 1 201 ? -1.07 9.886 5.731 1 92 201 HIS B N 1
ATOM 3973 C CA . HIS B 1 201 ? -0.581 10.096 4.373 1 92 201 HIS B CA 1
ATOM 3974 C C . HIS B 1 201 ? 0.921 9.848 4.283 1 92 201 HIS B C 1
ATOM 3976 O O . HIS B 1 201 ? 1.379 9.086 3.429 1 92 201 HIS B O 1
ATOM 3982 N N . ASN B 1 202 ? 1.669 10.491 5.097 1 91.65 202 ASN B N 1
ATOM 3983 C CA . ASN B 1 202 ? 3.12 10.346 5.066 1 91.65 202 ASN B CA 1
ATOM 3984 C C . ASN B 1 202 ? 3.551 8.936 5.46 1 91.65 202 ASN B C 1
ATOM 3986 O O . ASN B 1 202 ? 4.506 8.394 4.9 1 91.65 202 ASN B O 1
ATOM 3990 N N . TYR B 1 203 ? 2.878 8.32 6.387 1 94.49 203 TYR B N 1
ATOM 3991 C CA . TYR B 1 203 ? 3.194 6.944 6.754 1 94.49 203 TYR B CA 1
ATOM 3992 C C . TYR B 1 203 ? 2.963 6 5.58 1 94.49 203 TYR B C 1
ATOM 3994 O O . TYR B 1 203 ? 3.765 5.096 5.336 1 94.49 203 TYR B O 1
ATOM 4002 N N . ALA B 1 204 ? 1.83 6.181 4.943 1 91.76 204 ALA B N 1
ATOM 4003 C CA . ALA B 1 204 ? 1.512 5.329 3.8 1 91.76 204 ALA B CA 1
ATOM 4004 C C . ALA B 1 204 ? 2.62 5.381 2.752 1 91.76 204 ALA B C 1
ATOM 4006 O O . ALA B 1 204 ? 2.971 4.358 2.159 1 91.76 204 ALA B O 1
ATOM 4007 N N . ASN B 1 205 ? 3.163 6.514 2.474 1 88.79 205 ASN B N 1
ATOM 4008 C CA . ASN B 1 205 ? 4.288 6.642 1.553 1 88.79 205 ASN B CA 1
ATOM 4009 C C . ASN B 1 205 ? 5.511 5.878 2.052 1 88.79 205 ASN B C 1
ATOM 4011 O O . ASN B 1 205 ? 6.16 5.167 1.283 1 88.79 205 ASN B O 1
ATOM 4015 N N . GLY B 1 206 ? 5.801 6.047 3.326 1 91.82 206 GLY B N 1
ATOM 4016 C CA . GLY B 1 206 ? 6.902 5.298 3.911 1 91.82 206 GLY B CA 1
ATOM 4017 C C . GLY B 1 206 ? 6.698 3.796 3.855 1 91.82 206 GLY B C 1
ATOM 4018 O O . GLY B 1 206 ? 7.641 3.046 3.595 1 91.82 206 GLY B O 1
ATOM 4019 N N . LEU B 1 207 ? 5.464 3.372 4.128 1 93.54 207 LEU B N 1
ATOM 4020 C CA . LEU B 1 207 ? 5.121 1.954 4.089 1 93.54 207 LEU B CA 1
ATOM 4021 C C . LEU B 1 207 ? 5.35 1.378 2.696 1 93.54 207 LEU B C 1
ATOM 4023 O O . LEU B 1 207 ? 5.887 0.276 2.557 1 93.54 207 LEU B O 1
ATOM 4027 N N . LYS B 1 208 ? 4.94 2.088 1.722 1 89.83 208 LYS B N 1
ATOM 4028 C CA . LYS B 1 208 ? 5.099 1.633 0.344 1 89.83 208 LYS B CA 1
ATOM 4029 C C . LYS B 1 208 ? 6.572 1.426 -0.001 1 89.83 208 LYS B C 1
ATOM 4031 O O . LYS B 1 208 ? 6.944 0.397 -0.568 1 89.83 208 LYS B O 1
ATOM 4036 N N . ILE B 1 209 ? 7.404 2.349 0.314 1 90.7 209 ILE B N 1
ATOM 4037 C CA . ILE B 1 209 ? 8.834 2.272 0.038 1 90.7 209 ILE B CA 1
ATOM 4038 C C . ILE B 1 209 ? 9.447 1.108 0.812 1 90.7 209 ILE B C 1
ATOM 4040 O O . ILE B 1 209 ? 10.231 0.332 0.261 1 90.7 209 ILE B O 1
ATOM 4044 N N . SER B 1 210 ? 9.077 0.995 2.06 1 94.77 210 SER B N 1
ATOM 4045 C CA . SER B 1 210 ? 9.62 -0.072 2.894 1 94.77 210 SER B CA 1
ATOM 4046 C C . SER B 1 210 ? 9.136 -1.441 2.425 1 94.77 210 SER B C 1
ATOM 4048 O O . SER B 1 210 ? 9.878 -2.423 2.491 1 94.77 210 SER B O 1
ATOM 4050 N N . PHE B 1 211 ? 7.89 -1.542 1.984 1 94.17 211 PHE B N 1
ATOM 4051 C CA . PHE B 1 211 ? 7.398 -2.788 1.407 1 94.17 211 PHE B CA 1
ATOM 4052 C C . PHE B 1 211 ? 8.226 -3.185 0.19 1 94.17 211 PHE B C 1
ATOM 4054 O O . PHE B 1 211 ? 8.646 -4.338 0.068 1 94.17 211 PHE B O 1
ATOM 4061 N N . ALA B 1 212 ? 8.432 -2.228 -0.69 1 93.01 212 ALA B N 1
ATOM 4062 C CA . ALA B 1 212 ? 9.255 -2.501 -1.865 1 93.01 212 ALA B CA 1
ATOM 4063 C C . ALA B 1 212 ? 10.627 -3.034 -1.462 1 93.01 212 ALA B C 1
ATOM 4065 O O . ALA B 1 212 ? 11.107 -4.019 -2.028 1 93.01 212 ALA B O 1
ATOM 4066 N N . ASN B 1 213 ? 11.222 -2.438 -0.477 1 95.62 213 ASN B N 1
ATOM 4067 C CA . ASN B 1 213 ? 12.551 -2.852 -0.04 1 95.62 213 ASN B CA 1
ATOM 4068 C C . ASN B 1 213 ? 12.513 -4.205 0.665 1 95.62 213 ASN B C 1
ATOM 4070 O O . ASN B 1 213 ? 13.458 -4.989 0.563 1 95.62 213 ASN B O 1
ATOM 4074 N N . CYS B 1 214 ? 11.439 -4.446 1.387 1 97.53 214 CYS B N 1
ATOM 4075 C CA . CYS B 1 214 ? 11.271 -5.757 2.004 1 97.53 214 CYS B CA 1
ATOM 4076 C C . CYS B 1 214 ? 11.231 -6.856 0.949 1 97.53 214 CYS B C 1
ATOM 4078 O O . CYS B 1 214 ? 11.937 -7.859 1.064 1 97.53 214 CYS B O 1
ATOM 4080 N N . ILE B 1 215 ? 10.43 -6.606 -0.072 1 96.65 215 ILE B N 1
ATOM 4081 C CA . ILE B 1 215 ? 10.302 -7.571 -1.158 1 96.65 215 ILE B CA 1
ATOM 4082 C C . ILE B 1 215 ? 11.645 -7.735 -1.866 1 96.65 215 ILE B C 1
ATOM 4084 O O . ILE B 1 215 ? 12.029 -8.847 -2.234 1 96.65 215 ILE B O 1
ATOM 4088 N N . TYR B 1 216 ? 12.362 -6.643 -2.042 1 96.65 216 TYR B N 1
ATOM 4089 C CA . TYR B 1 216 ? 13.689 -6.654 -2.647 1 96.65 216 TYR B CA 1
ATOM 4090 C C . TYR B 1 216 ? 14.647 -7.528 -1.846 1 96.65 216 TYR B C 1
ATOM 4092 O O . TYR B 1 216 ? 15.311 -8.405 -2.404 1 96.65 216 TYR B O 1
ATOM 4100 N N . GLY B 1 217 ? 14.722 -7.31 -0.576 1 97.32 217 GLY B N 1
ATOM 4101 C CA . GLY B 1 217 ? 15.578 -8.109 0.287 1 97.32 217 GLY B CA 1
ATOM 4102 C C . GLY B 1 217 ? 15.196 -9.577 0.312 1 97.32 217 GLY B C 1
ATOM 4103 O O . GLY B 1 217 ? 16.063 -10.45 0.24 1 97.32 217 GLY B O 1
ATOM 4104 N N . LEU B 1 218 ? 13.901 -9.841 0.435 1 98.01 218 LEU B N 1
ATOM 4105 C CA . LEU B 1 218 ? 13.415 -11.216 0.49 1 98.01 218 LEU B CA 1
ATOM 4106 C C . LEU B 1 218 ? 13.734 -11.957 -0.804 1 98.01 218 LEU B C 1
ATOM 4108 O O . LEU B 1 218 ? 14.164 -13.113 -0.772 1 98.01 218 LEU B O 1
ATOM 4112 N N . ALA B 1 219 ? 13.476 -11.291 -1.939 1 97.49 219 ALA B N 1
ATOM 4113 C CA . ALA B 1 219 ? 13.813 -11.898 -3.224 1 97.49 219 ALA B CA 1
ATOM 4114 C C . ALA B 1 219 ? 15.288 -12.287 -3.277 1 97.49 219 ALA B C 1
ATOM 4116 O O . ALA B 1 219 ? 15.631 -13.387 -3.717 1 97.49 219 ALA B O 1
ATOM 4117 N N . HIS B 1 220 ? 16.113 -11.392 -2.81 1 95.6 220 HIS B N 1
ATOM 4118 C CA . HIS B 1 220 ? 17.552 -11.629 -2.815 1 95.6 220 HIS B CA 1
ATOM 4119 C C . HIS B 1 220 ? 17.911 -12.846 -1.968 1 95.6 220 HIS B C 1
ATOM 4121 O O . HIS B 1 220 ? 18.789 -13.628 -2.34 1 95.6 220 HIS B O 1
ATOM 4127 N N . GLU B 1 221 ? 17.273 -13.008 -0.85 1 95.09 221 GLU B N 1
ATOM 4128 C CA . GLU B 1 221 ? 17.519 -14.136 0.044 1 95.09 221 GLU B CA 1
ATOM 4129 C C . GLU B 1 221 ? 17.056 -15.448 -0.582 1 95.09 221 GLU B C 1
ATOM 4131 O O . GLU B 1 221 ? 17.711 -16.48 -0.428 1 95.09 221 GLU B O 1
ATOM 4136 N N . LEU B 1 222 ? 15.944 -15.426 -1.264 1 95.42 222 LEU B N 1
ATOM 4137 C CA . LEU B 1 222 ? 15.335 -16.635 -1.807 1 95.42 222 LEU B CA 1
ATOM 4138 C C . LEU B 1 222 ? 16.042 -17.073 -3.086 1 95.42 222 LEU B C 1
ATOM 4140 O O . LEU B 1 222 ? 16.372 -18.25 -3.246 1 95.42 222 LEU B O 1
ATOM 4144 N N . ASP B 1 223 ? 16.195 -16.148 -3.983 1 95.45 223 ASP B N 1
ATOM 4145 C CA . ASP B 1 223 ? 16.807 -16.344 -5.294 1 95.45 223 ASP B CA 1
ATOM 4146 C C . ASP B 1 223 ? 17.285 -15.018 -5.881 1 95.45 223 ASP B C 1
ATOM 4148 O O . ASP B 1 223 ? 16.486 -14.246 -6.416 1 95.45 223 ASP B O 1
ATOM 4152 N N . PRO B 1 224 ? 18.571 -14.801 -5.834 1 93.6 224 PRO B N 1
ATOM 4153 C CA . PRO B 1 224 ? 19.104 -13.503 -6.253 1 93.6 224 PRO B CA 1
ATOM 4154 C C . PRO B 1 224 ? 18.834 -13.201 -7.725 1 93.6 224 PRO B C 1
ATOM 4156 O O . PRO B 1 224 ? 19.04 -12.071 -8.176 1 93.6 224 PRO B O 1
ATOM 4159 N N . SER B 1 225 ? 18.375 -14.183 -8.469 1 93.72 225 SER B N 1
ATOM 4160 C CA . SER B 1 225 ? 18.099 -13.945 -9.882 1 93.72 225 SER B CA 1
ATOM 4161 C C . SER B 1 225 ? 16.729 -13.305 -10.078 1 93.72 225 SER B C 1
ATOM 4163 O O . SER B 1 225 ? 16.413 -12.823 -11.167 1 93.72 225 SER B O 1
ATOM 4165 N N . ILE B 1 226 ? 15.949 -13.305 -9.042 1 96.12 226 ILE B N 1
ATOM 4166 C CA . ILE B 1 226 ? 14.631 -12.684 -9.122 1 96.12 226 ILE B CA 1
ATOM 4167 C C . ILE B 1 226 ? 14.779 -11.165 -9.184 1 96.12 226 ILE B C 1
ATOM 4169 O O . ILE B 1 226 ? 15.406 -10.56 -8.312 1 96.12 226 ILE B O 1
ATOM 4173 N N . ASP B 1 227 ? 14.268 -10.574 -10.191 1 94.07 227 ASP B N 1
ATOM 4174 C CA . ASP B 1 227 ? 14.223 -9.121 -10.326 1 94.07 227 ASP B CA 1
ATOM 4175 C C . ASP B 1 227 ? 13.028 -8.537 -9.576 1 94.07 227 ASP B C 1
ATOM 4177 O O . ASP B 1 227 ? 11.931 -8.433 -10.129 1 94.07 227 ASP B O 1
ATOM 4181 N N . ALA B 1 228 ? 13.27 -8.12 -8.384 1 93.66 228 ALA B N 1
ATOM 4182 C CA . ALA B 1 228 ? 12.2 -7.639 -7.513 1 93.66 228 ALA B CA 1
ATOM 4183 C C . ALA B 1 228 ? 11.545 -6.387 -8.089 1 93.66 228 ALA B C 1
ATOM 4185 O O . ALA B 1 228 ? 10.346 -6.166 -7.906 1 93.66 228 ALA B O 1
ATOM 4186 N N . GLN B 1 229 ? 12.327 -5.504 -8.756 1 90.62 229 GLN B N 1
ATOM 4187 C CA . GLN B 1 229 ? 11.77 -4.302 -9.368 1 90.62 229 GLN B CA 1
ATOM 4188 C C . GLN B 1 229 ? 10.709 -4.654 -10.406 1 90.62 229 GLN B C 1
ATOM 4190 O O . GLN B 1 229 ? 9.638 -4.045 -10.439 1 90.62 229 GLN B O 1
ATOM 4195 N N . LYS B 1 230 ? 11.04 -5.615 -11.167 1 88.78 230 LYS B N 1
ATOM 4196 C CA . LYS B 1 230 ? 10.099 -6.084 -12.181 1 88.78 230 LYS B CA 1
ATOM 4197 C C . LYS B 1 230 ? 8.851 -6.683 -11.538 1 88.78 230 LYS B C 1
ATOM 4199 O O . LYS B 1 230 ? 7.73 -6.389 -11.957 1 88.78 230 LYS B O 1
ATOM 4204 N N . VAL B 1 231 ? 9.053 -7.463 -10.56 1 91.49 231 VAL B N 1
ATOM 4205 C CA . VAL B 1 231 ? 7.954 -8.098 -9.84 1 91.49 231 VAL B CA 1
ATOM 4206 C C . VAL B 1 231 ? 7.026 -7.029 -9.267 1 91.49 231 VAL B C 1
ATOM 4208 O O . VAL B 1 231 ? 5.808 -7.094 -9.448 1 91.49 231 VAL B O 1
ATOM 4211 N N . LEU B 1 232 ? 7.571 -6.021 -8.653 1 89.34 232 LEU B N 1
ATOM 4212 C CA . LEU B 1 232 ? 6.784 -4.985 -7.994 1 89.34 232 LEU B CA 1
ATOM 4213 C C . LEU B 1 232 ? 6.032 -4.14 -9.016 1 89.34 232 LEU B C 1
ATOM 4215 O O . LEU B 1 232 ? 4.905 -3.708 -8.762 1 89.34 232 LEU B O 1
ATOM 4219 N N . TYR B 1 233 ? 6.625 -3.948 -10.079 1 83.91 233 TYR B N 1
ATOM 4220 C CA . TYR B 1 233 ? 5.946 -3.222 -11.146 1 83.91 233 TYR B CA 1
ATOM 4221 C C . TYR B 1 233 ? 4.707 -3.975 -11.616 1 83.91 233 TYR B C 1
ATOM 4223 O O . TYR B 1 233 ? 3.639 -3.381 -11.785 1 83.91 233 TYR B O 1
ATOM 4231 N N . LEU B 1 234 ? 4.851 -5.217 -11.806 1 84.42 234 LEU B N 1
ATOM 4232 C CA . LEU B 1 234 ? 3.727 -6.028 -12.26 1 84.42 234 LEU B CA 1
ATOM 4233 C C . LEU B 1 234 ? 2.643 -6.103 -11.19 1 84.42 234 LEU B C 1
ATOM 4235 O O . LEU B 1 234 ? 1.452 -6.012 -11.499 1 84.42 234 LEU B O 1
ATOM 4239 N N . VAL B 1 235 ? 3.101 -6.248 -9.994 1 86.97 235 VAL B N 1
ATOM 4240 C CA . VAL B 1 235 ? 2.164 -6.287 -8.876 1 86.97 235 VAL B CA 1
ATOM 4241 C C . VAL B 1 235 ? 1.38 -4.978 -8.813 1 86.97 235 VAL B C 1
ATOM 4243 O O . VAL B 1 235 ? 0.166 -4.984 -8.596 1 86.97 235 VAL B O 1
ATOM 4246 N N . SER B 1 236 ? 2.041 -3.877 -9.003 1 79.53 236 SER B N 1
ATOM 4247 C CA . SER B 1 236 ? 1.4 -2.567 -8.934 1 79.53 236 SER B CA 1
ATOM 4248 C C . SER B 1 236 ? 0.386 -2.388 -10.059 1 79.53 236 SER B C 1
ATOM 4250 O O . SER B 1 236 ? -0.552 -1.597 -9.936 1 79.53 236 SER B O 1
ATOM 4252 N N . SER B 1 237 ? 0.558 -3.134 -11.173 1 72.81 237 SER B N 1
ATOM 4253 C CA . SER B 1 237 ? -0.332 -3.018 -12.324 1 72.81 237 SER B CA 1
ATOM 4254 C C . SER B 1 237 ? -1.556 -3.915 -12.168 1 72.81 237 SER B C 1
ATOM 4256 O O . SER B 1 237 ? -2.593 -3.671 -12.788 1 72.81 237 SER B O 1
ATOM 4258 N N . THR B 1 238 ? -1.363 -5.076 -11.61 1 62.86 238 THR B N 1
ATOM 4259 C CA . THR B 1 238 ? -2.42 -6.07 -11.467 1 62.86 238 THR B CA 1
ATOM 4260 C C . THR B 1 238 ? -3.209 -5.839 -10.182 1 62.86 238 THR B C 1
ATOM 4262 O O . THR B 1 238 ? -4.411 -6.109 -10.128 1 62.86 238 THR B O 1
ATOM 4265 N N . ALA B 1 239 ? -2.141 -5.8 -9.379 1 54.89 239 ALA B N 1
ATOM 4266 C CA . ALA B 1 239 ? -2.769 -5.612 -8.074 1 54.89 239 ALA B CA 1
ATOM 4267 C C . ALA B 1 239 ? -3.82 -4.507 -8.125 1 54.89 239 ALA B C 1
ATOM 4269 O O . ALA B 1 239 ? -3.49 -3.337 -8.336 1 54.89 239 ALA B O 1
ATOM 4270 N N . GLU B 1 240 ? -4.316 -4.491 -10.039 1 49.6 240 GLU B N 1
ATOM 4271 C CA . GLU B 1 240 ? -5.423 -3.576 -10.301 1 49.6 240 GLU B CA 1
ATOM 4272 C C . GLU B 1 240 ? -5.551 -2.534 -9.194 1 49.6 240 GLU B C 1
ATOM 4274 O O . GLU B 1 240 ? -5.769 -1.352 -9.469 1 49.6 240 GLU B O 1
ATOM 4279 N N . CYS B 1 241 ? -6.046 -3.002 -7.743 1 46.33 241 CYS B N 1
ATOM 4280 C CA . CYS B 1 241 ? -6.608 -2.546 -6.476 1 46.33 241 CYS B CA 1
ATOM 4281 C C . CYS B 1 241 ? -5.528 -1.942 -5.587 1 46.33 241 CYS B C 1
ATOM 4283 O O . CYS B 1 241 ? -5.834 -1.277 -4.596 1 46.33 241 CYS B O 1
ATOM 4285 N N . PHE B 1 242 ? -4.262 -2.693 -5.638 1 46.44 242 PHE B N 1
ATOM 4286 C CA . PHE B 1 242 ? -3.461 -2.085 -4.581 1 46.44 242 PHE B CA 1
ATOM 4287 C C . PHE B 1 242 ? -3.724 -0.586 -4.497 1 46.44 242 PHE B C 1
ATOM 4289 O O . PHE B 1 242 ? -3.853 -0.034 -3.402 1 46.44 242 PHE B O 1
ATOM 4296 N N . LEU B 1 243 ? -3.663 -0.162 -5.953 1 50.33 243 LEU B N 1
ATOM 4297 C CA . LEU B 1 243 ? -3.745 1.294 -6.009 1 50.33 243 LEU B CA 1
ATOM 4298 C C . LEU B 1 243 ? -5.164 1.746 -6.338 1 50.33 243 LEU B C 1
ATOM 4300 O O . LEU B 1 243 ? -5.397 2.926 -6.608 1 50.33 243 LEU B O 1
ATOM 4304 N N . SER B 1 244 ? -5.957 0.483 -6.323 1 57.55 244 SER B N 1
ATOM 4305 C CA . SER B 1 244 ? -7.337 0.883 -6.577 1 57.55 244 SER B CA 1
ATOM 4306 C C . SER B 1 244 ? -7.989 1.447 -5.319 1 57.55 244 SER B C 1
ATOM 4308 O O . SER B 1 244 ? -7.824 0.897 -4.228 1 57.55 244 SER B O 1
ATOM 4310 N N . ARG B 1 245 ? -8.517 2.423 -5.523 1 61.46 245 ARG B N 1
ATOM 4311 C CA . ARG B 1 245 ? -9.286 3.052 -4.454 1 61.46 245 ARG B CA 1
ATOM 4312 C C . ARG B 1 245 ? -10.543 2.249 -4.138 1 61.46 245 ARG B C 1
ATOM 4314 O O . ARG B 1 245 ? -11.196 2.484 -3.12 1 61.46 245 ARG B O 1
ATOM 4321 N N . LYS B 1 246 ? -10.714 1.273 -4.984 1 62.72 246 LYS B N 1
ATOM 4322 C CA . LYS B 1 246 ? -11.981 0.561 -4.844 1 62.72 246 LYS B CA 1
ATOM 4323 C C . LYS B 1 246 ? -11.799 -0.738 -4.064 1 62.72 246 LYS B C 1
ATOM 4325 O O . LYS B 1 246 ? -12.778 -1.369 -3.661 1 62.72 246 LYS B O 1
ATOM 4330 N N . TYR B 1 247 ? -10.522 -0.999 -3.867 1 69.1 247 TYR B N 1
ATOM 4331 C CA . TYR B 1 247 ? -10.283 -2.274 -3.201 1 69.1 247 TYR B CA 1
ATOM 4332 C C . TYR B 1 247 ? -9.325 -2.105 -2.027 1 69.1 247 TYR B C 1
ATOM 4334 O O . TYR B 1 247 ? -8.331 -1.381 -2.129 1 69.1 247 TYR B O 1
ATOM 4342 N N . GLY B 1 248 ? -9.73 -2.669 -0.939 1 74.81 248 GLY B N 1
ATOM 4343 C CA . GLY B 1 248 ? -8.778 -2.901 0.136 1 74.81 248 GLY B CA 1
ATOM 4344 C C . GLY B 1 248 ? -8.681 -1.741 1.108 1 74.81 248 GLY B C 1
ATOM 4345 O O . GLY B 1 248 ? -7.855 -1.758 2.023 1 74.81 248 GLY B O 1
ATOM 4346 N N . LEU B 1 249 ? -9.504 -0.752 0.882 1 80.85 249 LEU B N 1
ATOM 4347 C CA . LEU B 1 249 ? -9.39 0.406 1.761 1 80.85 249 LEU B CA 1
ATOM 4348 C C . LEU B 1 249 ? -10.599 0.508 2.685 1 80.85 249 LEU B C 1
ATOM 4350 O O . LEU B 1 249 ? -10.667 1.406 3.528 1 80.85 249 LEU B O 1
ATOM 4354 N N . ARG B 1 250 ? -11.464 -0.413 2.56 1 84.59 250 ARG B N 1
ATOM 4355 C CA . ARG B 1 250 ? -12.609 -0.428 3.465 1 84.59 250 ARG B CA 1
ATOM 4356 C C . ARG B 1 250 ? -12.198 -0.884 4.861 1 84.59 250 ARG B C 1
ATOM 4358 O O . ARG B 1 250 ? -11.532 -1.911 5.013 1 84.59 250 ARG B O 1
ATOM 4365 N N . VAL B 1 251 ? -12.624 -0.162 5.786 1 91.1 251 VAL B N 1
ATOM 4366 C CA . VAL B 1 251 ? -12.199 -0.461 7.149 1 91.1 251 VAL B CA 1
ATOM 4367 C C . VAL B 1 251 ? -13.183 -1.433 7.796 1 91.1 251 VAL B C 1
ATOM 4369 O O . VAL B 1 251 ? -14.332 -1.545 7.36 1 91.1 251 VAL B O 1
ATOM 4372 N N . GLY B 1 252 ? -12.733 -2.127 8.815 1 92.4 252 GLY B N 1
ATOM 4373 C CA . GLY B 1 252 ? -13.599 -2.897 9.695 1 92.4 252 GLY B CA 1
ATOM 4374 C C . GLY B 1 252 ? -13.884 -4.294 9.177 1 92.4 252 GLY B C 1
ATOM 4375 O O . GLY B 1 252 ? -14.749 -4.993 9.708 1 92.4 252 GLY B O 1
ATOM 4376 N N . ALA B 1 253 ? -13.216 -4.647 8.139 1 90.37 253 ALA B N 1
ATOM 4377 C CA . ALA B 1 253 ? -13.405 -5.993 7.605 1 90.37 253 ALA B CA 1
ATOM 4378 C C . ALA B 1 253 ? -12.066 -6.698 7.409 1 90.37 253 ALA B C 1
ATOM 4380 O O . ALA B 1 253 ? -11.143 -6.137 6.813 1 90.37 253 ALA B O 1
ATOM 4381 N N . PRO B 1 254 ? -12.037 -7.91 7.918 1 91.95 254 PRO B N 1
ATOM 4382 C CA . PRO B 1 254 ? -10.823 -8.681 7.641 1 91.95 254 PRO B CA 1
ATOM 4383 C C . PRO B 1 254 ? -10.741 -9.151 6.19 1 91.95 254 PRO B C 1
ATOM 4385 O O . PRO B 1 254 ? -11.769 -9.293 5.524 1 91.95 254 PRO B O 1
ATOM 4388 N N . TYR B 1 255 ? -9.533 -9.234 5.729 1 89.08 255 TYR B N 1
ATOM 4389 C CA . TYR B 1 255 ? -9.455 -9.94 4.455 1 89.08 255 TYR B CA 1
ATOM 4390 C C . TYR B 1 255 ? -9.831 -11.408 4.62 1 89.08 255 TYR B C 1
ATOM 4392 O O . TYR B 1 255 ? -9.564 -12.009 5.663 1 89.08 255 TYR B O 1
ATOM 4400 N N . GLY B 1 256 ? -10.448 -11.928 3.685 1 86.2 256 GLY B N 1
ATOM 4401 C CA . GLY B 1 256 ? -10.882 -13.314 3.613 1 86.2 256 GLY B CA 1
ATOM 4402 C C . GLY B 1 256 ? -10.807 -13.891 2.212 1 86.2 256 GLY B C 1
ATOM 4403 O O . GLY B 1 256 ? -9.901 -13.558 1.446 1 86.2 256 GLY B O 1
ATOM 4404 N N . GLY B 1 257 ? -11.63 -14.862 1.955 1 80.29 257 GLY B N 1
ATOM 4405 C CA . GLY B 1 257 ? -11.617 -15.512 0.654 1 80.29 257 GLY B CA 1
ATOM 4406 C C . GLY B 1 257 ? -10.672 -16.698 0.589 1 80.29 257 GLY B C 1
ATOM 4407 O O . GLY B 1 257 ? -10.263 -17.229 1.623 1 80.29 257 GLY B O 1
ATOM 4408 N N . VAL B 1 258 ? -10.333 -17.027 -0.643 1 81.26 258 VAL B N 1
ATOM 4409 C CA . VAL B 1 258 ? -9.668 -18.313 -0.823 1 81.26 258 VAL B CA 1
ATOM 4410 C C . VAL B 1 258 ? -8.158 -18.107 -0.912 1 81.26 258 VAL B C 1
ATOM 4412 O O . VAL B 1 258 ? -7.382 -18.985 -0.528 1 81.26 258 VAL B O 1
ATOM 4415 N N . CYS B 1 259 ? -7.739 -16.929 -1.269 1 87.78 259 CYS B N 1
ATOM 4416 C CA . CYS B 1 259 ? -6.331 -16.785 -1.623 1 87.78 259 CYS B CA 1
ATOM 4417 C C . CYS B 1 259 ? -5.56 -16.082 -0.512 1 87.78 259 CYS B C 1
ATOM 4419 O O . CYS B 1 259 ? -4.478 -16.527 -0.125 1 87.78 259 CYS B O 1
ATOM 4421 N N . LEU B 1 260 ? -6.085 -15.042 0.086 1 91.76 260 LEU B N 1
ATOM 4422 C CA . LEU B 1 260 ? -5.292 -14.191 0.965 1 91.76 260 LEU B CA 1
ATOM 4423 C C . LEU B 1 260 ? -4.979 -14.904 2.276 1 91.76 260 LEU B C 1
ATOM 4425 O O . LEU B 1 260 ? -3.845 -14.858 2.758 1 91.76 260 LEU B O 1
ATOM 4429 N N . PRO B 1 261 ? -5.972 -15.691 2.875 1 93.76 261 PRO B N 1
ATOM 4430 C CA . PRO B 1 261 ? -5.693 -16.352 4.152 1 93.76 261 PRO B CA 1
ATOM 4431 C C . PRO B 1 261 ? -4.563 -17.374 4.053 1 93.76 261 PRO B C 1
ATOM 4433 O O . PRO B 1 261 ? -3.94 -17.711 5.063 1 93.76 261 PRO B O 1
ATOM 4436 N N . LYS B 1 262 ? -4.305 -17.848 2.855 1 95.51 262 LYS B N 1
ATOM 4437 C CA . LYS B 1 262 ? -3.246 -18.848 2.75 1 95.51 262 LYS B CA 1
ATOM 4438 C C . LYS B 1 262 ? -1.973 -18.241 2.165 1 95.51 262 LYS B C 1
ATOM 4440 O O . LYS B 1 262 ? -0.865 -18.623 2.547 1 95.51 262 LYS B O 1
ATOM 4445 N N . ASP B 1 263 ? -2.073 -17.275 1.262 1 96.09 263 ASP B N 1
ATOM 4446 C CA . ASP B 1 263 ? -0.9 -16.763 0.56 1 96.09 263 ASP B CA 1
ATOM 4447 C C . ASP B 1 263 ? -0.16 -15.731 1.409 1 96.09 263 ASP B C 1
ATOM 4449 O O . ASP B 1 263 ? 1.054 -15.566 1.276 1 96.09 263 ASP B O 1
ATOM 4453 N N . VAL B 1 264 ? -0.868 -14.972 2.326 1 96.84 264 VAL B N 1
ATOM 4454 C CA . VAL B 1 264 ? -0.224 -14.01 3.213 1 96.84 264 VAL B CA 1
ATOM 4455 C C . VAL B 1 264 ? 0.715 -14.738 4.172 1 96.84 264 VAL B C 1
ATOM 4457 O O . VAL B 1 264 ? 1.91 -14.438 4.229 1 96.84 264 VAL B O 1
ATOM 4460 N N . PRO B 1 265 ? 0.21 -15.778 4.851 1 98.15 265 PRO B N 1
ATOM 4461 C CA . PRO B 1 265 ? 1.154 -16.503 5.704 1 98.15 265 PRO B CA 1
ATOM 4462 C C . PRO B 1 265 ? 2.247 -17.21 4.907 1 98.15 265 PRO B C 1
ATOM 4464 O O . PRO B 1 265 ? 3.373 -17.357 5.39 1 98.15 265 PRO B O 1
ATOM 4467 N N . GLU B 1 266 ? 1.972 -17.682 3.702 1 98.43 266 GLU B N 1
ATOM 4468 C CA . GLU B 1 266 ? 2.989 -18.338 2.886 1 98.43 266 GLU B CA 1
ATOM 4469 C C . GLU B 1 266 ? 4.172 -17.409 2.628 1 98.43 266 GLU B C 1
ATOM 4471 O O . GLU B 1 266 ? 5.322 -17.773 2.884 1 98.43 266 GLU B O 1
ATOM 4476 N N . LEU B 1 267 ? 3.908 -16.214 2.116 1 98.42 267 LEU B N 1
ATOM 4477 C CA . LEU B 1 267 ? 4.999 -15.282 1.855 1 98.42 267 LEU B CA 1
ATOM 4478 C C . LEU B 1 267 ? 5.742 -14.94 3.142 1 98.42 267 LEU B C 1
ATOM 4480 O O . LEU B 1 267 ? 6.972 -14.853 3.149 1 98.42 267 LEU B O 1
ATOM 4484 N N . THR B 1 268 ? 4.982 -14.736 4.218 1 98.56 268 THR B N 1
ATOM 4485 C CA . THR B 1 268 ? 5.582 -14.44 5.514 1 98.56 268 THR B CA 1
ATOM 4486 C C . THR B 1 268 ? 6.558 -15.539 5.922 1 98.56 268 THR B C 1
ATOM 4488 O O . THR B 1 268 ? 7.67 -15.253 6.371 1 98.56 268 THR B O 1
ATOM 4491 N N . SER B 1 269 ? 6.179 -16.731 5.684 1 97.98 269 SER B N 1
ATOM 4492 C CA . SER B 1 269 ? 6.947 -17.881 6.148 1 97.98 269 SER B CA 1
ATOM 4493 C C . SER B 1 269 ? 8.171 -18.119 5.27 1 97.98 269 SER B C 1
ATOM 4495 O O . SER B 1 269 ? 9.093 -18.838 5.662 1 97.98 269 SER B O 1
ATOM 4497 N N . LEU B 1 270 ? 8.148 -17.581 4.052 1 97.86 270 LEU B N 1
ATOM 4498 C CA . LEU B 1 270 ? 9.32 -17.694 3.19 1 97.86 270 LEU B CA 1
ATOM 4499 C C . LEU B 1 270 ? 10.481 -16.871 3.741 1 97.86 270 LEU B C 1
ATOM 4501 O O . LEU B 1 270 ? 11.64 -17.121 3.402 1 97.86 270 LEU B O 1
ATOM 4505 N N . ALA B 1 271 ? 10.11 -15.793 4.482 1 97.96 271 ALA B N 1
ATOM 4506 C CA . ALA B 1 271 ? 11.158 -14.987 5.103 1 97.96 271 ALA B CA 1
ATOM 4507 C C . ALA B 1 271 ? 11.839 -15.751 6.235 1 97.96 271 ALA B C 1
ATOM 4509 O O . ALA B 1 271 ? 11.175 -16.434 7.019 1 97.96 271 ALA B O 1
ATOM 4510 N N . PRO B 1 272 ? 13.143 -15.656 6.363 1 96.62 272 PRO B N 1
ATOM 4511 C CA . PRO B 1 272 ? 13.853 -16.374 7.424 1 96.62 272 PRO B CA 1
ATOM 4512 C C . PRO B 1 272 ? 13.367 -15.994 8.821 1 96.62 272 PRO B C 1
ATOM 4514 O O . PRO B 1 272 ? 13.063 -14.826 9.077 1 96.62 272 PRO B O 1
ATOM 4517 N N . GLU B 1 273 ? 13.353 -16.994 9.637 1 95.43 273 GLU B N 1
ATOM 4518 C CA . GLU B 1 273 ? 12.965 -16.744 11.022 1 95.43 273 GLU B CA 1
ATOM 4519 C C . GLU B 1 273 ? 13.887 -15.719 11.677 1 95.43 273 GLU B C 1
ATOM 4521 O O . GLU B 1 273 ? 15.109 -15.791 11.528 1 95.43 273 GLU B O 1
ATOM 4526 N N . GLY B 1 274 ? 13.313 -14.739 12.355 1 94.93 274 GLY B N 1
ATOM 4527 C CA . GLY B 1 274 ? 14.081 -13.736 13.075 1 94.93 274 GLY B CA 1
ATOM 4528 C C . GLY B 1 274 ? 14.514 -12.575 12.2 1 94.93 274 GLY B C 1
ATOM 4529 O O . GLY B 1 274 ? 15.077 -11.595 12.694 1 94.93 274 GLY B O 1
ATOM 4530 N N . SER B 1 275 ? 14.236 -12.664 10.926 1 97.33 275 SER B N 1
ATOM 4531 C CA . SER B 1 275 ? 14.628 -11.579 10.032 1 97.33 275 SER B CA 1
ATOM 4532 C C . SER B 1 275 ? 13.683 -10.389 10.159 1 97.33 275 SER B C 1
ATOM 4534 O O . SER B 1 275 ? 12.533 -10.545 10.575 1 97.33 275 SER B O 1
ATOM 4536 N N . VAL B 1 276 ? 14.17 -9.271 9.778 1 97.97 276 VAL B N 1
ATOM 4537 C CA . VAL B 1 276 ? 13.362 -8.055 9.787 1 97.97 276 VAL B CA 1
ATOM 4538 C C . VAL B 1 276 ? 12.224 -8.183 8.777 1 97.97 276 VAL B C 1
ATOM 4540 O O . VAL B 1 276 ? 11.139 -7.634 8.983 1 97.97 276 VAL B O 1
ATOM 4543 N N . PHE B 1 277 ? 12.475 -9.03 7.725 1 98.36 277 PHE B N 1
ATOM 4544 C CA . PHE B 1 277 ? 11.443 -9.248 6.718 1 98.36 277 PHE B CA 1
ATOM 4545 C C . PHE B 1 277 ? 10.256 -9.996 7.313 1 98.36 277 PHE B C 1
ATOM 4547 O O . PHE B 1 277 ? 9.105 -9.599 7.12 1 98.36 277 PHE B O 1
ATOM 4554 N N . ARG B 1 278 ? 10.582 -11.034 8.047 1 98.17 278 ARG B N 1
ATOM 4555 C CA . ARG B 1 278 ? 9.526 -11.83 8.662 1 98.17 278 ARG B CA 1
ATOM 4556 C C . ARG B 1 278 ? 8.725 -11.001 9.661 1 98.17 278 ARG B C 1
ATOM 4558 O O . ARG B 1 278 ? 7.498 -11.108 9.722 1 98.17 278 ARG B O 1
ATOM 4565 N N . GLU B 1 279 ? 9.453 -10.247 10.431 1 97.82 279 GLU B N 1
ATOM 4566 C CA . GLU B 1 279 ? 8.789 -9.383 11.403 1 97.82 279 GLU B CA 1
ATOM 4567 C C . GLU B 1 279 ? 7.842 -8.404 10.715 1 97.82 279 GLU B C 1
ATOM 4569 O O . GLU B 1 279 ? 6.691 -8.251 11.128 1 97.82 279 GLU B O 1
ATOM 4574 N N . PHE B 1 280 ? 8.277 -7.741 9.68 1 98.58 280 PHE B N 1
ATOM 4575 C CA . PHE B 1 280 ? 7.483 -6.789 8.912 1 98.58 280 PHE B CA 1
ATOM 4576 C C . PHE B 1 280 ? 6.265 -7.47 8.3 1 98.58 280 PHE B C 1
ATOM 4578 O O . PHE B 1 280 ? 5.135 -7.016 8.485 1 98.58 280 PHE B O 1
ATOM 4585 N N . LEU B 1 281 ? 6.486 -8.599 7.652 1 98.64 281 LEU B N 1
ATOM 4586 C CA . LEU B 1 281 ? 5.428 -9.276 6.911 1 98.64 281 LEU B CA 1
ATOM 4587 C C . LEU B 1 281 ? 4.388 -9.863 7.86 1 98.64 281 LEU B C 1
ATOM 4589 O O . LEU B 1 281 ? 3.205 -9.94 7.52 1 98.64 281 LEU B O 1
ATOM 4593 N N . SER B 1 282 ? 4.776 -10.242 9.061 1 98.47 282 SER B N 1
ATOM 4594 C CA . SER B 1 282 ? 3.868 -10.879 10.01 1 98.47 282 SER B CA 1
ATOM 4595 C C . SER B 1 282 ? 2.797 -9.904 10.49 1 98.47 282 SER B C 1
ATOM 4597 O O . SER B 1 282 ? 1.739 -10.321 10.965 1 98.47 282 SER B O 1
ATOM 4599 N N . GLY B 1 283 ? 3.1 -8.602 10.401 1 98.41 283 GLY B N 1
ATOM 4600 C CA . GLY B 1 283 ? 2.155 -7.596 10.859 1 98.41 283 GLY B CA 1
ATOM 4601 C C . GLY B 1 283 ? 0.813 -7.674 10.156 1 98.41 283 GLY B C 1
ATOM 4602 O O . GLY B 1 283 ? -0.231 -7.457 10.775 1 98.41 283 GLY B O 1
ATOM 4603 N N . THR B 1 284 ? 0.8 -8.021 8.854 1 97.62 284 THR B N 1
ATOM 4604 C CA . THR B 1 284 ? -0.419 -8.094 8.056 1 97.62 284 THR B CA 1
ATOM 4605 C C . THR B 1 284 ? -1.395 -9.104 8.652 1 97.62 284 THR B C 1
ATOM 4607 O O . THR B 1 284 ? -2.568 -8.79 8.866 1 97.62 284 THR B O 1
ATOM 4610 N N . GLY B 1 285 ? -0.871 -10.288 8.962 1 97.85 285 GLY B N 1
ATOM 4611 C CA . GLY B 1 285 ? -1.718 -11.314 9.549 1 97.85 285 GLY B CA 1
ATOM 4612 C C . GLY B 1 285 ? -2.202 -10.963 10.942 1 97.85 285 GLY B C 1
ATOM 4613 O O . GLY B 1 285 ? -3.342 -11.265 11.304 1 97.85 285 GLY B O 1
ATOM 4614 N N . LYS B 1 286 ? -1.372 -10.307 11.722 1 98.31 286 LYS B N 1
ATOM 4615 C CA . LYS B 1 286 ? -1.716 -9.954 13.097 1 98.31 286 LYS B CA 1
ATOM 4616 C C . LYS B 1 286 ? -2.854 -8.939 13.135 1 98.31 286 LYS B C 1
ATOM 4618 O O . LYS B 1 286 ? -3.756 -9.04 13.969 1 98.31 286 LYS B O 1
ATOM 4623 N N . ILE B 1 287 ? -2.846 -7.935 12.237 1 98.24 287 ILE B N 1
ATOM 4624 C CA . ILE B 1 287 ? -3.926 -6.957 12.17 1 98.24 287 ILE B CA 1
ATOM 4625 C C . ILE B 1 287 ? -5.218 -7.643 11.73 1 98.24 287 ILE B C 1
ATOM 4627 O O . ILE B 1 287 ? -6.297 -7.337 12.244 1 98.24 287 ILE B O 1
ATOM 4631 N N . ASN B 1 288 ? -5.089 -8.534 10.746 1 96.8 288 ASN B N 1
ATOM 4632 C CA . ASN B 1 288 ? -6.271 -9.262 10.296 1 96.8 288 ASN B CA 1
ATOM 4633 C C . ASN B 1 288 ? -6.897 -10.069 11.43 1 96.8 288 ASN B C 1
ATOM 4635 O O . ASN B 1 288 ? -8.122 -10.116 11.56 1 96.8 288 ASN B O 1
ATOM 4639 N N . GLU B 1 289 ? -6.071 -10.716 12.2 1 97.07 289 GLU B N 1
ATOM 4640 C CA . GLU B 1 289 ? -6.552 -11.452 13.365 1 97.07 289 GLU B CA 1
ATOM 4641 C C . GLU B 1 289 ? -7.211 -10.516 14.375 1 97.07 289 GLU B C 1
ATOM 4643 O O . GLU B 1 289 ? -8.257 -10.842 14.94 1 97.07 289 GLU B O 1
ATOM 4648 N N . TRP B 1 290 ? -6.626 -9.396 14.634 1 97.55 290 TRP B N 1
ATOM 4649 C CA . TRP B 1 290 ? -7.161 -8.417 15.575 1 97.55 290 TRP B CA 1
ATOM 4650 C C . TRP B 1 290 ? -8.583 -8.017 15.196 1 97.55 290 TRP B C 1
ATOM 4652 O O . TRP B 1 290 ? -9.496 -8.089 16.021 1 97.55 290 TRP B O 1
ATOM 4662 N N . ILE B 1 291 ? -8.787 -7.584 13.921 1 96.51 291 ILE B N 1
ATOM 4663 C CA . ILE B 1 291 ? -10.107 -7.109 13.524 1 96.51 291 ILE B CA 1
ATOM 4664 C C . ILE B 1 291 ? -11.104 -8.265 13.561 1 96.51 291 ILE B C 1
ATOM 4666 O O . ILE B 1 291 ? -12.276 -8.072 13.895 1 96.51 291 ILE B O 1
ATOM 4670 N N . THR B 1 292 ? -10.637 -9.466 13.24 1 94.4 292 THR B N 1
ATOM 4671 C CA . THR B 1 292 ? -11.48 -10.654 13.323 1 94.4 292 THR B CA 1
ATOM 4672 C C . THR B 1 292 ? -11.964 -10.875 14.753 1 94.4 292 THR B C 1
ATOM 4674 O O . THR B 1 292 ? -13.107 -11.284 14.971 1 94.4 292 THR B O 1
ATOM 4677 N N . ASN B 1 293 ? -11.145 -10.501 15.673 1 95.73 293 ASN B N 1
ATOM 4678 C CA . ASN B 1 293 ? -11.431 -10.764 17.079 1 95.73 293 ASN B CA 1
ATOM 4679 C C . ASN B 1 293 ? -11.982 -9.525 17.78 1 95.73 293 ASN B C 1
ATOM 4681 O O . ASN B 1 293 ? -11.999 -9.459 19.011 1 95.73 293 ASN B O 1
ATOM 4685 N N . THR B 1 294 ? -12.321 -8.52 17.071 1 94.52 294 THR B N 1
ATOM 4686 C CA . THR B 1 294 ? -12.893 -7.3 17.629 1 94.52 294 THR B CA 1
ATOM 4687 C C . THR B 1 294 ? -14.253 -7.005 17.002 1 94.52 294 THR B C 1
ATOM 4689 O O . THR B 1 294 ? -14.398 -6.042 16.247 1 94.52 294 THR B O 1
ATOM 4692 N N . PRO B 1 295 ? -15.241 -7.677 17.338 1 89.63 295 PRO B N 1
ATOM 4693 C CA . PRO B 1 295 ? -16.555 -7.578 16.697 1 89.63 295 PRO B CA 1
ATOM 4694 C C . PRO B 1 295 ? -17.159 -6.179 16.802 1 89.63 295 PRO B C 1
ATOM 4696 O O . PRO B 1 295 ? -17.911 -5.76 15.92 1 89.63 295 PRO B O 1
ATOM 4699 N N . SER B 1 296 ? -16.807 -5.445 17.813 1 90.61 296 SER B N 1
ATOM 4700 C CA . SER B 1 296 ? -17.381 -4.122 18.031 1 90.61 296 SER B CA 1
ATOM 4701 C C . SER B 1 296 ? -16.933 -3.141 16.953 1 90.61 296 SER B C 1
ATOM 4703 O O . SER B 1 296 ? -17.575 -2.11 16.738 1 90.61 296 SER B O 1
ATOM 4705 N N . LEU B 1 297 ? -15.881 -3.449 16.287 1 90.86 297 LEU B N 1
ATOM 4706 C CA . LEU B 1 297 ? -15.365 -2.545 15.265 1 90.86 297 LEU B CA 1
ATOM 4707 C C . LEU B 1 297 ? -15.586 -3.118 13.869 1 90.86 297 LEU B C 1
ATOM 4709 O O . LEU B 1 297 ? -15.213 -2.496 12.872 1 90.86 297 LEU B O 1
ATOM 4713 N N . LYS B 1 298 ? -16.235 -4.218 13.813 1 88.72 298 LYS B N 1
ATOM 4714 C CA . LYS B 1 298 ? -16.517 -4.779 12.495 1 88.72 298 LYS B CA 1
ATOM 4715 C C . LYS B 1 298 ? -17.667 -4.039 11.817 1 88.72 298 LYS B C 1
ATOM 4717 O O . LYS B 1 298 ? -18.652 -3.684 12.467 1 88.72 298 LYS B O 1
ATOM 4722 N N . VAL B 1 299 ? -17.473 -3.733 10.61 1 83.09 299 VAL B N 1
ATOM 4723 C CA . VAL B 1 299 ? -18.486 -3.057 9.807 1 83.09 299 VAL B CA 1
ATOM 4724 C C . VAL B 1 299 ? -19.116 -4.046 8.829 1 83.09 299 VAL B C 1
ATOM 4726 O O . VAL B 1 299 ? -18.41 -4.812 8.17 1 83.09 299 VAL B O 1
ATOM 4729 N N . GLU B 1 300 ? -20.515 -4.247 8.908 1 70.2 300 GLU B N 1
ATOM 4730 C CA . GLU B 1 300 ? -21.216 -5.152 8.003 1 70.2 300 GLU B CA 1
ATOM 4731 C C . GLU B 1 300 ? -21.053 -4.716 6.55 1 70.2 300 GLU B C 1
ATOM 4733 O O . GLU B 1 300 ? -21.185 -3.531 6.233 1 70.2 300 GLU B O 1
ATOM 4738 N N . LEU B 1 301 ? -20.469 -5.551 5.819 1 60.21 301 LEU B N 1
ATOM 4739 C CA . LEU B 1 301 ? -20.212 -5.283 4.408 1 60.21 301 LEU B CA 1
ATOM 4740 C C . LEU B 1 301 ? -21.507 -5.312 3.604 1 60.21 301 LEU B C 1
ATOM 4742 O O . LEU B 1 301 ? -22.159 -6.354 3.507 1 60.21 301 LEU B O 1
ATOM 4746 N N . THR B 1 302 ? -22.559 -4.502 3.837 1 53.12 302 THR B N 1
ATOM 4747 C CA . THR B 1 302 ? -23.762 -4.62 3.021 1 53.12 302 THR B CA 1
ATOM 4748 C C . THR B 1 302 ? -23.417 -4.551 1.536 1 53.12 302 THR B C 1
ATOM 4750 O O . THR B 1 302 ? -24.091 -5.167 0.707 1 53.12 302 THR B O 1
ATOM 4753 N N . GLU B 1 303 ? -23.036 -3.485 0.96 1 47.83 303 GLU B N 1
ATOM 4754 C CA . GLU B 1 303 ? -22.7 -3.373 -0.456 1 47.83 303 GLU B CA 1
ATOM 4755 C C . GLU B 1 303 ? -21.189 -3.339 -0.664 1 47.83 303 GLU B C 1
ATOM 4757 O O . GLU B 1 303 ? -20.439 -2.995 0.252 1 47.83 303 GLU B O 1
ATOM 4762 N N . SER B 1 304 ? -20.838 -4.109 -1.613 1 44.33 304 SER B N 1
ATOM 4763 C CA . SER B 1 304 ? -19.407 -4.1 -1.896 1 44.33 304 SER B CA 1
ATOM 4764 C C . SER B 1 304 ? -18.813 -2.71 -1.698 1 44.33 304 SER B C 1
ATOM 4766 O O . SER B 1 304 ? -19.252 -1.746 -2.33 1 44.33 304 SER B O 1
ATOM 4768 N N . PRO B 1 305 ? -18.527 -2.355 -0.52 1 43.04 305 PRO B N 1
ATOM 4769 C CA . PRO B 1 305 ? -18.003 -1.054 -0.097 1 43.04 305 PRO B CA 1
ATOM 4770 C C . PRO B 1 305 ? -17.022 -0.458 -1.104 1 43.04 305 PRO B C 1
ATOM 4772 O O . PRO B 1 305 ? -16.223 0.413 -0.751 1 43.04 305 PRO B O 1
ATOM 4775 N N . ASN B 1 306 ? -16.958 -0.938 -2.225 1 39.15 306 ASN B N 1
ATOM 4776 C CA . ASN B 1 306 ? -15.775 -0.371 -2.864 1 39.15 306 ASN B CA 1
ATOM 4777 C C . ASN B 1 306 ? -15.697 1.139 -2.66 1 39.15 306 ASN B C 1
ATOM 4779 O O . ASN B 1 306 ? -14.898 1.621 -1.856 1 39.15 306 ASN B O 1
ATOM 4783 N N . TRP B 1 307 ? -15.647 2.039 -3.776 1 35.71 307 TRP B N 1
ATOM 4784 C CA . TRP B 1 307 ? -15.318 3.453 -3.92 1 35.71 307 TRP B CA 1
ATOM 4785 C C . TRP B 1 307 ? -16.468 4.331 -3.437 1 35.71 307 TRP B C 1
ATOM 4787 O O . TRP B 1 307 ? -17.637 4.029 -3.688 1 35.71 307 TRP B O 1
ATOM 4797 N N . VAL B 1 308 ? -16.457 4.716 -2.234 1 37 308 VAL B N 1
ATOM 4798 C CA . VAL B 1 308 ? -17.381 5.818 -1.989 1 37 308 VAL B CA 1
ATOM 4799 C C . VAL B 1 308 ? -16.944 7.046 -2.784 1 37 308 VAL B C 1
ATOM 4801 O O . VAL B 1 308 ? -15.756 7.374 -2.829 1 37 308 VAL B O 1
ATOM 4804 N N . SER B 1 309 ? -17.785 7.574 -3.556 1 34.84 309 SER B N 1
ATOM 4805 C CA . SER B 1 309 ? -17.541 8.759 -4.371 1 34.84 309 SER B CA 1
ATOM 4806 C C . SER B 1 309 ? -17.136 9.949 -3.507 1 34.84 309 SER B C 1
ATOM 4808 O O . SER B 1 309 ? -17.697 10.161 -2.43 1 34.84 309 SER B O 1
ATOM 4810 N N . PRO B 1 310 ? -15.911 10.512 -3.821 1 34.75 310 PRO B N 1
ATOM 4811 C CA . PRO B 1 310 ? -15.545 11.787 -3.2 1 34.75 310 PRO B CA 1
ATOM 4812 C C . PRO B 1 310 ? -16.746 12.703 -2.98 1 34.75 310 PRO B C 1
ATOM 4814 O O . PRO B 1 310 ? -16.769 13.479 -2.021 1 34.75 310 PRO B O 1
ATOM 4817 N N . SER B 1 311 ? -17.644 12.694 -3.857 1 35.76 311 SER B N 1
ATOM 4818 C CA . SER B 1 311 ? -18.755 13.637 -3.783 1 35.76 311 SER B CA 1
ATOM 4819 C C . SER B 1 311 ? -19.539 13.468 -2.486 1 35.76 311 SER B C 1
ATOM 4821 O O . SER B 1 311 ? -20.244 14.383 -2.056 1 35.76 311 SER B O 1
ATOM 4823 N N . GLU B 1 312 ? -19.508 12.312 -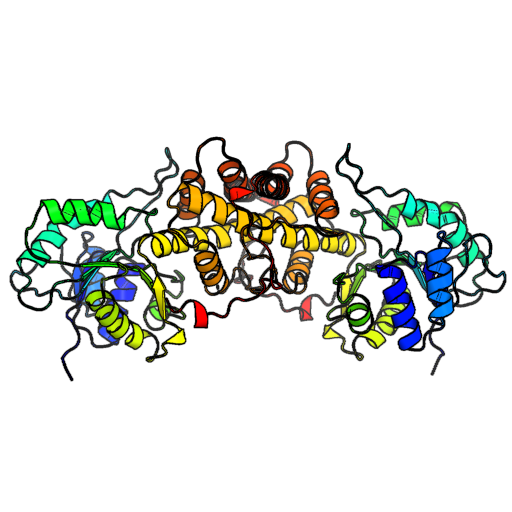1.982 1 37.47 312 GLU B N 1
ATOM 4824 C CA . GLU B 1 312 ? -20.298 12.115 -0.77 1 37.47 312 GLU B CA 1
ATOM 4825 C C . GLU B 1 312 ? -19.519 12.544 0.471 1 37.47 312 GLU B C 1
ATOM 4827 O O . GLU B 1 312 ? -20.049 12.515 1.583 1 37.47 312 GLU B O 1
ATOM 4832 N N . LEU B 1 313 ? -18.247 12.604 0.406 1 34.46 313 LEU B N 1
ATOM 4833 C CA . LEU B 1 313 ? -17.463 13.149 1.508 1 34.46 313 LEU B CA 1
ATOM 4834 C C . LEU B 1 313 ? -17.801 14.618 1.741 1 34.46 313 LEU B C 1
ATOM 4836 O O . LEU B 1 313 ? -17.137 15.295 2.53 1 34.46 313 LEU B O 1
ATOM 4840 N N . ASN B 1 314 ? -18.511 15.212 0.932 1 31.01 314 ASN B N 1
ATOM 4841 C CA . ASN B 1 314 ? -18.95 16.577 1.197 1 31.01 314 ASN B CA 1
ATOM 4842 C C . ASN B 1 314 ? -19.671 16.684 2.538 1 31.01 314 ASN B C 1
ATOM 4844 O O . ASN B 1 314 ? -20.803 16.216 2.678 1 31.01 314 ASN B O 1
ATOM 4848 N N . VAL B 1 315 ? -19.079 16.18 3.592 1 27.06 315 VAL B N 1
ATOM 4849 C CA . VAL B 1 315 ? -19.772 16.715 4.759 1 27.06 315 VAL B CA 1
ATOM 4850 C C . VAL B 1 315 ? -19.637 18.236 4.788 1 27.06 315 VAL B C 1
ATOM 4852 O O . VAL B 1 315 ? -18.577 18.777 4.464 1 27.06 315 VAL B O 1
#